Protein AF-A0A1G1F8N8-F1 (afdb_monomer_lite)

Radius of gyration: 33.05 Å; chains: 1; bounding box: 75×83×106 Å

Structure (mmCIF, N/CA/C/O backbone):
data_AF-A0A1G1F8N8-F1
#
_entry.id   AF-A0A1G1F8N8-F1
#
loop_
_atom_site.group_PDB
_atom_site.id
_atom_site.type_symbol
_atom_site.label_atom_id
_atom_site.label_alt_id
_atom_site.label_comp_id
_atom_site.label_asym_id
_atom_site.label_entity_id
_atom_site.label_seq_id
_atom_site.pdbx_PDB_ins_code
_atom_site.Cartn_x
_atom_site.Cartn_y
_atom_site.Cartn_z
_atom_site.occupancy
_atom_site.B_iso_or_equiv
_atom_site.auth_seq_id
_atom_site.auth_comp_id
_atom_site.auth_asym_id
_atom_site.auth_atom_id
_atom_site.pdbx_PDB_model_num
ATOM 1 N N . MET A 1 1 ? -24.261 -59.885 -60.891 1.00 35.78 1 MET A N 1
ATOM 2 C CA . MET A 1 1 ? -23.701 -60.932 -60.010 1.00 35.78 1 MET A CA 1
ATOM 3 C C . MET A 1 1 ? -23.630 -60.299 -58.623 1.00 35.78 1 MET A C 1
ATOM 5 O O . MET A 1 1 ? -22.742 -59.496 -58.408 1.00 35.78 1 MET A O 1
ATOM 9 N N . ASN A 1 2 ? -24.747 -60.226 -57.886 1.00 31.80 2 ASN A N 1
ATOM 10 C CA . ASN A 1 2 ? -25.196 -61.181 -56.845 1.00 31.80 2 ASN A CA 1
ATOM 11 C C . ASN A 1 2 ? -24.046 -61.527 -55.874 1.00 31.80 2 ASN A C 1
ATOM 13 O O . ASN A 1 2 ? -23.040 -62.035 -56.348 1.00 31.80 2 ASN A O 1
ATOM 17 N N . SER A 1 3 ? -24.118 -61.320 -54.554 1.00 36.03 3 SER A N 1
ATOM 18 C CA . SER A 1 3 ? -25.267 -61.118 -53.651 1.00 36.03 3 SER A CA 1
ATOM 19 C C . SER A 1 3 ? -24.794 -60.882 -52.198 1.00 36.03 3 SER A C 1
ATOM 21 O O . SER A 1 3 ? -23.692 -61.313 -51.874 1.00 36.03 3 SER A O 1
ATOM 23 N N . ILE A 1 4 ? -25.727 -60.410 -51.346 1.00 33.78 4 ILE A N 1
ATOM 24 C CA . ILE A 1 4 ? -25.761 -60.443 -49.857 1.00 33.78 4 ILE A CA 1
ATOM 25 C C . ILE A 1 4 ? -25.028 -59.230 -49.223 1.00 33.78 4 ILE A C 1
ATOM 27 O O . ILE A 1 4 ? -23.879 -58.981 -49.543 1.00 33.78 4 ILE A O 1
ATOM 31 N N . GLU A 1 5 ? -25.643 -58.356 -48.411 1.00 38.28 5 GLU A N 1
ATOM 32 C CA . GLU A 1 5 ? -26.513 -58.654 -47.266 1.00 38.28 5 GLU A CA 1
ATOM 33 C C . GLU A 1 5 ? -27.497 -57.516 -46.906 1.00 38.28 5 GLU A C 1
ATOM 35 O O . GLU A 1 5 ? -27.214 -56.325 -47.037 1.00 38.28 5 GLU A O 1
ATOM 40 N N . ASN A 1 6 ? -28.672 -57.934 -46.435 1.00 36.28 6 ASN A N 1
ATOM 41 C CA . ASN A 1 6 ? -29.764 -57.132 -45.896 1.00 36.28 6 ASN A CA 1
ATOM 42 C C . ASN A 1 6 ? -29.486 -56.734 -44.439 1.00 36.28 6 ASN A C 1
ATOM 44 O O . ASN A 1 6 ? -29.211 -57.622 -43.645 1.00 36.28 6 ASN A O 1
ATOM 48 N N . MET A 1 7 ? -29.772 -55.486 -44.045 1.00 28.86 7 MET A N 1
ATOM 49 C CA . MET A 1 7 ? -30.379 -55.201 -42.732 1.00 28.86 7 MET A CA 1
ATOM 50 C C . MET A 1 7 ? -31.226 -53.914 -42.760 1.00 28.86 7 MET A C 1
ATOM 52 O O . MET A 1 7 ? -30.747 -52.787 -42.714 1.00 28.86 7 MET A O 1
ATOM 56 N N . SER A 1 8 ? -32.528 -54.165 -42.908 1.00 37.56 8 SER A N 1
ATOM 57 C CA . SER A 1 8 ? -33.726 -53.465 -42.427 1.00 37.56 8 SER A CA 1
ATOM 58 C C . SER A 1 8 ? -33.608 -52.081 -41.757 1.00 37.56 8 SER A C 1
ATOM 60 O O . SER A 1 8 ? -33.213 -51.938 -40.602 1.00 37.56 8 SER A O 1
ATOM 62 N N . LYS A 1 9 ? -34.181 -51.094 -42.457 1.00 32.97 9 LYS A N 1
ATOM 63 C CA . LYS A 1 9 ? -34.791 -49.861 -41.939 1.00 32.97 9 LYS A CA 1
ATOM 64 C C . LYS A 1 9 ? -36.004 -50.206 -41.065 1.00 32.97 9 LYS A C 1
ATOM 66 O O . LYS A 1 9 ? -36.930 -50.789 -41.609 1.00 32.97 9 LYS A O 1
ATOM 71 N N . THR A 1 10 ? -36.036 -49.813 -39.786 1.00 34.94 10 THR A N 1
ATOM 72 C CA . THR A 1 10 ? -37.233 -49.385 -39.004 1.00 34.94 10 THR A CA 1
ATOM 73 C C . THR A 1 10 ? -36.772 -48.974 -37.594 1.00 34.94 10 THR A C 1
ATOM 75 O O . THR A 1 10 ? -36.915 -49.753 -36.662 1.00 34.94 10 THR A O 1
ATOM 78 N N . ALA A 1 11 ? -36.160 -47.789 -37.435 1.00 34.50 11 ALA A N 1
ATOM 79 C CA . ALA A 1 11 ? -35.908 -47.176 -36.114 1.00 34.50 11 ALA A CA 1
ATOM 80 C C . ALA A 1 11 ? -35.427 -45.703 -36.179 1.00 34.50 11 ALA A C 1
ATOM 82 O O . ALA A 1 11 ? -34.577 -45.323 -35.390 1.00 34.50 11 ALA A O 1
ATOM 83 N N . VAL A 1 12 ? -35.890 -44.849 -37.106 1.00 32.72 12 VAL A N 1
ATOM 84 C CA . VAL A 1 12 ? -35.523 -43.405 -37.079 1.00 32.72 12 VAL A CA 1
ATOM 85 C C . VAL A 1 12 ? -36.656 -42.529 -37.628 1.00 32.72 12 VAL A C 1
ATOM 87 O O . VAL A 1 12 ? -36.490 -41.760 -38.566 1.00 32.72 12 VAL A O 1
ATOM 90 N N . LEU A 1 13 ? -37.858 -42.675 -37.073 1.00 30.81 13 LEU A N 1
ATOM 91 C CA . LEU A 1 13 ? -38.991 -41.797 -37.386 1.00 30.81 13 LEU A CA 1
ATOM 92 C C . LEU A 1 13 ? -39.792 -41.513 -36.110 1.00 30.81 13 LEU A C 1
ATOM 94 O O . LEU A 1 13 ? -40.955 -41.867 -35.993 1.00 30.81 13 LEU A O 1
ATOM 98 N N . CYS A 1 14 ? -39.116 -40.916 -35.121 1.00 30.05 14 CYS A N 1
ATOM 99 C CA . CYS A 1 14 ? -39.763 -40.303 -33.952 1.00 30.05 14 CYS A CA 1
ATOM 100 C C . CYS A 1 14 ? -38.938 -39.181 -33.281 1.00 30.05 14 CYS A C 1
ATOM 102 O O . CYS A 1 14 ? -39.245 -38.803 -32.159 1.00 30.05 14 CYS A O 1
ATOM 104 N N . PHE A 1 15 ? -37.912 -38.619 -33.939 1.00 29.98 15 PHE A N 1
ATOM 105 C CA . PHE A 1 15 ? -37.017 -37.623 -33.312 1.00 29.98 15 PHE A CA 1
ATOM 106 C C . PHE A 1 15 ? -36.754 -36.363 -34.154 1.00 29.98 15 PHE A C 1
ATOM 108 O O . PHE A 1 15 ? -35.718 -35.722 -34.022 1.00 29.98 15 PHE A O 1
ATOM 115 N N . LEU A 1 16 ? -37.694 -35.983 -35.023 1.00 31.69 16 LEU A N 1
ATOM 116 C CA . LEU A 1 16 ? -37.573 -34.801 -35.889 1.00 31.69 16 LEU A CA 1
ATOM 117 C C . LEU A 1 16 ? -38.917 -34.065 -35.999 1.00 31.69 16 LEU A C 1
ATOM 119 O O . LEU A 1 16 ? -39.509 -34.000 -37.069 1.00 31.69 16 LEU A O 1
ATOM 123 N N . ALA A 1 17 ? -39.432 -33.560 -34.870 1.00 31.53 17 ALA A N 1
ATOM 124 C CA . ALA A 1 17 ? -40.564 -32.619 -34.857 1.00 31.53 17 ALA A CA 1
ATOM 125 C C . ALA A 1 17 ? -40.733 -31.823 -33.540 1.00 31.53 17 ALA A C 1
ATOM 127 O O . ALA A 1 17 ? -41.845 -31.415 -33.229 1.00 31.53 17 ALA A O 1
ATOM 128 N N . LEU A 1 18 ? -39.674 -31.601 -32.747 1.00 33.22 18 LEU A N 1
ATOM 129 C CA . LEU A 1 18 ? -39.741 -30.793 -31.514 1.00 33.22 18 LEU A CA 1
ATOM 130 C C . LEU A 1 18 ? -38.390 -30.122 -31.208 1.00 33.22 18 LEU A C 1
ATOM 132 O O . LEU A 1 18 ? -37.798 -30.407 -30.186 1.00 33.22 18 LEU A O 1
ATOM 136 N N . PHE A 1 19 ? -37.873 -29.251 -32.078 1.00 34.31 19 PHE A N 1
ATOM 137 C CA . PHE A 1 19 ? -36.860 -28.249 -31.688 1.00 34.31 19 PHE A CA 1
ATOM 138 C C . PHE A 1 19 ? -36.916 -27.056 -32.652 1.00 34.31 19 PHE A C 1
ATOM 140 O O . PHE A 1 19 ? -36.041 -26.824 -33.476 1.00 34.31 19 PHE A O 1
ATOM 147 N N . SER A 1 20 ? -38.011 -26.307 -32.563 1.00 34.62 20 SER A N 1
ATOM 148 C CA . SER A 1 20 ? -38.128 -24.946 -33.099 1.00 34.62 20 SER A CA 1
ATOM 149 C C . SER A 1 20 ? -38.886 -24.072 -32.098 1.00 34.62 20 SER A C 1
ATOM 151 O O . SER A 1 20 ? -39.832 -23.369 -32.443 1.00 34.62 20 SER A O 1
ATOM 153 N N . ALA A 1 21 ? -38.489 -24.172 -30.828 1.00 35.72 21 ALA A N 1
ATOM 154 C CA . ALA A 1 21 ? -38.679 -23.117 -29.847 1.00 35.72 21 ALA A CA 1
ATOM 155 C C . ALA A 1 21 ? -37.328 -22.406 -29.746 1.00 35.72 21 ALA A C 1
ATOM 157 O O . ALA A 1 21 ? -36.319 -23.052 -29.462 1.00 35.72 21 ALA A O 1
ATOM 158 N N . GLY A 1 22 ? -37.298 -21.114 -30.069 1.00 37.81 22 GLY A N 1
ATOM 159 C CA . GLY A 1 22 ? -36.096 -20.300 -29.960 1.00 37.81 22 GLY A CA 1
ATOM 160 C C . GLY A 1 22 ? -35.567 -20.348 -28.533 1.00 37.81 22 GLY A C 1
ATOM 161 O O . GLY A 1 22 ? -36.172 -19.785 -27.624 1.00 37.81 22 GLY A O 1
ATOM 162 N N . ILE A 1 23 ? -34.440 -21.029 -28.346 1.00 37.72 23 ILE A N 1
ATOM 163 C CA . ILE A 1 23 ? -33.585 -20.806 -27.191 1.00 37.72 23 ILE A CA 1
ATOM 164 C C . ILE A 1 23 ? -32.924 -19.466 -27.485 1.00 37.72 23 ILE A C 1
ATOM 166 O O . ILE A 1 23 ? -31.990 -19.386 -28.282 1.00 37.72 23 ILE A O 1
ATOM 170 N N . ALA A 1 24 ? -33.472 -18.401 -26.902 1.00 36.38 24 ALA A N 1
ATOM 171 C CA . ALA A 1 24 ? -32.678 -17.220 -26.639 1.00 36.38 24 ALA A CA 1
ATOM 172 C C . ALA A 1 24 ? -31.466 -17.721 -25.850 1.00 36.38 24 ALA A C 1
ATOM 174 O O . ALA A 1 24 ? -31.612 -18.193 -24.722 1.00 36.38 24 ALA A O 1
ATOM 175 N N . ILE A 1 25 ? -30.299 -17.726 -26.493 1.00 37.72 25 ILE A N 1
ATOM 176 C CA . ILE A 1 25 ? -29.032 -17.796 -25.782 1.00 37.72 25 ILE A CA 1
ATOM 177 C C . ILE A 1 25 ? -29.077 -16.537 -24.930 1.00 37.72 25 ILE A C 1
ATOM 179 O O . ILE A 1 25 ? -28.991 -15.434 -25.463 1.00 37.72 25 ILE A O 1
ATOM 183 N N . ALA A 1 26 ? -29.416 -16.704 -23.650 1.00 40.34 26 ALA A N 1
ATOM 184 C CA . ALA A 1 26 ? -29.287 -15.634 -22.689 1.00 40.34 26 ALA A CA 1
ATOM 185 C C . ALA A 1 26 ? -27.839 -15.179 -22.822 1.00 40.34 26 ALA A C 1
ATOM 187 O O . ALA A 1 26 ? -26.941 -16.005 -22.651 1.00 40.34 26 ALA A O 1
ATOM 188 N N . ASP A 1 27 ? -27.652 -13.921 -23.230 1.00 37.38 27 ASP A N 1
ATOM 189 C CA . ASP A 1 27 ? -26.370 -13.241 -23.126 1.00 37.38 27 ASP A CA 1
ATOM 190 C C . ASP A 1 27 ? -25.750 -13.672 -21.805 1.00 37.38 27 ASP A C 1
ATOM 192 O O . ASP A 1 27 ? -26.443 -13.648 -20.780 1.00 37.38 27 ASP A O 1
ATOM 196 N N . ASP A 1 28 ? -24.497 -14.130 -21.857 1.00 39.72 28 ASP A N 1
ATOM 197 C CA . ASP A 1 28 ? -23.676 -14.357 -20.680 1.00 39.72 28 ASP A CA 1
ATOM 198 C C . ASP A 1 28 ? -23.821 -13.111 -19.813 1.00 39.72 28 ASP A C 1
ATOM 200 O O . ASP A 1 28 ? -23.211 -12.071 -20.073 1.00 39.72 28 ASP A O 1
ATOM 204 N N . ALA A 1 29 ? -24.715 -13.192 -18.826 1.00 42.94 29 ALA A N 1
ATOM 205 C CA . ALA A 1 29 ? -24.891 -12.180 -17.818 1.00 42.94 29 ALA A CA 1
ATOM 206 C C . ALA A 1 29 ? -23.593 -12.253 -17.038 1.00 42.94 29 ALA A C 1
ATOM 208 O O . ALA A 1 29 ? -23.469 -13.055 -16.112 1.00 42.94 29 ALA A O 1
ATOM 209 N N . ALA A 1 30 ? -22.597 -11.506 -17.524 1.00 39.47 30 ALA A N 1
ATOM 210 C CA . ALA A 1 30 ? -21.299 -11.349 -16.917 1.00 39.47 30 ALA A CA 1
ATOM 211 C C . ALA A 1 30 ? -21.579 -11.189 -15.434 1.00 39.47 30 ALA A C 1
ATOM 213 O O . ALA A 1 30 ? -22.286 -10.253 -15.055 1.00 39.47 30 ALA A O 1
ATOM 214 N N . PHE A 1 31 ? -21.163 -12.185 -14.643 1.00 38.00 31 PHE A N 1
ATOM 215 C CA . PHE A 1 31 ? -21.384 -12.195 -13.208 1.00 38.00 31 PHE A CA 1
ATOM 216 C C . PHE A 1 31 ? -20.883 -10.851 -12.708 1.00 38.00 31 PHE A C 1
ATOM 218 O O . PHE A 1 31 ? -19.673 -10.624 -12.680 1.00 38.00 31 PHE A O 1
ATOM 225 N N . ALA A 1 32 ? -21.812 -9.935 -12.412 1.00 45.66 32 ALA A N 1
ATOM 226 C CA . ALA A 1 32 ? -21.447 -8.638 -11.890 1.00 45.66 32 ALA A CA 1
ATOM 227 C C . ALA A 1 32 ? -20.611 -8.951 -10.647 1.00 45.66 32 ALA A C 1
ATOM 229 O O . ALA A 1 32 ? -21.090 -9.720 -9.800 1.00 45.66 32 ALA A O 1
ATOM 230 N N . PRO A 1 33 ? -19.349 -8.491 -10.586 1.00 56.78 33 PRO A N 1
ATOM 231 C CA . PRO A 1 33 ? -18.458 -8.858 -9.501 1.00 56.78 33 PRO A CA 1
ATOM 232 C C . PRO A 1 33 ? -19.183 -8.573 -8.192 1.00 56.78 33 PRO A C 1
ATOM 234 O O . PRO A 1 33 ? -19.806 -7.518 -8.042 1.00 56.78 33 PRO A O 1
ATOM 237 N N . ALA A 1 34 ? -19.198 -9.565 -7.298 1.00 68.81 34 ALA A N 1
ATOM 238 C CA . ALA A 1 34 ? -19.934 -9.461 -6.050 1.00 68.81 34 ALA A CA 1
ATOM 239 C C . ALA A 1 34 ? -19.531 -8.158 -5.351 1.00 68.81 34 ALA A C 1
ATOM 241 O O . ALA A 1 34 ? -18.349 -7.921 -5.111 1.00 68.81 34 ALA A O 1
ATOM 242 N N . GLN A 1 35 ? -20.513 -7.296 -5.083 1.00 80.75 35 GLN A N 1
ATOM 243 C CA . GLN A 1 35 ? -20.248 -5.997 -4.484 1.00 80.75 35 GLN A CA 1
ATOM 244 C C . GLN A 1 35 ? -19.601 -6.197 -3.110 1.00 80.75 35 GLN A C 1
ATOM 246 O O . GLN A 1 35 ? -20.180 -6.824 -2.220 1.00 80.75 35 GLN A O 1
ATOM 251 N N . GLU A 1 36 ? -18.390 -5.672 -2.958 1.00 91.69 36 GLU A N 1
ATOM 252 C CA . GLU A 1 36 ? -17.638 -5.694 -1.705 1.00 91.69 36 GLU A CA 1
ATOM 253 C C . GLU A 1 36 ? -18.390 -4.944 -0.592 1.00 91.69 36 GLU A C 1
ATOM 255 O O . GLU A 1 36 ? -19.042 -3.927 -0.866 1.00 91.69 36 GLU A O 1
ATOM 260 N N . PRO A 1 37 ? -18.293 -5.405 0.666 1.00 96.38 37 PRO A N 1
ATOM 261 C CA . PRO A 1 37 ? -18.975 -4.765 1.778 1.00 96.38 37 PRO A CA 1
ATOM 262 C C . PRO A 1 37 ? -18.308 -3.448 2.196 1.00 96.38 37 PRO A C 1
ATOM 264 O O . PRO A 1 37 ? -17.115 -3.238 1.979 1.00 96.38 37 PRO A O 1
ATOM 267 N N . VAL A 1 38 ? -19.078 -2.596 2.875 1.00 97.50 38 VAL A N 1
ATOM 268 C CA . VAL A 1 38 ? -18.530 -1.602 3.806 1.00 97.50 38 VAL A CA 1
ATOM 269 C C . VAL A 1 38 ? -18.207 -2.312 5.117 1.00 97.50 38 VAL A C 1
ATOM 271 O O . VAL A 1 38 ? -19.045 -3.017 5.688 1.00 97.50 38 VAL A O 1
ATOM 274 N N . TYR A 1 39 ? -16.981 -2.145 5.588 1.00 97.94 39 TYR A N 1
ATOM 275 C CA . TYR A 1 39 ? -16.537 -2.710 6.854 1.00 97.94 39 TYR A CA 1
ATOM 276 C C . TYR A 1 39 ? -17.005 -1.841 8.021 1.00 97.94 39 TYR A C 1
ATOM 278 O O . TYR A 1 39 ? -17.081 -0.626 7.894 1.00 97.94 39 TYR A O 1
ATOM 286 N N . VAL A 1 40 ? -17.334 -2.437 9.160 1.00 97.50 40 VAL A N 1
ATOM 287 C CA . VAL A 1 40 ? -17.739 -1.689 10.356 1.00 97.50 40 VAL A CA 1
ATOM 288 C C . VAL A 1 40 ? -16.817 -2.048 11.504 1.00 97.50 40 VAL A C 1
ATOM 290 O O . VAL A 1 40 ? -16.669 -3.229 11.828 1.00 97.50 40 VAL A O 1
ATOM 293 N N . VAL A 1 41 ? -16.235 -1.014 12.107 1.00 95.19 41 VAL A N 1
ATOM 294 C CA . VAL A 1 41 ? -15.398 -1.104 13.303 1.00 95.19 41 VAL A CA 1
ATOM 295 C C . VAL A 1 41 ? -16.121 -0.386 14.432 1.00 95.19 41 VAL A C 1
ATOM 297 O O . VAL A 1 41 ? -16.508 0.772 14.289 1.00 95.19 41 VAL A O 1
ATOM 300 N N . ILE A 1 42 ? -16.326 -1.093 15.540 1.00 95.19 42 ILE A N 1
ATOM 301 C CA . ILE A 1 42 ? -16.980 -0.555 16.732 1.00 95.19 42 ILE A CA 1
ATOM 302 C C . ILE A 1 42 ? -15.931 -0.499 17.826 1.00 95.19 42 ILE A C 1
ATOM 304 O O . ILE A 1 42 ? -15.490 -1.543 18.314 1.00 95.19 42 ILE A O 1
ATOM 308 N N . MET A 1 43 ? -15.535 0.711 18.191 1.00 92.19 43 MET A N 1
ATOM 309 C CA . MET A 1 43 ? -14.604 0.946 19.279 1.00 92.19 43 MET A CA 1
ATOM 310 C C . MET A 1 43 ? -15.369 1.205 20.573 1.00 92.19 43 MET A C 1
ATOM 312 O O . MET A 1 43 ? -16.384 1.905 20.602 1.00 92.19 43 MET A O 1
ATOM 316 N N . ASN A 1 44 ? -14.876 0.618 21.653 1.00 91.50 44 ASN A N 1
ATOM 317 C CA . ASN A 1 44 ? -15.316 0.892 23.004 1.00 91.50 44 ASN A CA 1
ATOM 318 C C . ASN A 1 44 ? -14.135 1.406 23.820 1.00 91.50 44 ASN A C 1
ATOM 320 O O . ASN A 1 44 ? -13.261 0.624 24.192 1.00 91.50 44 ASN A O 1
ATOM 324 N N . HIS A 1 45 ? -14.160 2.693 24.127 1.00 86.94 45 HIS A N 1
ATOM 325 C CA . HIS A 1 45 ? -13.309 3.306 25.125 1.00 86.94 45 HIS A CA 1
ATOM 326 C C . HIS A 1 45 ? -13.720 2.857 26.523 1.00 86.94 45 HIS A C 1
ATOM 328 O O . HIS A 1 45 ? -14.894 2.892 26.926 1.00 86.94 45 HIS A O 1
ATOM 334 N N . VAL A 1 46 ? -12.722 2.468 27.300 1.00 83.25 46 VAL A N 1
ATOM 335 C CA . VAL A 1 46 ? -12.885 2.105 28.703 1.00 83.25 46 VAL A CA 1
ATOM 336 C C . VAL A 1 46 ? -12.162 3.161 29.528 1.00 83.25 46 VAL A C 1
ATOM 338 O O . VAL A 1 46 ? -11.034 2.957 29.961 1.00 83.25 46 VAL A O 1
ATOM 341 N N . GLU A 1 47 ? -12.821 4.315 29.653 1.00 70.81 47 GLU A N 1
ATOM 342 C CA . GLU A 1 47 ? -12.151 5.613 29.779 1.00 70.81 47 GLU A CA 1
ATOM 343 C C . GLU A 1 47 ? -11.572 5.949 31.154 1.00 70.81 47 GLU A C 1
ATOM 345 O O . GLU A 1 47 ? -10.761 6.852 31.246 1.00 70.81 47 GLU A O 1
ATOM 350 N N . GLY A 1 48 ? -11.926 5.266 32.244 1.00 63.47 48 GLY A N 1
ATOM 351 C CA . GLY A 1 48 ? -11.255 5.456 33.539 1.00 63.47 48 GLY A CA 1
ATOM 352 C C . GLY A 1 48 ? -11.125 6.888 34.099 1.00 63.47 48 GLY A C 1
ATOM 353 O O . GLY A 1 48 ? -10.489 7.055 35.141 1.00 63.47 48 GLY A O 1
ATOM 354 N N . ASP A 1 49 ? -11.760 7.891 33.480 1.00 60.94 49 ASP A N 1
ATOM 355 C CA . ASP A 1 49 ? -11.351 9.294 33.544 1.00 60.94 49 ASP A CA 1
ATOM 356 C C . ASP A 1 49 ? -11.308 9.846 34.965 1.00 60.94 49 ASP A C 1
ATOM 358 O O . ASP A 1 49 ? -12.296 10.323 35.543 1.00 60.94 49 ASP A O 1
ATOM 362 N N . ARG A 1 50 ? -10.107 9.878 35.524 1.00 63.59 50 ARG A N 1
ATOM 363 C CA . ARG A 1 50 ? -9.713 10.990 36.375 1.00 63.59 50 ARG A CA 1
ATOM 364 C C . ARG A 1 50 ? -8.408 11.533 35.838 1.00 63.59 50 ARG A C 1
ATOM 366 O O . ARG A 1 50 ? -7.570 10.828 35.296 1.00 63.59 50 ARG A O 1
ATOM 373 N N . THR A 1 51 ? -8.265 12.831 35.979 1.00 62.41 51 THR A N 1
ATOM 374 C CA . THR A 1 51 ? -7.104 13.561 35.502 1.00 62.41 51 THR A CA 1
ATOM 375 C C . THR A 1 51 ? -6.269 13.935 36.710 1.00 62.41 51 THR A C 1
ATOM 377 O O . THR A 1 51 ? -6.810 14.468 37.685 1.00 62.41 51 THR A O 1
ATOM 380 N N . CYS A 1 52 ? -4.968 13.677 36.650 1.00 63.69 52 CYS A N 1
ATOM 381 C CA . CYS A 1 52 ? -4.034 14.065 37.694 1.00 63.69 52 CYS A CA 1
ATOM 382 C C . CYS A 1 52 ? -2.734 14.588 37.083 1.00 63.69 52 CYS A C 1
ATOM 384 O O . CYS A 1 52 ? -2.259 13.997 36.107 1.00 63.69 52 CYS A O 1
ATOM 386 N N . PRO A 1 53 ? -2.120 15.613 37.698 1.00 67.25 53 PRO A N 1
ATOM 387 C CA . PRO A 1 53 ? -0.786 16.048 37.324 1.00 67.25 53 PRO A CA 1
ATOM 388 C C . PRO A 1 53 ? 0.247 14.930 37.488 1.00 67.25 53 PRO A C 1
ATOM 390 O O . PRO A 1 53 ? 0.186 14.147 38.446 1.00 67.25 53 PRO A O 1
ATOM 393 N N . GLU A 1 54 ? 1.233 14.889 36.590 1.00 69.50 54 GLU A N 1
ATOM 394 C CA . GLU A 1 54 ? 2.379 13.985 36.718 1.00 69.50 54 GLU A CA 1
ATOM 395 C C . GLU A 1 54 ? 3.059 14.195 38.086 1.00 69.50 54 GLU A C 1
ATOM 397 O O . GLU A 1 54 ? 3.428 15.308 38.465 1.00 69.50 54 GLU A O 1
ATOM 402 N N . GLY A 1 55 ? 3.200 13.113 38.859 1.00 70.44 55 GLY A N 1
ATOM 403 C CA . GLY A 1 55 ? 3.837 13.142 40.180 1.00 70.44 55 GLY A CA 1
ATOM 404 C C . GLY A 1 55 ? 2.948 13.569 41.359 1.00 70.44 55 GLY A C 1
ATOM 405 O O . GLY A 1 55 ? 3.466 13.680 42.474 1.00 70.44 55 GLY A O 1
ATOM 406 N N . ASP A 1 56 ? 1.636 13.773 41.180 1.00 75.12 56 ASP A N 1
ATOM 407 C CA . ASP A 1 56 ? 0.724 14.083 42.295 1.00 75.12 56 ASP A CA 1
ATOM 408 C C . ASP A 1 56 ? 0.607 12.908 43.287 1.00 75.12 56 ASP A C 1
ATOM 410 O O . ASP A 1 56 ? -0.060 11.902 43.039 1.00 75.12 56 ASP A O 1
ATOM 414 N N . ALA A 1 57 ? 1.212 13.062 44.467 1.00 76.25 57 ALA A N 1
ATOM 415 C CA . ALA A 1 57 ? 1.241 12.034 45.505 1.00 76.25 57 ALA A CA 1
ATOM 416 C C . ALA A 1 57 ? -0.149 11.599 46.014 1.00 76.25 57 ALA A C 1
ATOM 418 O O . ALA A 1 57 ? -0.314 10.441 46.403 1.00 76.25 57 ALA A O 1
ATOM 419 N N . LEU A 1 58 ? -1.147 12.493 46.033 1.00 75.75 58 LEU A N 1
ATOM 420 C CA . LEU A 1 58 ? -2.507 12.144 46.459 1.00 75.75 58 LEU A CA 1
ATOM 421 C C . LEU A 1 58 ? -3.205 11.293 45.405 1.00 75.75 58 LEU A C 1
ATOM 423 O O . LEU A 1 58 ? -3.918 10.350 45.752 1.00 75.75 58 LEU A O 1
ATOM 427 N N . CYS A 1 59 ? -2.971 11.599 44.131 1.00 71.19 59 CYS A N 1
ATOM 428 C CA . CYS A 1 59 ? -3.503 10.797 43.044 1.00 71.19 59 CYS A CA 1
ATOM 429 C C . CYS A 1 59 ? -2.871 9.403 43.007 1.00 71.19 59 CYS A C 1
ATOM 431 O O . CYS A 1 59 ? -3.587 8.406 42.973 1.00 71.19 59 CYS A O 1
ATOM 433 N N . LEU A 1 60 ? -1.544 9.322 43.136 1.00 68.88 60 LEU A N 1
ATOM 434 C CA . LEU A 1 60 ? -0.796 8.058 43.119 1.00 68.88 60 LEU A CA 1
ATOM 435 C C . LEU A 1 60 ? -1.174 7.105 44.269 1.00 68.88 60 LEU A C 1
ATOM 437 O O . LEU A 1 60 ? -1.018 5.885 44.153 1.00 68.88 60 LEU A O 1
ATOM 441 N N . ALA A 1 61 ? -1.681 7.656 45.376 1.00 74.44 61 ALA A N 1
ATOM 442 C CA . ALA A 1 61 ? -2.193 6.904 46.518 1.00 74.44 61 ALA A CA 1
ATOM 443 C C . ALA A 1 61 ? -3.687 6.537 46.405 1.00 74.44 61 ALA A C 1
ATOM 445 O O . ALA A 1 61 ? -4.197 5.780 47.237 1.00 74.44 61 ALA A O 1
ATOM 446 N N . SER A 1 62 ? -4.411 7.072 45.419 1.00 77.31 62 SER A N 1
ATOM 447 C CA . SER A 1 62 ? -5.850 6.863 45.274 1.00 77.31 62 SER A CA 1
ATOM 448 C C . SER A 1 62 ? -6.153 5.494 44.681 1.00 77.31 62 SER A C 1
ATOM 450 O O . SER A 1 62 ? -5.726 5.181 43.579 1.00 77.31 62 SER A O 1
ATOM 452 N N . VAL A 1 63 ? -6.952 4.696 45.391 1.00 78.75 63 VAL A N 1
ATOM 453 C CA . VAL A 1 63 ? -7.448 3.386 44.922 1.00 78.75 63 VAL A CA 1
ATOM 454 C C . VAL A 1 63 ? -8.923 3.431 44.511 1.00 78.75 63 VAL A C 1
ATOM 456 O O . VAL A 1 63 ? -9.602 2.403 44.443 1.00 78.75 63 VAL A O 1
ATOM 459 N N . GLU A 1 64 ? -9.486 4.629 44.338 1.00 81.19 64 GLU A N 1
ATOM 460 C CA . GLU A 1 64 ? -10.930 4.783 44.139 1.00 81.19 64 GLU A CA 1
ATOM 461 C C . GLU A 1 64 ? -11.394 4.152 42.824 1.00 81.19 64 GLU A C 1
ATOM 463 O O . GLU A 1 64 ? -12.427 3.491 42.823 1.00 81.19 64 GLU A O 1
ATOM 468 N N . TYR A 1 65 ? -10.618 4.261 41.740 1.00 81.00 65 TYR A N 1
ATOM 469 C CA . TYR A 1 65 ? -10.964 3.621 40.466 1.00 81.00 65 TYR A CA 1
ATOM 470 C C . TYR A 1 65 ? -11.101 2.093 40.616 1.00 81.00 65 TYR A C 1
ATOM 472 O O . TYR A 1 65 ? -12.056 1.497 40.122 1.00 81.00 65 TYR A O 1
ATOM 480 N N . GLN A 1 66 ? -10.205 1.464 41.380 1.00 80.94 66 GLN A N 1
ATOM 481 C CA . GLN A 1 66 ? -10.140 0.015 41.599 1.00 80.94 66 GLN A CA 1
ATOM 482 C C . GLN A 1 66 ? -11.220 -0.491 42.562 1.00 80.94 66 GLN A C 1
ATOM 484 O O . GLN A 1 66 ? -11.626 -1.654 42.495 1.00 80.94 66 GLN A O 1
ATOM 489 N N . THR A 1 67 ? -11.651 0.357 43.500 1.00 83.69 67 THR A N 1
ATOM 490 C CA . THR A 1 67 ? -12.482 -0.053 44.645 1.00 83.69 67 THR A CA 1
ATOM 491 C C . THR A 1 67 ? -13.911 0.478 44.604 1.00 83.69 67 THR A C 1
ATOM 493 O O . THR A 1 67 ? -14.774 -0.063 45.307 1.00 83.69 67 THR A O 1
ATOM 496 N N . ALA A 1 68 ? -14.193 1.501 43.795 1.00 88.06 68 ALA A N 1
ATOM 497 C CA . ALA A 1 68 ? -15.533 2.043 43.643 1.00 88.06 68 ALA A CA 1
ATOM 498 C C . ALA A 1 68 ? -16.498 0.973 43.112 1.00 88.06 68 ALA A C 1
ATOM 500 O O . ALA A 1 68 ? -16.202 0.201 42.199 1.00 88.06 68 ALA A O 1
ATOM 501 N N . LYS A 1 69 ? -17.673 0.913 43.743 1.00 90.38 69 LYS A N 1
ATOM 502 C CA . LYS A 1 69 ? -18.746 -0.021 43.394 1.00 90.38 69 LYS A CA 1
ATOM 503 C C . LYS A 1 69 ? -19.730 0.651 42.446 1.00 90.38 69 LYS A C 1
ATOM 505 O O . LYS A 1 69 ? -19.913 1.866 42.501 1.00 90.38 69 LYS A O 1
ATOM 510 N N . LEU A 1 70 ? -20.432 -0.163 41.661 1.00 92.69 70 LEU A N 1
ATOM 511 C CA . LEU A 1 70 ? -21.585 0.298 40.893 1.00 92.69 70 LEU A CA 1
ATOM 512 C C . LEU A 1 70 ? -22.646 0.899 41.836 1.00 92.69 70 LEU A C 1
ATOM 514 O O . LEU A 1 70 ? -22.950 0.290 42.870 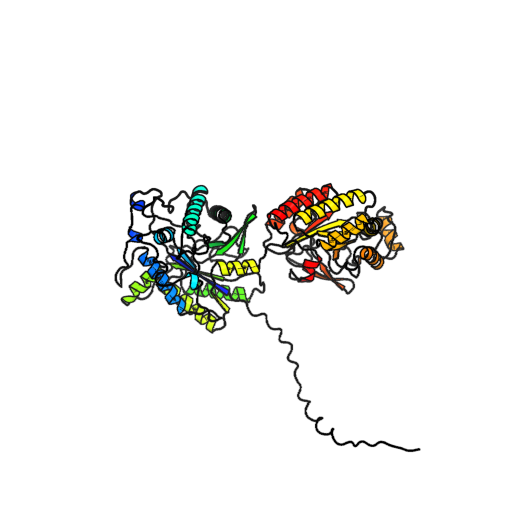1.00 92.69 70 LEU A O 1
ATOM 518 N N . PRO A 1 71 ? -23.214 2.071 41.509 1.00 93.00 71 PRO A N 1
ATOM 519 C CA . PRO A 1 71 ? -24.309 2.648 42.275 1.00 93.00 71 PRO A CA 1
ATOM 520 C C . PRO A 1 71 ? -25.621 1.876 42.026 1.00 93.00 71 PRO A C 1
ATOM 522 O O . PRO A 1 71 ? -25.710 1.080 41.088 1.00 93.00 71 PRO A O 1
ATOM 525 N N . PRO A 1 72 ? -26.666 2.093 42.848 1.00 92.56 72 PRO A N 1
ATOM 526 C CA . PRO A 1 72 ? -27.992 1.535 42.584 1.00 92.56 72 PRO A CA 1
ATOM 527 C C . PRO A 1 72 ? -28.628 2.106 41.292 1.00 92.56 72 PRO A C 1
ATOM 529 O O . PRO A 1 72 ? -28.163 3.126 40.767 1.00 92.56 72 PRO A O 1
ATOM 532 N N . PRO A 1 73 ? -29.719 1.490 40.791 1.00 92.88 73 PRO A N 1
ATOM 533 C CA . PRO A 1 73 ? -30.475 2.004 39.648 1.00 92.88 73 PRO A CA 1
ATOM 534 C C . PRO A 1 73 ? -30.890 3.471 39.803 1.00 92.88 73 PRO A C 1
ATOM 536 O O . PRO A 1 73 ? -31.325 3.888 40.878 1.00 92.88 73 PRO A O 1
ATOM 539 N N . GLY A 1 74 ? -30.782 4.249 38.722 1.00 92.31 74 GLY A N 1
ATOM 540 C CA . GLY A 1 74 ? -31.168 5.666 38.695 1.00 92.31 74 GLY A CA 1
ATOM 541 C C . GLY A 1 74 ? -30.122 6.655 39.205 1.00 92.31 74 GLY A C 1
ATOM 542 O O . GLY A 1 74 ? -30.436 7.838 39.349 1.00 92.31 74 GLY A O 1
ATOM 543 N N . MET A 1 75 ? -28.899 6.197 39.480 1.00 93.12 75 MET A N 1
ATOM 544 C CA . MET A 1 75 ? -27.768 7.045 39.854 1.00 93.12 75 MET A CA 1
ATOM 545 C C . MET A 1 75 ? -26.652 6.968 38.812 1.00 93.12 75 MET A C 1
ATOM 547 O O . MET A 1 75 ? -26.296 5.886 38.350 1.00 93.12 75 MET A O 1
ATOM 551 N N . VAL A 1 76 ? -26.069 8.121 38.484 1.00 89.25 76 VAL A N 1
ATOM 552 C CA . VAL A 1 76 ? -24.889 8.199 37.617 1.00 89.25 76 VAL A CA 1
ATOM 553 C C . VAL A 1 76 ? -23.669 7.734 38.408 1.00 89.25 76 VAL A C 1
ATOM 555 O O . VAL A 1 76 ? -23.382 8.248 39.493 1.00 89.25 76 VAL A O 1
ATOM 558 N N . ALA A 1 77 ? -22.968 6.741 37.875 1.00 88.50 77 ALA A N 1
ATOM 559 C CA . ALA A 1 77 ? -21.722 6.241 38.424 1.00 88.50 77 ALA A CA 1
ATOM 560 C C . ALA A 1 77 ? -20.566 7.175 38.058 1.00 88.50 77 ALA A C 1
ATOM 562 O O . ALA A 1 77 ? -20.487 7.679 36.937 1.00 88.50 77 ALA A O 1
ATOM 563 N N . LYS A 1 78 ? -19.640 7.363 39.002 1.00 87.50 78 LYS A N 1
ATOM 564 C CA . LYS A 1 78 ? -18.323 7.928 38.693 1.00 87.50 78 LYS A CA 1
ATOM 565 C C . LYS A 1 78 ? -17.472 6.879 37.956 1.00 87.50 78 LYS A C 1
ATOM 567 O O . LYS A 1 78 ? -17.680 5.687 38.209 1.00 87.50 78 LYS A O 1
ATOM 572 N N . PRO A 1 79 ? -16.500 7.297 37.124 1.00 85.12 79 PRO A N 1
ATOM 573 C CA . PRO A 1 79 ? -15.547 6.384 36.494 1.00 85.12 79 PRO A CA 1
ATOM 574 C C . PRO A 1 79 ? -14.909 5.426 37.510 1.00 85.12 79 PRO A C 1
ATOM 576 O O . PRO A 1 79 ? -14.466 5.845 38.584 1.00 85.12 79 PRO A O 1
ATOM 579 N N . SER A 1 80 ? -14.945 4.128 37.206 1.00 87.06 80 SER A N 1
ATOM 580 C CA . SER A 1 80 ? -14.411 3.050 38.048 1.00 87.06 80 SER A CA 1
ATOM 581 C C . SER A 1 80 ? -14.220 1.775 37.233 1.00 87.06 80 SER A C 1
ATOM 583 O O . SER A 1 80 ? -14.975 1.524 36.297 1.00 87.06 80 SER A O 1
ATOM 585 N N . TYR A 1 81 ? -13.294 0.914 37.650 1.00 85.75 81 TYR A N 1
ATOM 586 C CA . TYR A 1 81 ? -13.032 -0.364 36.987 1.00 85.75 81 TYR A CA 1
ATOM 587 C C . TYR A 1 81 ? -14.287 -1.251 36.924 1.00 85.75 81 TYR A C 1
ATOM 589 O O . TYR A 1 81 ? -14.542 -1.932 35.935 1.00 85.75 81 TYR A O 1
ATOM 597 N N . ALA A 1 82 ? -15.119 -1.219 37.972 1.00 88.75 82 ALA A N 1
ATOM 598 C CA . ALA A 1 82 ? -16.379 -1.958 37.997 1.00 88.75 82 ALA A CA 1
ATOM 599 C C . ALA A 1 82 ? -17.410 -1.414 36.991 1.00 88.75 82 ALA A C 1
ATOM 601 O O . ALA A 1 82 ? -18.130 -2.206 36.382 1.00 88.75 82 ALA A O 1
ATOM 602 N N . LEU A 1 83 ? -17.487 -0.087 36.826 1.00 91.19 83 LEU A N 1
ATOM 603 C CA . LEU A 1 83 ? -18.340 0.570 35.828 1.00 91.19 83 LEU A CA 1
ATOM 604 C C . LEU A 1 83 ? -17.912 0.207 34.412 1.00 91.19 83 LEU A C 1
ATOM 606 O O . LEU A 1 83 ? -18.743 -0.174 33.596 1.00 91.19 83 LEU A O 1
ATOM 610 N N . ASP A 1 84 ? -16.616 0.263 34.170 1.00 89.50 84 ASP A N 1
ATOM 611 C CA . ASP A 1 84 ? -15.984 -0.009 32.891 1.00 89.50 84 ASP A CA 1
ATOM 612 C C . ASP A 1 84 ? -16.196 -1.454 32.425 1.00 89.50 84 ASP A C 1
ATOM 614 O O . ASP A 1 84 ? -16.680 -1.692 31.318 1.00 89.50 84 ASP A O 1
ATOM 618 N N . VAL A 1 85 ? -15.964 -2.436 33.305 1.00 90.56 85 VAL A N 1
ATOM 619 C CA . VAL A 1 85 ? -16.264 -3.849 33.012 1.00 90.56 85 VAL A CA 1
ATOM 620 C C . VAL A 1 85 ? -17.762 -4.051 32.759 1.00 90.56 85 VAL A C 1
ATOM 622 O O . VAL A 1 85 ? -18.146 -4.709 31.791 1.00 90.56 85 VAL A O 1
ATOM 625 N N . ALA A 1 86 ? -18.630 -3.467 33.593 1.00 93.38 86 ALA A N 1
ATOM 626 C CA . ALA A 1 86 ? -20.075 -3.624 33.445 1.00 93.38 86 ALA A CA 1
ATOM 627 C C . ALA A 1 86 ? -20.624 -2.948 32.177 1.00 93.38 86 ALA A C 1
ATOM 629 O O . ALA A 1 86 ? -21.575 -3.454 31.576 1.00 93.38 86 ALA A O 1
ATOM 630 N N . GLY A 1 87 ? -20.048 -1.814 31.781 1.00 94.38 87 GLY A N 1
ATOM 631 C CA . GLY A 1 87 ? -20.367 -1.091 30.556 1.00 94.38 87 GLY A CA 1
ATOM 632 C C . GLY A 1 87 ? -19.942 -1.860 29.317 1.00 94.38 87 GLY A C 1
ATOM 633 O O . GLY A 1 87 ? -20.773 -2.103 28.445 1.00 94.38 87 GLY A O 1
ATOM 634 N N . ASN A 1 88 ? -18.706 -2.358 29.288 1.00 94.31 88 ASN A N 1
ATOM 635 C CA . ASN A 1 88 ? -18.213 -3.214 28.210 1.00 94.31 88 ASN A CA 1
ATOM 636 C C . ASN A 1 88 ? -19.073 -4.488 28.050 1.00 94.31 88 ASN A C 1
ATOM 638 O O . ASN A 1 88 ? -19.524 -4.811 26.949 1.00 94.31 88 ASN A O 1
ATOM 642 N N . ASP A 1 89 ? -19.415 -5.155 29.159 1.00 95.31 89 ASP A N 1
ATOM 643 C CA . ASP A 1 89 ? -20.321 -6.314 29.170 1.00 95.31 89 ASP A CA 1
ATOM 644 C C . ASP A 1 89 ? -21.722 -5.989 28.625 1.00 95.31 89 ASP A C 1
ATOM 646 O O . ASP A 1 89 ? -22.382 -6.844 28.016 1.00 95.31 89 ASP A O 1
ATOM 650 N N . LEU A 1 90 ? -22.224 -4.787 28.919 1.00 96.31 90 LEU A N 1
ATOM 651 C CA . LEU A 1 90 ? -23.519 -4.301 28.455 1.00 96.31 90 LEU A CA 1
ATOM 652 C C . LEU A 1 90 ? -23.484 -4.008 26.954 1.00 96.31 90 LEU A C 1
ATOM 654 O O . LEU A 1 90 ? -24.382 -4.476 26.252 1.00 96.31 90 LEU A O 1
ATOM 658 N N . ILE A 1 91 ? -22.459 -3.300 26.474 1.00 96.44 91 ILE A N 1
ATOM 659 C CA . ILE A 1 91 ? -22.237 -3.008 25.052 1.00 96.44 91 ILE A CA 1
ATOM 660 C C . ILE A 1 91 ? -22.199 -4.314 24.268 1.00 96.44 91 ILE A C 1
ATOM 662 O O . ILE A 1 91 ? -22.997 -4.501 23.350 1.00 96.44 91 ILE A O 1
ATOM 666 N N . TYR A 1 92 ? -21.367 -5.270 24.687 1.00 95.75 92 TYR A N 1
ATOM 667 C CA . TYR A 1 92 ? -21.277 -6.561 24.011 1.00 95.75 92 TYR A CA 1
ATOM 668 C C . TYR A 1 92 ? -22.636 -7.273 23.947 1.00 95.75 92 TYR A C 1
ATOM 670 O O . TYR A 1 92 ? -23.040 -7.764 22.894 1.00 95.75 92 TYR A O 1
ATOM 678 N N . ARG A 1 93 ? -23.409 -7.263 25.041 1.00 96.50 93 ARG A N 1
ATOM 679 C CA . ARG A 1 93 ? -24.760 -7.846 25.058 1.00 96.50 93 ARG A CA 1
ATOM 680 C C . ARG A 1 93 ? -25.725 -7.149 24.095 1.00 96.50 93 ARG A C 1
ATOM 682 O O . ARG A 1 93 ? -26.548 -7.834 23.497 1.00 96.50 93 ARG A O 1
ATOM 689 N N . ILE A 1 94 ? -25.660 -5.824 23.968 1.00 97.19 94 ILE A N 1
ATOM 690 C CA . ILE A 1 94 ? -26.470 -5.072 22.997 1.00 97.19 94 ILE A CA 1
ATOM 691 C C . ILE A 1 94 ? -26.097 -5.512 21.577 1.00 97.19 94 ILE A C 1
ATOM 693 O O . ILE A 1 94 ? -26.983 -5.847 20.791 1.00 97.19 94 ILE A O 1
ATOM 697 N N . LEU A 1 95 ? -24.797 -5.592 21.282 1.00 96.56 95 LEU A N 1
ATOM 698 C CA . LEU A 1 95 ? -24.269 -5.959 19.967 1.00 96.56 95 LEU A CA 1
ATOM 699 C C . LEU A 1 95 ? -24.693 -7.363 19.505 1.00 96.56 95 LEU A C 1
ATOM 701 O O . LEU A 1 95 ? -24.924 -7.567 18.315 1.00 96.56 95 LEU A O 1
ATOM 705 N N . LEU A 1 96 ? -24.890 -8.318 20.420 1.00 95.94 96 LEU A N 1
ATOM 706 C CA . LEU A 1 96 ? -25.351 -9.675 20.081 1.00 95.94 96 LEU A CA 1
ATOM 707 C C . LEU A 1 96 ? -26.720 -9.719 19.374 1.00 95.94 96 LEU A C 1
ATOM 709 O O . LEU A 1 96 ? -27.022 -10.707 18.693 1.00 95.94 96 LEU A O 1
ATOM 713 N N . ASN A 1 97 ? -27.532 -8.665 19.488 1.00 97.94 97 ASN A N 1
ATOM 714 C CA . ASN A 1 97 ? -28.835 -8.575 18.823 1.00 97.94 97 ASN A CA 1
ATOM 715 C C . ASN A 1 97 ? -28.741 -8.265 17.324 1.00 97.94 97 ASN A C 1
ATOM 717 O O . ASN A 1 97 ? -29.725 -8.435 16.611 1.00 97.94 97 ASN A O 1
ATOM 721 N N . TYR A 1 98 ? -27.567 -7.867 16.841 1.00 98.25 98 TYR A N 1
ATOM 722 C CA . TYR A 1 98 ? -27.360 -7.450 15.460 1.00 98.25 98 TYR A CA 1
ATOM 723 C C . TYR A 1 98 ? -26.549 -8.487 14.693 1.00 98.25 98 TYR A C 1
ATOM 725 O O . TYR A 1 98 ? -25.877 -9.342 15.281 1.00 98.25 98 TYR A O 1
ATOM 733 N N . SER A 1 99 ? -26.640 -8.441 13.370 1.00 98.12 99 SER A N 1
ATOM 734 C CA . SER A 1 99 ? -25.856 -9.283 12.476 1.00 98.12 99 SER A CA 1
ATOM 735 C C . SER A 1 99 ? -25.531 -8.525 11.194 1.00 98.12 99 SER A C 1
ATOM 737 O O . SER A 1 99 ? -26.323 -7.712 10.720 1.00 98.12 99 SER A O 1
ATOM 739 N N . ASP A 1 100 ? -24.363 -8.800 10.626 1.00 97.62 100 ASP A N 1
ATOM 740 C CA . ASP A 1 100 ? -23.967 -8.231 9.346 1.00 97.62 100 ASP A CA 1
ATOM 741 C C . ASP A 1 100 ? -24.697 -8.902 8.169 1.00 97.62 100 ASP A C 1
ATOM 743 O O . ASP A 1 100 ? -25.560 -9.771 8.340 1.00 97.62 100 ASP A O 1
ATOM 747 N N . SER A 1 101 ? -24.336 -8.515 6.945 1.00 97.25 101 SER A N 1
ATOM 748 C CA . SER A 1 101 ? -24.958 -9.059 5.731 1.00 97.25 101 SER A CA 1
ATOM 749 C C . SER A 1 101 ? -24.680 -10.550 5.480 1.00 97.25 101 SER A C 1
ATOM 751 O O . SER A 1 101 ? -25.341 -11.157 4.636 1.00 97.25 101 SER A O 1
ATOM 753 N N . ALA A 1 102 ? -23.745 -11.150 6.222 1.00 96.56 102 ALA A N 1
ATOM 754 C CA . ALA A 1 102 ? -23.426 -12.574 6.220 1.00 96.56 102 ALA A CA 1
ATOM 755 C C . ALA A 1 102 ? -23.924 -13.300 7.490 1.00 96.56 102 ALA A C 1
ATOM 757 O O . ALA A 1 102 ? -23.625 -14.480 7.682 1.00 96.56 102 ALA A O 1
ATOM 758 N N . GLY A 1 103 ? -24.683 -12.624 8.359 1.00 97.25 103 GLY A N 1
ATOM 759 C CA . GLY A 1 103 ? -25.202 -13.182 9.609 1.00 97.25 103 GLY A CA 1
ATOM 760 C C . GLY A 1 103 ? -24.213 -13.160 10.782 1.00 97.25 103 GLY A C 1
ATOM 761 O O . GLY A 1 103 ? -24.568 -13.617 11.873 1.00 97.25 103 GLY A O 1
ATOM 762 N N . GLN A 1 104 ? -23.001 -12.627 10.606 1.00 96.94 104 GLN A N 1
ATOM 763 C CA . GLN A 1 104 ? -21.961 -12.600 11.638 1.00 96.94 104 GLN A CA 1
ATOM 764 C C . GLN A 1 104 ? -22.256 -11.527 12.685 1.00 96.94 104 GLN A C 1
ATOM 766 O O . GLN A 1 104 ? -22.856 -10.495 12.388 1.00 96.94 104 GLN A O 1
ATOM 771 N N . LYS A 1 105 ? -21.849 -11.782 13.930 1.00 97.19 105 LYS A N 1
ATOM 772 C CA . LYS A 1 105 ? -22.065 -10.853 15.044 1.00 97.19 105 LYS A CA 1
ATOM 773 C C . LYS A 1 105 ? -21.034 -9.723 15.040 1.00 97.19 105 LYS A C 1
ATOM 775 O O . LYS A 1 105 ? -19.903 -9.965 14.615 1.00 97.19 105 LYS A O 1
ATOM 780 N N . PRO A 1 106 ? -21.402 -8.517 15.519 1.00 96.88 106 PRO A N 1
ATOM 781 C CA . PRO A 1 106 ? -20.438 -7.447 15.695 1.00 96.88 106 PRO A CA 1
ATOM 782 C C . PRO A 1 106 ? -19.281 -7.870 16.594 1.00 96.88 106 PRO A C 1
ATOM 784 O O . PRO A 1 106 ? -19.473 -8.588 17.579 1.00 96.88 106 PRO A O 1
ATOM 787 N N . LYS A 1 107 ? -18.090 -7.394 16.239 1.00 94.75 107 LYS A N 1
ATOM 788 C CA . LYS A 1 107 ? -16.872 -7.522 17.032 1.00 94.75 107 LYS A CA 1
ATOM 789 C C . LYS A 1 107 ? -16.582 -6.178 17.673 1.00 94.75 107 LYS A C 1
ATOM 791 O O . LYS A 1 107 ? -16.808 -5.138 17.057 1.00 94.75 107 LYS A O 1
ATOM 796 N N . LEU A 1 108 ? -16.101 -6.221 18.901 1.00 93.62 108 LEU A N 1
ATOM 797 C CA . LEU A 1 108 ? -15.732 -5.052 19.671 1.00 93.62 108 LEU A CA 1
ATOM 798 C C . LEU A 1 108 ? -14.221 -4.863 19.608 1.00 93.62 108 LEU A C 1
ATOM 800 O O . LEU A 1 108 ? -13.460 -5.808 19.831 1.00 93.62 108 LEU A O 1
ATOM 804 N N . PHE A 1 109 ? -13.806 -3.638 19.326 1.00 92.50 109 PHE A N 1
ATOM 805 C CA . PHE A 1 109 ? -12.465 -3.172 19.612 1.00 92.50 109 PHE A CA 1
ATOM 806 C C . PHE A 1 109 ? -12.488 -2.485 20.975 1.00 92.50 109 PHE A C 1
ATOM 808 O O . PHE A 1 109 ? -13.080 -1.424 21.127 1.00 92.50 109 PHE A O 1
ATOM 815 N N . ILE A 1 110 ? -11.941 -3.144 21.990 1.00 90.62 110 ILE A N 1
ATOM 816 C CA . ILE A 1 110 ? -11.961 -2.683 23.376 1.00 90.62 110 ILE A CA 1
ATOM 817 C C . ILE A 1 110 ? -10.667 -1.933 23.618 1.00 90.62 110 ILE A C 1
ATOM 819 O O . ILE A 1 110 ? -9.594 -2.531 23.617 1.00 90.62 110 ILE A O 1
ATOM 823 N N . GLU A 1 111 ? -10.761 -0.641 23.859 1.00 86.06 111 GLU A N 1
ATOM 824 C CA . GLU A 1 111 ? -9.609 0.213 24.062 1.00 86.06 111 GLU A CA 1
ATOM 825 C C . GLU A 1 111 ? -9.585 0.713 25.502 1.00 86.06 111 GLU A C 1
ATOM 827 O O . GLU A 1 111 ? -10.271 1.669 25.864 1.00 86.06 111 GLU A O 1
ATOM 832 N N . PRO A 1 112 ? -8.868 -0.005 26.370 1.00 80.25 112 PRO A N 1
ATOM 833 C CA . PRO A 1 112 ? -8.773 0.388 27.752 1.00 80.25 112 PRO A CA 1
ATOM 834 C C . PRO A 1 112 ? -7.652 1.387 28.011 1.00 80.25 112 PRO A C 1
ATOM 836 O O . PRO A 1 112 ? -6.560 1.283 27.441 1.00 80.25 112 PRO A O 1
ATOM 839 N N . THR A 1 113 ? -7.897 2.292 28.960 1.00 75.69 113 THR A N 1
ATOM 840 C CA . THR A 1 113 ? -6.843 3.145 29.510 1.00 75.69 113 THR A CA 1
ATOM 841 C C . THR A 1 113 ? -5.792 2.323 30.261 1.00 75.69 113 THR A C 1
ATOM 843 O O . THR A 1 113 ? -5.999 1.159 30.634 1.00 75.69 113 THR A O 1
ATOM 846 N N . GLY A 1 114 ? -4.621 2.916 30.507 1.00 70.69 114 GLY A N 1
ATOM 847 C CA . GLY A 1 114 ? -3.512 2.218 31.166 1.00 70.69 114 GLY A CA 1
ATOM 848 C C . GLY A 1 114 ? -3.861 1.656 32.556 1.00 70.69 114 GLY A C 1
ATOM 849 O O . GLY A 1 114 ? -3.409 0.562 32.910 1.00 70.69 114 GLY A O 1
ATOM 850 N N . GLU A 1 115 ? -4.724 2.333 33.321 1.00 71.25 115 GLU A N 1
ATOM 851 C CA . GLU A 1 115 ? -5.232 1.906 34.635 1.00 71.25 115 GLU A CA 1
ATOM 852 C C . GLU A 1 115 ? -5.882 0.531 34.571 1.00 71.25 115 GLU A C 1
ATOM 854 O O . GLU A 1 115 ? -5.792 -0.261 35.515 1.00 71.25 115 GLU A O 1
ATOM 859 N N . TRP A 1 116 ? -6.592 0.254 33.483 1.00 76.94 116 TRP A N 1
ATOM 860 C CA . TRP A 1 116 ? -7.325 -0.985 33.305 1.00 76.94 116 TRP A CA 1
ATOM 861 C C . TRP A 1 116 ? -6.361 -2.151 33.100 1.00 76.94 116 TRP A C 1
ATOM 863 O O . TRP A 1 116 ? -6.519 -3.180 33.760 1.00 76.94 116 TRP A O 1
ATOM 873 N N . TRP A 1 117 ? -5.320 -1.979 32.274 1.00 75.81 117 TRP A N 1
ATOM 874 C CA . TRP A 1 117 ? -4.269 -2.985 32.068 1.00 75.81 117 TRP A CA 1
ATOM 875 C C . TRP A 1 117 ? -3.534 -3.306 33.370 1.00 75.81 117 TRP A C 1
ATOM 877 O O . TRP A 1 117 ? -3.318 -4.472 33.711 1.00 75.81 117 TRP A O 1
ATOM 887 N N . GLN A 1 118 ? -3.212 -2.274 34.145 1.00 70.19 118 GLN A N 1
ATOM 888 C CA . GLN A 1 118 ? -2.565 -2.419 35.446 1.00 70.19 118 GLN A CA 1
ATOM 889 C C . GLN A 1 118 ? -3.478 -3.088 36.471 1.00 70.19 118 GLN A C 1
ATOM 891 O O . GLN A 1 118 ? -3.058 -4.014 37.167 1.00 70.19 118 GLN A O 1
ATOM 896 N N . THR A 1 119 ? -4.736 -2.642 36.561 1.00 73.44 119 THR A N 1
ATOM 897 C CA . THR A 1 119 ? -5.725 -3.229 37.470 1.00 73.44 119 THR A CA 1
ATOM 898 C C . THR A 1 119 ? -5.917 -4.691 37.125 1.00 73.44 119 THR A C 1
ATOM 900 O O . THR A 1 119 ? -5.898 -5.514 38.031 1.00 73.44 119 THR A O 1
ATOM 903 N N . TYR A 1 120 ? -6.006 -5.034 35.838 1.00 76.31 120 TYR A N 1
ATOM 904 C CA . TYR A 1 120 ? -6.124 -6.409 35.368 1.00 76.31 120 TYR A CA 1
ATOM 905 C C . TYR A 1 120 ? -4.948 -7.296 35.807 1.00 76.31 120 TYR A C 1
ATOM 907 O O . TYR A 1 120 ? -5.178 -8.441 36.198 1.00 76.31 120 TYR A O 1
ATOM 915 N N . ALA A 1 121 ? -3.725 -6.760 35.824 1.00 71.94 121 ALA A N 1
ATOM 916 C CA . ALA A 1 121 ? -2.532 -7.449 36.319 1.00 71.94 121 ALA A CA 1
ATOM 917 C C . ALA A 1 121 ? -2.407 -7.474 37.861 1.00 71.94 121 ALA A C 1
ATOM 919 O O . ALA A 1 121 ? -1.565 -8.194 38.402 1.00 71.94 121 ALA A O 1
ATOM 920 N N . HIS A 1 122 ? -3.220 -6.707 38.596 1.00 75.12 122 HIS A N 1
ATOM 921 C CA . HIS A 1 122 ? -3.100 -6.574 40.048 1.00 75.12 122 HIS A CA 1
ATOM 922 C C . HIS A 1 122 ? -3.662 -7.799 40.799 1.00 75.12 122 HIS A C 1
ATOM 924 O O . HIS A 1 122 ? -4.822 -8.164 40.591 1.00 75.12 122 HIS A O 1
ATOM 930 N N . PRO A 1 123 ? -2.935 -8.380 41.776 1.00 74.06 123 PRO A N 1
ATOM 931 C CA . PRO A 1 123 ? -3.335 -9.630 42.434 1.00 74.06 123 PRO A CA 1
ATOM 932 C C . PRO A 1 123 ? -4.640 -9.545 43.241 1.00 74.06 123 PRO A C 1
ATOM 934 O O . PRO A 1 123 ? -5.301 -10.561 43.438 1.00 74.06 123 PRO A O 1
ATOM 937 N N . PHE A 1 124 ? -5.022 -8.355 43.720 1.00 74.25 124 PHE A N 1
ATOM 938 C CA . PHE A 1 124 ? -6.237 -8.173 44.532 1.00 74.25 124 PHE A CA 1
ATOM 939 C C . PHE A 1 124 ? -7.441 -7.623 43.758 1.00 74.25 124 PHE A C 1
ATOM 941 O O . PHE A 1 124 ? -8.579 -7.801 44.190 1.00 74.25 124 PHE A O 1
ATOM 948 N N . TYR A 1 125 ? -7.204 -6.917 42.650 1.00 71.31 125 TYR A N 1
ATOM 949 C CA . TYR A 1 125 ? -8.251 -6.162 41.945 1.00 71.31 125 TYR A CA 1
ATOM 950 C C . TYR A 1 125 ? -8.472 -6.643 40.504 1.00 71.31 125 TYR A C 1
ATOM 952 O O . TYR A 1 125 ? -9.544 -6.384 39.954 1.00 71.31 125 TYR A O 1
ATOM 960 N N . GLY A 1 126 ? -7.505 -7.368 39.937 1.00 72.75 126 GLY A N 1
ATOM 961 C CA . GLY A 1 126 ? -7.467 -7.792 38.543 1.00 72.75 126 GLY A CA 1
ATOM 962 C C . GLY A 1 126 ? -8.208 -9.074 38.212 1.00 72.75 126 GLY A C 1
ATOM 963 O O . GLY A 1 126 ? -8.980 -9.598 39.012 1.00 72.75 126 GLY A O 1
ATOM 964 N N . GLY A 1 127 ? -8.004 -9.549 36.981 1.00 70.44 127 GLY A N 1
ATOM 965 C CA . GLY A 1 127 ? -8.631 -10.759 36.437 1.00 70.44 127 GLY A CA 1
ATOM 966 C C . GLY A 1 127 ? -10.082 -10.607 35.963 1.00 70.44 127 GLY A C 1
ATOM 967 O O . GLY A 1 127 ? -10.543 -11.436 35.187 1.00 70.44 127 GLY A O 1
ATOM 968 N N . LYS A 1 128 ? -10.782 -9.529 36.340 1.00 77.69 128 LYS A N 1
ATOM 969 C CA . LYS A 1 128 ? -12.249 -9.449 36.189 1.00 77.69 128 LYS A CA 1
ATOM 970 C C . LYS A 1 128 ? -12.755 -9.149 34.787 1.00 77.69 128 LYS A C 1
ATOM 972 O O . LYS A 1 128 ? -13.895 -9.469 34.467 1.00 77.69 128 LYS A O 1
ATOM 977 N N . ALA A 1 129 ? -11.914 -8.549 33.946 1.00 78.38 129 ALA A N 1
ATOM 978 C CA . ALA A 1 129 ? -12.255 -8.194 32.571 1.00 78.38 129 ALA A CA 1
ATOM 979 C C . ALA A 1 129 ? -12.844 -9.358 31.757 1.00 78.38 129 ALA A C 1
ATOM 981 O O . ALA A 1 129 ? -13.643 -9.129 30.857 1.00 78.38 129 ALA A O 1
ATOM 982 N N . PHE A 1 130 ? -12.463 -10.597 32.080 1.00 80.19 130 PHE A N 1
ATOM 983 C CA . PHE A 1 130 ? -12.881 -11.791 31.349 1.00 80.19 130 PHE A CA 1
ATOM 984 C C . PHE A 1 130 ? -13.746 -12.746 32.185 1.00 80.19 130 PHE A C 1
ATOM 986 O O . PHE A 1 130 ? -13.995 -13.869 31.748 1.00 80.19 130 PHE A O 1
ATOM 993 N N . ASP A 1 131 ? -14.226 -12.322 33.362 1.00 84.31 131 ASP A N 1
ATOM 994 C CA . ASP A 1 131 ? -15.033 -13.172 34.255 1.00 84.31 131 ASP A CA 1
ATOM 995 C C . ASP A 1 131 ? -16.330 -13.633 33.581 1.00 84.31 131 ASP A C 1
ATOM 997 O O . ASP A 1 131 ? -16.787 -14.760 33.780 1.00 84.31 131 ASP A O 1
ATOM 1001 N N . LYS A 1 132 ? -16.935 -12.750 32.780 1.00 87.75 132 LYS A N 1
ATOM 1002 C CA . LYS A 1 132 ? -18.203 -13.017 32.099 1.00 87.75 132 LYS A CA 1
ATOM 1003 C C . LYS A 1 132 ? -18.022 -13.481 30.660 1.00 87.75 132 LYS A C 1
ATOM 1005 O O . LYS A 1 132 ? -18.714 -14.401 30.226 1.00 87.75 132 LYS A O 1
ATOM 1010 N N . TYR A 1 133 ? -17.120 -12.841 29.921 1.00 87.81 133 TYR A N 1
ATOM 1011 C CA . TYR A 1 133 ? -16.885 -13.126 28.512 1.00 87.81 133 TYR A CA 1
ATOM 1012 C C . TYR A 1 133 ? -15.395 -13.276 28.231 1.00 87.81 133 TYR A C 1
ATOM 1014 O O . TYR A 1 133 ? -14.585 -12.420 28.573 1.00 87.81 133 TYR A O 1
ATOM 1022 N N . ASN A 1 134 ? -15.038 -14.335 27.507 1.00 89.62 134 ASN A N 1
ATOM 1023 C CA . ASN A 1 134 ? -13.725 -14.427 26.887 1.00 89.62 134 ASN A CA 1
ATOM 1024 C C . ASN A 1 134 ? -13.748 -13.651 25.563 1.00 89.62 134 ASN A C 1
ATOM 1026 O O . ASN A 1 134 ? -13.951 -14.233 24.498 1.00 89.62 134 ASN A O 1
ATOM 1030 N N . TYR A 1 135 ? -13.578 -12.330 25.645 1.00 89.75 135 TYR A N 1
ATOM 1031 C CA . TYR A 1 135 ? -13.657 -11.423 24.499 1.00 89.75 135 TYR A CA 1
ATOM 1032 C C . TYR A 1 135 ? -12.753 -11.847 23.333 1.00 89.75 135 TYR A C 1
ATOM 1034 O O . TYR A 1 135 ? -13.210 -11.834 22.192 1.00 89.75 135 TYR A O 1
ATOM 1042 N N . LEU A 1 136 ? -11.539 -12.327 23.619 1.00 87.25 136 LEU A N 1
ATOM 1043 C CA . LEU A 1 136 ? -10.602 -12.823 22.605 1.00 87.25 136 LEU A CA 1
ATOM 1044 C C . LEU A 1 136 ? -11.138 -14.063 21.875 1.00 87.25 136 LEU A C 1
ATOM 1046 O O . LEU A 1 136 ? -11.097 -14.134 20.651 1.00 87.25 136 LEU A O 1
ATOM 1050 N N . ALA A 1 137 ? -11.685 -15.039 22.609 1.00 88.38 137 ALA A N 1
ATOM 1051 C CA . ALA A 1 137 ? -12.271 -16.241 22.004 1.00 88.38 137 ALA A CA 1
ATOM 1052 C C . ALA A 1 137 ? -13.528 -15.940 21.171 1.00 88.38 137 ALA A C 1
ATOM 1054 O O . ALA A 1 137 ? -13.902 -16.730 20.307 1.00 88.38 137 ALA A O 1
ATOM 1055 N N . LEU A 1 138 ? -14.169 -14.800 21.429 1.00 89.75 138 LEU A N 1
ATOM 1056 C CA . LEU A 1 138 ? -15.312 -14.293 20.674 1.00 89.75 138 LEU A CA 1
ATOM 1057 C C . LEU A 1 138 ? -14.890 -13.456 19.451 1.00 89.75 138 LEU A C 1
ATOM 1059 O O . LEU A 1 138 ? -15.755 -12.945 18.745 1.00 89.75 138 LEU A O 1
ATOM 1063 N N . GLY A 1 139 ? -13.584 -13.329 19.190 1.00 89.88 139 GLY A N 1
ATOM 1064 C CA . GLY A 1 139 ? -13.040 -12.573 18.063 1.00 89.88 139 GLY A CA 1
ATOM 1065 C C . GLY A 1 139 ? -13.019 -11.059 18.273 1.00 89.88 139 GLY A C 1
ATOM 1066 O O . GLY A 1 139 ? -12.866 -10.331 17.301 1.00 89.88 139 GLY A O 1
ATOM 1067 N N . ASN A 1 140 ? -13.196 -10.584 19.509 1.00 92.06 140 ASN A N 1
ATOM 1068 C CA . ASN A 1 140 ? -12.968 -9.181 19.849 1.00 92.06 140 ASN A CA 1
ATOM 1069 C C . ASN A 1 140 ? -11.467 -8.917 19.993 1.00 92.06 140 ASN A C 1
ATOM 1071 O O . ASN A 1 140 ? -10.675 -9.831 20.237 1.00 92.06 140 ASN A O 1
ATOM 1075 N N . GLU A 1 141 ? -11.101 -7.649 19.898 1.00 89.62 141 GLU A N 1
ATOM 1076 C CA . GLU A 1 141 ? -9.721 -7.184 19.898 1.00 89.62 141 GLU A CA 1
ATOM 1077 C C . GLU A 1 141 ? -9.524 -6.124 20.977 1.00 89.62 141 GLU A C 1
ATOM 1079 O O . GLU A 1 141 ? -10.440 -5.359 21.253 1.00 89.62 141 GLU A O 1
ATOM 1084 N N . PHE A 1 142 ? -8.342 -6.083 21.591 1.00 87.31 142 PHE A N 1
ATOM 1085 C CA . PHE A 1 142 ? -7.969 -5.014 22.528 1.00 87.31 142 PHE A CA 1
ATOM 1086 C C . PHE A 1 142 ? -7.034 -3.955 21.901 1.00 87.31 142 PHE A C 1
ATOM 1088 O O . PHE A 1 142 ? -6.247 -4.259 21.008 1.00 87.31 142 PHE A O 1
ATOM 1095 N N . GLY A 1 143 ? -7.100 -2.710 22.356 1.00 83.25 143 GLY A N 1
ATOM 1096 C CA . GLY A 1 143 ? -6.240 -1.602 21.923 1.00 83.25 143 GLY A CA 1
ATOM 1097 C C . GLY A 1 143 ? -5.455 -0.972 23.070 1.00 83.25 143 GLY A C 1
ATOM 1098 O O . GLY A 1 143 ? -5.525 -1.432 24.209 1.00 83.25 143 GLY A O 1
ATOM 1099 N N . ILE A 1 144 ? -4.706 0.081 22.762 1.00 77.56 144 ILE A N 1
ATOM 1100 C CA . ILE A 1 144 ? -4.104 1.003 23.723 1.00 77.56 144 ILE A CA 1
ATOM 1101 C C . ILE A 1 144 ? -4.623 2.409 23.436 1.00 77.56 144 ILE A C 1
ATOM 1103 O O . ILE A 1 144 ? -4.392 2.928 22.343 1.00 77.56 144 ILE A O 1
ATOM 1107 N N . GLN A 1 145 ? -5.160 3.036 24.482 1.00 75.69 145 GLN A N 1
ATOM 1108 C CA . GLN A 1 145 ? -5.483 4.458 24.510 1.00 75.69 145 GLN A CA 1
ATOM 1109 C C . GLN A 1 145 ? -4.264 5.283 24.925 1.00 75.69 145 GLN A C 1
ATOM 1111 O O . GLN A 1 145 ? -3.731 5.156 26.028 1.00 75.69 145 GLN A O 1
ATOM 1116 N N . GLY A 1 146 ? -3.800 6.133 24.012 1.00 64.81 146 GLY A N 1
ATOM 1117 C CA . GLY A 1 146 ? -2.650 7.029 24.155 1.00 64.81 146 GLY A CA 1
ATOM 1118 C C . GLY A 1 146 ? -2.975 8.355 24.849 1.00 64.81 146 GLY A C 1
ATOM 1119 O O . GLY A 1 146 ? -2.084 9.178 25.087 1.00 64.81 146 GLY A O 1
ATOM 1120 N N . HIS A 1 147 ? -4.236 8.588 25.206 1.00 60.62 147 HIS A N 1
ATOM 1121 C CA . HIS A 1 147 ? -4.667 9.772 25.933 1.00 60.62 147 HIS A CA 1
ATOM 1122 C C . HIS A 1 147 ? -5.260 9.344 27.289 1.00 60.62 147 HIS A C 1
ATOM 1124 O O . HIS A 1 147 ? -6.154 8.518 27.332 1.00 60.62 147 HIS A O 1
ATOM 1130 N N . ALA A 1 148 ? -4.728 9.892 28.389 1.00 52.28 148 ALA A N 1
ATOM 1131 C CA . ALA A 1 148 ? -5.035 9.543 29.788 1.00 52.28 148 ALA A CA 1
ATOM 1132 C C . ALA A 1 148 ? -4.494 8.190 30.305 1.00 52.28 148 ALA A C 1
ATOM 1134 O O . ALA A 1 148 ? -4.954 7.110 29.954 1.00 52.28 148 ALA A O 1
ATOM 1135 N N . ILE A 1 149 ? -3.518 8.268 31.218 1.00 53.56 149 ILE A N 1
ATOM 1136 C CA . ILE A 1 149 ? -3.109 7.143 32.066 1.00 53.56 149 ILE A CA 1
ATOM 1137 C C . ILE A 1 149 ? -2.900 7.683 33.475 1.00 53.56 149 ILE A C 1
ATOM 1139 O O . ILE A 1 149 ? -2.028 8.526 33.696 1.00 53.56 149 ILE A O 1
ATOM 1143 N N . MET A 1 150 ? -3.661 7.180 34.428 1.00 53.06 150 MET A N 1
ATOM 1144 C CA . MET A 1 150 ? -3.344 7.160 35.847 1.00 53.06 150 MET A CA 1
ATOM 1145 C C . MET A 1 150 ? -2.913 5.763 36.286 1.00 53.06 150 MET A C 1
ATOM 1147 O O . MET A 1 150 ? -2.891 4.787 35.537 1.00 53.06 150 MET A O 1
ATOM 1151 N N . TYR A 1 151 ? -2.567 5.680 37.559 1.00 47.75 151 TYR A N 1
ATOM 1152 C CA . TYR A 1 151 ? -2.005 4.515 38.195 1.00 47.75 151 TYR A CA 1
ATOM 1153 C C . TYR A 1 151 ? -2.357 4.562 39.712 1.00 47.75 151 TYR A C 1
ATOM 1155 O O . TYR A 1 151 ? -2.395 5.651 40.290 1.00 47.75 151 TYR A O 1
ATOM 1163 N N . SER A 1 152 ? -2.551 3.409 40.393 1.00 46.97 152 SER A N 1
ATOM 1164 C CA . SER A 1 152 ? -2.686 3.294 41.879 1.00 46.97 152 SER A CA 1
ATOM 1165 C C . SER A 1 152 ? -1.770 2.216 42.529 1.00 46.97 152 SER A C 1
ATOM 1167 O O . SER A 1 152 ? -1.929 1.041 42.195 1.00 46.97 152 SER A O 1
ATOM 1169 N N . GLY A 1 153 ? -0.850 2.583 43.462 1.00 50.22 153 GLY A N 1
ATOM 1170 C CA . GLY A 1 153 ? 0.238 1.726 44.060 1.00 50.22 153 GLY A CA 1
ATOM 1171 C C . GLY A 1 153 ? 1.777 1.666 43.628 1.00 50.22 153 GLY A C 1
ATOM 1172 O O . GLY A 1 153 ? 2.503 0.927 44.281 1.00 50.22 153 GLY A O 1
ATOM 1173 N N . ILE A 1 154 ? 2.317 2.382 42.618 1.00 52.59 154 ILE A N 1
ATOM 1174 C CA . ILE A 1 154 ? 3.548 2.325 41.759 1.00 52.59 154 ILE A CA 1
ATOM 1175 C C . ILE A 1 154 ? 3.521 3.596 40.827 1.00 52.59 154 ILE A C 1
ATOM 1177 O O . ILE A 1 154 ? 3.360 3.525 39.618 1.00 52.59 154 ILE A O 1
ATOM 1181 N N . ASN A 1 155 ? 3.571 4.793 41.416 1.00 45.38 155 ASN A N 1
ATOM 1182 C CA . ASN A 1 155 ? 3.816 6.135 40.835 1.00 45.38 155 ASN A CA 1
ATOM 1183 C C . ASN A 1 155 ? 3.831 6.408 39.293 1.00 45.38 155 ASN A C 1
ATOM 1185 O O . ASN A 1 155 ? 4.913 6.734 38.822 1.00 45.38 155 ASN A O 1
ATOM 1189 N N . PHE A 1 156 ? 2.720 6.474 38.530 1.00 53.28 156 PHE A N 1
ATOM 1190 C CA . PHE A 1 156 ? 2.737 7.149 37.197 1.00 53.28 156 PHE A CA 1
ATOM 1191 C C . PHE A 1 156 ? 1.422 7.863 36.798 1.00 53.28 156 PHE A C 1
ATOM 1193 O O . PHE A 1 156 ? 0.333 7.347 36.992 1.00 53.28 156 PHE A O 1
ATOM 1200 N N . GLY A 1 157 ? 1.487 9.062 36.217 1.00 51.78 157 GLY A N 1
ATOM 1201 C CA . GLY A 1 157 ? 0.308 9.773 35.701 1.00 51.78 157 GLY A CA 1
ATOM 1202 C C . GLY A 1 157 ? 0.698 10.625 34.499 1.00 51.78 157 GLY A C 1
ATOM 1203 O O . GLY A 1 157 ? 1.510 11.527 34.663 1.00 51.78 157 GLY A O 1
ATOM 1204 N N . TRP A 1 158 ? 0.170 10.325 33.309 1.00 55.81 158 TRP A N 1
ATOM 1205 C CA . TRP A 1 158 ? 0.616 10.923 32.036 1.00 55.81 158 TRP A CA 1
ATOM 1206 C C . TRP A 1 158 ? -0.405 11.886 31.406 1.00 55.81 158 TRP A C 1
ATOM 1208 O O . TRP A 1 158 ? -0.171 12.387 30.310 1.00 55.81 158 TRP A O 1
ATOM 1218 N N . TYR A 1 159 ? -1.550 12.147 32.048 1.00 55.62 159 TYR A N 1
ATOM 1219 C CA . TYR A 1 159 ? -2.564 13.050 31.479 1.00 55.62 159 TYR A CA 1
ATOM 1220 C C . TYR A 1 159 ? -2.036 14.489 31.292 1.00 55.62 159 TYR A C 1
ATOM 1222 O O . TYR A 1 159 ? -2.303 15.090 30.257 1.00 55.62 159 TYR A O 1
ATOM 1230 N N . ASP A 1 160 ? -1.210 14.981 32.227 1.00 59.91 160 ASP A N 1
ATOM 1231 C CA . ASP A 1 160 ? -0.526 16.290 32.153 1.00 59.91 160 ASP A CA 1
ATOM 1232 C C . ASP A 1 160 ? 0.995 16.158 31.947 1.00 59.91 160 ASP A C 1
ATOM 1234 O O . ASP A 1 160 ? 1.770 17.035 32.343 1.00 59.91 160 ASP A O 1
ATOM 1238 N N . SER A 1 161 ? 1.466 15.045 31.380 1.00 65.25 161 SER A N 1
ATOM 1239 C CA . SER A 1 161 ? 2.879 14.974 31.012 1.00 65.25 161 SER A CA 1
ATOM 1240 C C . SER A 1 161 ? 3.203 16.013 29.942 1.00 65.25 161 SER A C 1
ATOM 1242 O O . SER A 1 161 ? 2.326 16.316 29.129 1.00 65.25 161 SER A O 1
ATOM 1244 N N . PRO A 1 162 ? 4.441 16.537 29.889 1.00 73.69 162 PRO A N 1
ATOM 1245 C CA . PRO A 1 162 ? 4.815 17.512 28.878 1.00 73.69 162 PRO A CA 1
ATOM 1246 C C . PRO A 1 162 ? 4.458 17.015 27.475 1.00 73.69 162 PRO A C 1
ATOM 1248 O O . PRO A 1 162 ? 4.880 15.929 27.082 1.00 73.69 162 PRO A O 1
ATOM 1251 N N . HIS A 1 163 ? 3.705 17.824 26.728 1.00 83.31 163 HIS A N 1
ATOM 1252 C CA . HIS A 1 163 ? 3.373 17.583 25.322 1.00 83.31 163 HIS A CA 1
ATOM 1253 C C . HIS A 1 163 ? 4.611 17.822 24.442 1.00 83.31 163 HIS A C 1
ATOM 1255 O O . HIS A 1 163 ? 4.694 18.807 23.705 1.00 83.31 163 HIS A O 1
ATOM 1261 N N . THR A 1 164 ? 5.620 16.967 24.614 1.00 87.25 164 THR A N 1
ATOM 1262 C CA . THR A 1 164 ? 6.912 16.962 23.918 1.00 87.25 164 THR A CA 1
ATOM 1263 C C . THR A 1 164 ? 7.185 15.576 23.335 1.00 87.25 164 THR A C 1
ATOM 1265 O O . THR A 1 164 ? 6.530 14.599 23.701 1.00 87.25 164 THR A O 1
ATOM 1268 N N . GLU A 1 165 ? 8.176 15.465 22.449 1.00 90.25 165 GLU A N 1
ATOM 1269 C CA . GLU A 1 165 ? 8.595 14.179 21.874 1.00 90.25 165 GLU A CA 1
ATOM 1270 C C . GLU A 1 165 ? 8.960 13.149 22.945 1.00 90.25 165 GLU A C 1
ATOM 1272 O O . GLU A 1 165 ? 8.522 12.001 22.882 1.00 90.25 165 GLU A O 1
ATOM 1277 N N . GLU A 1 166 ? 9.697 13.570 23.975 1.00 88.12 166 GLU A N 1
ATOM 1278 C CA . GLU A 1 166 ? 10.094 12.698 25.080 1.00 88.12 166 GLU A CA 1
ATOM 1279 C C . GLU A 1 166 ? 8.899 12.260 25.934 1.00 88.12 166 GLU A C 1
ATOM 1281 O O . GLU A 1 166 ? 8.916 11.160 26.493 1.00 88.12 166 GLU A O 1
ATOM 1286 N N . GLY A 1 167 ? 7.876 13.113 26.057 1.00 82.50 167 GLY A N 1
ATOM 1287 C CA . GLY A 1 167 ? 6.625 12.788 26.741 1.00 82.50 167 GLY A CA 1
ATOM 1288 C C . GLY A 1 167 ? 5.855 11.695 26.004 1.00 82.50 167 GLY A C 1
ATOM 1289 O O . GLY A 1 167 ? 5.496 10.680 26.607 1.00 82.50 167 GLY A O 1
ATOM 1290 N N . VAL A 1 168 ? 5.691 11.853 24.686 1.00 83.19 168 VAL A N 1
ATOM 1291 C CA . VAL A 1 168 ? 5.050 10.852 23.817 1.00 83.19 168 VAL A CA 1
ATOM 1292 C C . VAL A 1 168 ? 5.823 9.534 23.837 1.00 83.19 168 VAL A C 1
ATOM 1294 O O . VAL A 1 168 ? 5.233 8.482 24.088 1.00 83.19 168 VAL A O 1
ATOM 1297 N N . GLU A 1 169 ? 7.145 9.574 23.642 1.00 85.75 169 GLU A N 1
ATOM 1298 C CA . GLU A 1 169 ? 7.992 8.377 23.631 1.00 85.75 169 GLU A CA 1
ATOM 1299 C C . GLU A 1 169 ? 7.871 7.585 24.936 1.00 85.75 169 GLU A C 1
ATOM 1301 O O . GLU A 1 169 ? 7.714 6.360 24.928 1.00 85.75 169 GLU A O 1
ATOM 1306 N N . ARG A 1 170 ? 7.924 8.282 26.072 1.00 82.25 170 ARG A N 1
ATOM 1307 C CA . ARG A 1 170 ? 7.820 7.656 27.389 1.00 82.25 170 ARG A CA 1
ATOM 1308 C C . ARG A 1 170 ? 6.443 7.047 27.620 1.00 82.25 170 ARG A C 1
ATOM 1310 O O . ARG A 1 170 ? 6.364 5.892 28.027 1.00 82.25 170 ARG A O 1
ATOM 1317 N N . LYS A 1 171 ? 5.378 7.787 27.302 1.00 80.50 171 LYS A N 1
ATOM 1318 C CA . LYS A 1 171 ? 4.000 7.306 27.431 1.00 80.50 171 LYS A CA 1
ATOM 1319 C C . LYS A 1 171 ? 3.788 6.005 26.654 1.00 80.50 171 LYS A C 1
ATOM 1321 O O . LYS A 1 171 ? 3.260 5.040 27.198 1.00 80.50 171 LYS A O 1
ATOM 1326 N N . PHE A 1 172 ? 4.234 5.956 25.402 1.00 81.69 172 PHE A N 1
ATOM 1327 C CA . PHE A 1 172 ? 4.054 4.784 24.545 1.00 81.69 172 PHE A CA 1
ATOM 1328 C C . PHE A 1 172 ? 4.893 3.590 25.008 1.00 81.69 172 PHE A C 1
ATOM 1330 O O . PHE A 1 172 ? 4.402 2.466 24.970 1.00 81.69 172 PHE A O 1
ATOM 1337 N N . LYS A 1 173 ? 6.121 3.810 25.498 1.00 83.62 173 LYS A N 1
ATOM 1338 C CA . LYS A 1 173 ? 6.939 2.743 26.105 1.00 83.62 173 LYS A CA 1
ATOM 1339 C C . LYS A 1 173 ? 6.276 2.140 27.341 1.00 83.62 173 LYS A C 1
ATOM 1341 O O . LYS A 1 173 ? 6.310 0.924 27.513 1.00 83.62 173 LYS A O 1
ATOM 1346 N N . ASP A 1 174 ? 5.667 2.968 28.183 1.00 79.19 174 ASP A N 1
ATOM 1347 C CA . ASP A 1 174 ? 4.949 2.493 29.366 1.00 79.19 174 ASP A CA 1
ATOM 1348 C C . ASP A 1 174 ? 3.698 1.696 28.978 1.00 79.19 174 ASP A C 1
ATOM 1350 O O . ASP A 1 174 ? 3.453 0.615 29.515 1.00 79.19 174 ASP A O 1
ATOM 1354 N N . LEU A 1 175 ? 2.919 2.196 28.016 1.00 78.06 175 LEU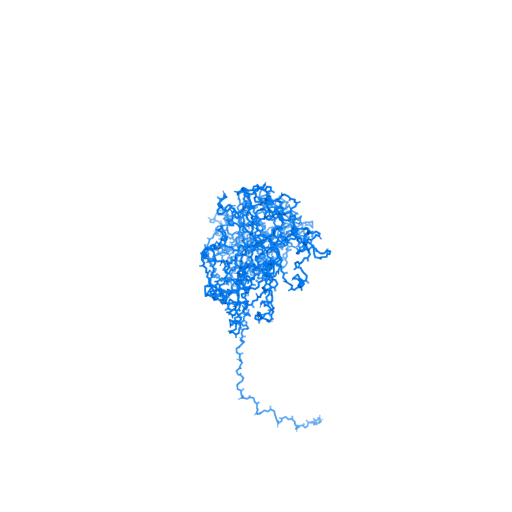 A N 1
ATOM 1355 C CA . LEU A 1 175 ? 1.741 1.502 27.493 1.00 78.06 175 LEU A CA 1
ATOM 1356 C C . LEU A 1 175 ? 2.101 0.149 26.871 1.00 78.06 175 LEU A C 1
ATOM 1358 O O . LEU A 1 175 ? 1.479 -0.860 27.205 1.00 78.06 175 LEU A O 1
ATOM 1362 N N . ASP A 1 176 ? 3.137 0.121 26.031 1.00 80.81 176 ASP A N 1
ATOM 1363 C CA . ASP A 1 176 ? 3.693 -1.098 25.440 1.00 80.81 176 ASP A CA 1
ATOM 1364 C C . ASP A 1 176 ? 4.117 -2.094 26.526 1.00 80.81 176 ASP A C 1
ATOM 1366 O O . ASP A 1 176 ? 3.731 -3.265 26.496 1.00 80.81 176 ASP A O 1
ATOM 1370 N N . PHE A 1 177 ? 4.816 -1.610 27.558 1.00 81.50 177 PHE A N 1
ATOM 1371 C CA . PHE A 1 177 ? 5.189 -2.420 28.708 1.00 81.50 177 PHE A CA 1
ATOM 1372 C C . PHE A 1 177 ? 3.959 -3.033 29.392 1.00 81.50 177 PHE A C 1
ATOM 1374 O O . PHE A 1 177 ? 3.922 -4.249 29.591 1.00 81.50 177 PHE A O 1
ATOM 1381 N N . PHE A 1 178 ? 2.937 -2.249 29.743 1.00 77.12 178 PHE A N 1
ATOM 1382 C CA . PHE A 1 178 ? 1.761 -2.781 30.443 1.00 77.12 178 PHE A CA 1
ATOM 1383 C C . PHE A 1 178 ? 0.960 -3.761 29.584 1.00 77.12 178 PHE A C 1
ATOM 1385 O O . PHE A 1 178 ? 0.593 -4.837 30.070 1.00 77.12 178 PHE A O 1
ATOM 1392 N N . ALA A 1 179 ? 0.749 -3.445 28.307 1.00 75.81 179 ALA A N 1
ATOM 1393 C CA . ALA A 1 179 ? 0.077 -4.337 27.372 1.00 75.81 179 ALA A CA 1
ATOM 1394 C C . ALA A 1 179 ? 0.831 -5.669 27.219 1.00 75.81 179 ALA A C 1
ATOM 1396 O O . ALA A 1 179 ? 0.225 -6.743 27.292 1.00 75.81 179 ALA A O 1
ATOM 1397 N N . ALA A 1 180 ? 2.164 -5.634 27.125 1.00 78.50 180 ALA A N 1
ATOM 1398 C CA . ALA A 1 180 ? 3.001 -6.830 27.041 1.00 78.50 180 ALA A CA 1
ATOM 1399 C C . ALA A 1 180 ? 2.924 -7.728 28.292 1.00 78.50 180 ALA A C 1
ATOM 1401 O O . ALA A 1 180 ? 3.214 -8.929 28.198 1.00 78.50 180 ALA A O 1
ATOM 1402 N N . HIS A 1 181 ? 2.506 -7.191 29.445 1.00 79.56 181 HIS A N 1
ATOM 1403 C CA . HIS A 1 181 ? 2.332 -7.925 30.706 1.00 79.56 181 HIS A CA 1
ATOM 1404 C C . HIS A 1 181 ? 0.892 -8.386 30.967 1.00 79.56 181 HIS A C 1
ATOM 1406 O O . HIS A 1 181 ? 0.675 -9.216 31.852 1.00 79.56 181 HIS A O 1
ATOM 1412 N N . ALA A 1 182 ? -0.090 -7.927 30.190 1.00 77.44 182 ALA A N 1
ATOM 1413 C CA . ALA A 1 182 ? -1.465 -8.387 30.316 1.00 77.44 182 ALA A CA 1
ATOM 1414 C C . ALA A 1 182 ? -1.609 -9.848 29.855 1.00 77.44 182 ALA A C 1
ATOM 1416 O O . ALA A 1 182 ? -1.150 -10.247 28.773 1.00 77.44 182 ALA A O 1
ATOM 1417 N N . ARG A 1 183 ? -2.229 -10.684 30.696 1.00 78.31 183 ARG A N 1
ATOM 1418 C CA . ARG A 1 183 ? -2.323 -12.136 30.484 1.00 78.31 183 ARG A CA 1
ATOM 1419 C C . ARG A 1 183 ? -3.716 -12.675 30.807 1.00 78.31 183 ARG A C 1
ATOM 1421 O O . ARG A 1 183 ? -4.199 -12.481 31.916 1.00 78.31 183 ARG A O 1
ATOM 1428 N N . LEU A 1 184 ? -4.317 -13.415 29.875 1.00 78.94 184 LEU A N 1
ATOM 1429 C CA . LEU A 1 184 ? -5.499 -14.246 30.116 1.00 78.94 184 LEU A CA 1
ATOM 1430 C C . LEU A 1 184 ? -5.048 -15.698 30.327 1.00 78.94 184 LEU A C 1
ATOM 1432 O O . LEU A 1 184 ? -4.797 -16.434 29.367 1.00 78.94 184 LEU A O 1
ATOM 1436 N N . GLY A 1 185 ? -4.910 -16.105 31.590 1.00 80.81 185 GLY A N 1
ATOM 1437 C CA . GLY A 1 185 ? -4.201 -17.342 31.930 1.00 80.81 185 GLY A CA 1
ATOM 1438 C C . GLY A 1 185 ? -2.733 -17.239 31.506 1.00 80.81 185 GLY A C 1
ATOM 1439 O O . GLY A 1 185 ? -2.080 -16.247 31.807 1.00 80.81 185 GLY A O 1
ATOM 1440 N N . ASP A 1 186 ? -2.231 -18.216 30.749 1.00 81.00 186 ASP A N 1
ATOM 1441 C CA . ASP A 1 186 ? -0.844 -18.211 30.250 1.00 81.00 186 ASP A CA 1
ATOM 1442 C C . ASP A 1 186 ? -0.667 -17.458 28.917 1.00 81.00 186 ASP A C 1
ATOM 1444 O O . ASP A 1 186 ? 0.431 -17.407 28.361 1.00 81.00 186 ASP A O 1
ATOM 1448 N N . ARG A 1 187 ? -1.742 -16.887 28.357 1.00 78.38 187 ARG A N 1
ATOM 1449 C CA . ARG A 1 187 ? -1.720 -16.236 27.040 1.00 78.38 187 ARG A CA 1
ATOM 1450 C C . ARG A 1 187 ? -1.611 -14.727 27.176 1.00 78.38 187 ARG A C 1
ATOM 1452 O O . ARG A 1 187 ? -2.377 -14.120 27.918 1.00 78.38 187 ARG A O 1
ATOM 1459 N N . ALA A 1 188 ? -0.708 -14.118 26.415 1.00 79.00 188 ALA A N 1
ATOM 1460 C CA . ALA A 1 188 ? -0.683 -12.670 26.238 1.00 79.00 188 ALA A CA 1
ATOM 1461 C C . ALA A 1 188 ? -1.990 -12.187 25.602 1.00 79.00 188 ALA A C 1
ATOM 1463 O O . ALA A 1 188 ? -2.451 -12.771 24.617 1.00 79.00 188 ALA A O 1
ATOM 1464 N N . VAL A 1 189 ? -2.577 -11.122 26.150 1.00 75.06 189 VAL A N 1
ATOM 1465 C CA . VAL A 1 189 ? -3.685 -10.436 25.475 1.00 75.06 189 VAL A CA 1
ATOM 1466 C C . VAL A 1 189 ? -3.137 -9.856 24.166 1.00 75.06 189 VAL A C 1
ATOM 1468 O O . VAL A 1 189 ? -2.053 -9.275 24.153 1.00 75.06 189 VAL A O 1
ATOM 1471 N N . ASN A 1 190 ? -3.821 -10.124 23.049 1.00 67.31 190 ASN A N 1
ATOM 1472 C CA . ASN A 1 190 ? -3.394 -9.765 21.688 1.00 67.31 190 ASN A CA 1
ATOM 1473 C C . ASN A 1 190 ? -1.931 -10.091 21.340 1.00 67.31 190 ASN A C 1
ATOM 1475 O O . ASN A 1 190 ? -1.260 -9.330 20.645 1.00 67.31 190 ASN A O 1
ATOM 1479 N N . ASN A 1 191 ? -1.394 -11.208 21.839 1.00 65.44 191 ASN A N 1
ATOM 1480 C CA . ASN A 1 191 ? -0.004 -11.605 21.582 1.00 65.44 191 ASN A CA 1
ATOM 1481 C C . ASN A 1 191 ? 1.052 -10.543 21.982 1.00 65.44 191 ASN A C 1
ATOM 1483 O O . ASN A 1 191 ? 2.182 -10.608 21.505 1.00 65.44 191 ASN A O 1
ATOM 1487 N N . GLY A 1 192 ? 0.709 -9.588 22.858 1.00 53.69 192 GLY A N 1
ATOM 1488 C CA . GLY A 1 192 ? 1.626 -8.552 23.342 1.00 53.69 192 GLY A CA 1
ATOM 1489 C C . GLY A 1 192 ? 1.871 -7.387 22.379 1.00 53.69 192 GLY A C 1
ATOM 1490 O O . GLY A 1 192 ? 2.824 -6.650 22.592 1.00 53.69 192 GLY A O 1
ATOM 1491 N N . LYS A 1 193 ? 1.053 -7.224 21.331 1.00 56.28 193 LYS A N 1
ATOM 1492 C CA . LYS A 1 193 ? 1.092 -6.058 20.439 1.00 56.28 193 LYS A CA 1
ATOM 1493 C C . LYS A 1 193 ? -0.322 -5.513 20.265 1.00 56.28 193 LYS A C 1
ATOM 1495 O O . LYS A 1 193 ? -1.141 -6.097 19.566 1.00 56.28 193 LYS A O 1
ATOM 1500 N N . THR A 1 194 ? -0.619 -4.413 20.933 1.00 56.72 194 THR A N 1
ATOM 1501 C CA . THR A 1 194 ? -1.899 -3.693 20.883 1.00 56.72 194 THR A CA 1
ATOM 1502 C C . THR A 1 194 ? -1.734 -2.374 20.140 1.00 56.72 194 THR A C 1
ATOM 1504 O O . THR A 1 194 ? -0.775 -1.659 20.360 1.00 56.72 194 THR A O 1
ATOM 1507 N N . PHE A 1 195 ? -2.667 -2.032 19.264 1.00 66.00 195 PHE A N 1
ATOM 1508 C CA . PHE A 1 195 ? -2.635 -0.801 18.461 1.00 66.00 195 PHE A CA 1
ATOM 1509 C C . PHE A 1 195 ? -2.658 0.444 19.339 1.00 66.00 195 PHE A C 1
ATOM 1511 O O . PHE A 1 195 ? -3.169 0.377 20.450 1.00 66.00 195 PHE A O 1
ATOM 1518 N N . THR A 1 196 ? -2.195 1.576 18.819 1.00 59.75 196 THR A N 1
ATOM 1519 C CA . THR A 1 196 ? -2.144 2.831 19.571 1.00 59.75 196 THR A CA 1
ATOM 1520 C C . THR A 1 196 ? -2.836 3.964 18.821 1.00 59.75 196 THR A C 1
ATOM 1522 O O . THR A 1 196 ? -2.633 4.124 17.617 1.00 59.75 196 THR A O 1
ATOM 1525 N N . GLY A 1 197 ? -3.611 4.756 19.558 1.00 59.28 197 GLY A N 1
ATOM 1526 C CA . GLY A 1 197 ? -4.257 5.988 19.110 1.00 59.28 197 GLY A CA 1
ATOM 1527 C C . GLY A 1 197 ? -4.287 7.015 20.240 1.00 59.28 197 GLY A C 1
ATOM 1528 O O . GLY A 1 197 ? -4.318 6.634 21.403 1.00 59.28 197 GLY A O 1
ATOM 1529 N N . GLY A 1 198 ? -4.208 8.315 19.946 1.00 59.59 198 GLY A N 1
ATOM 1530 C CA . GLY A 1 198 ? -4.359 9.354 20.977 1.00 59.59 198 GLY A CA 1
ATOM 1531 C C . GLY A 1 198 ? -3.553 10.626 20.726 1.00 59.59 198 GLY A C 1
ATOM 1532 O O . GLY A 1 198 ? -2.502 10.829 21.328 1.00 59.59 198 GLY A O 1
ATOM 1533 N N . TRP A 1 199 ? -4.072 11.509 19.872 1.00 61.94 199 TRP A N 1
ATOM 1534 C CA . TRP A 1 199 ? -3.423 12.769 19.482 1.00 61.94 199 TRP A CA 1
ATOM 1535 C C . TRP A 1 199 ? -4.027 14.024 20.141 1.00 61.94 199 TRP A C 1
ATOM 1537 O O . TRP A 1 199 ? -3.330 15.029 20.310 1.00 61.94 199 TRP A O 1
ATOM 1547 N N . LYS A 1 200 ? -5.276 13.947 20.630 1.00 63.97 200 LYS A N 1
ATOM 1548 C CA . LYS A 1 200 ? -6.057 15.055 21.226 1.00 63.97 200 LYS A CA 1
ATOM 1549 C C . LYS A 1 200 ? -5.298 15.950 22.207 1.00 63.97 200 LYS A C 1
ATOM 1551 O O . LYS A 1 200 ? -5.516 17.165 22.249 1.00 63.97 200 LYS A O 1
ATOM 1556 N N . ILE A 1 201 ? -4.466 15.338 23.042 1.00 70.38 201 ILE A N 1
ATOM 1557 C CA . ILE A 1 201 ? -3.762 16.016 24.130 1.00 70.38 201 ILE A CA 1
ATOM 1558 C C . ILE A 1 201 ? -2.417 16.574 23.639 1.00 70.38 201 ILE A C 1
ATOM 1560 O O . ILE A 1 201 ? -2.090 17.726 23.916 1.00 70.38 201 ILE A O 1
ATOM 1564 N N . GLU A 1 202 ? -1.682 15.818 22.821 1.00 78.56 202 GLU A N 1
ATOM 1565 C CA . GLU A 1 202 ? -0.318 16.181 22.412 1.00 78.56 202 GLU A CA 1
ATOM 1566 C C . GLU A 1 202 ? -0.256 17.383 21.468 1.00 78.56 202 GLU A C 1
ATOM 1568 O O . GLU A 1 202 ? 0.717 18.146 21.487 1.00 78.56 202 GLU A O 1
ATOM 1573 N N . ARG A 1 203 ? -1.325 17.633 20.698 1.00 78.50 203 ARG A N 1
ATOM 1574 C CA . ARG A 1 203 ? -1.407 18.820 19.833 1.00 78.50 203 ARG A CA 1
ATOM 1575 C C . ARG A 1 203 ? -1.266 20.138 20.599 1.00 78.50 203 ARG A C 1
ATOM 1577 O O . ARG A 1 203 ? -0.871 21.136 20.005 1.00 78.50 203 ARG A O 1
ATOM 1584 N N . GLN A 1 204 ? -1.573 20.163 21.902 1.00 81.06 204 GLN A N 1
ATOM 1585 C CA . GLN A 1 204 ? -1.486 21.385 22.707 1.00 81.06 204 GLN A CA 1
ATOM 1586 C C . GLN A 1 204 ? -0.045 21.905 22.830 1.00 81.06 204 GLN A C 1
ATOM 1588 O O . GLN A 1 204 ? 0.141 23.117 22.933 1.00 81.06 204 GLN A O 1
ATOM 1593 N N . GLY A 1 205 ? 0.963 21.023 22.796 1.00 83.69 205 GLY A N 1
ATOM 1594 C CA . GLY A 1 205 ? 2.378 21.421 22.832 1.00 83.69 205 GLY A CA 1
ATOM 1595 C C . GLY A 1 205 ? 3.144 21.201 21.532 1.00 83.69 205 GLY A C 1
ATOM 1596 O O . GLY A 1 205 ? 4.001 22.016 21.199 1.00 83.69 205 GLY A O 1
ATOM 1597 N N . LEU A 1 206 ? 2.825 20.151 20.774 1.00 85.56 206 LEU A N 1
ATOM 1598 C CA . LEU A 1 206 ? 3.529 19.816 19.530 1.00 85.56 206 LEU A CA 1
ATOM 1599 C C . LEU A 1 206 ? 2.866 20.427 18.285 1.00 85.56 206 LEU A C 1
ATOM 1601 O O . LEU A 1 206 ? 3.508 20.567 17.246 1.00 85.56 206 LEU A O 1
ATOM 1605 N N . GLY A 1 207 ? 1.593 20.811 18.381 1.00 86.44 207 GLY A N 1
ATOM 1606 C CA . GLY A 1 207 ? 0.764 21.143 17.229 1.00 86.44 207 GLY A CA 1
ATOM 1607 C C . GLY A 1 207 ? 0.297 19.905 16.463 1.00 86.44 207 GLY A C 1
ATOM 1608 O O . GLY A 1 207 ? 0.782 18.792 16.656 1.00 86.44 207 GLY A O 1
ATOM 1609 N N . ASP A 1 208 ? -0.654 20.130 15.567 1.00 78.94 208 ASP A N 1
ATOM 1610 C CA . ASP A 1 208 ? -1.423 19.087 14.900 1.00 78.94 208 ASP A CA 1
ATOM 1611 C C . ASP A 1 208 ? -0.553 18.084 14.114 1.00 78.94 208 ASP A C 1
ATOM 1613 O O . ASP A 1 208 ? -0.337 16.944 14.524 1.00 78.94 208 ASP A O 1
ATOM 1617 N N . ALA A 1 209 ? 0.020 18.523 12.994 1.00 81.88 209 ALA A N 1
ATOM 1618 C CA . ALA A 1 209 ? 0.756 17.643 12.085 1.00 81.88 209 ALA A CA 1
ATOM 1619 C C . ALA A 1 209 ? 2.049 17.057 12.687 1.00 81.88 209 ALA A C 1
ATOM 1621 O O . ALA A 1 209 ? 2.554 16.046 12.196 1.00 81.88 209 ALA A O 1
ATOM 1622 N N . TYR A 1 210 ? 2.627 17.712 13.699 1.00 87.50 210 TYR A N 1
ATOM 1623 C CA . TYR A 1 210 ? 3.859 17.240 14.330 1.00 87.50 210 TYR A CA 1
ATOM 1624 C C . TYR A 1 210 ? 3.583 16.209 15.422 1.00 87.50 210 TYR A C 1
ATOM 1626 O O . TYR A 1 210 ? 4.299 15.218 15.495 1.00 87.50 210 TYR A O 1
ATOM 1634 N N . ALA A 1 211 ? 2.515 16.371 16.209 1.00 83.75 211 ALA A N 1
ATOM 1635 C CA . ALA A 1 211 ? 2.106 15.344 17.160 1.00 83.75 211 ALA A CA 1
ATOM 1636 C C . ALA A 1 211 ? 1.785 14.014 16.455 1.00 83.75 211 ALA A C 1
ATOM 1638 O O . ALA A 1 211 ? 2.251 12.976 16.914 1.00 83.75 211 ALA A O 1
ATOM 1639 N N . GLU A 1 212 ? 1.075 14.042 15.317 1.00 83.62 212 GLU A N 1
ATOM 1640 C CA . GLU A 1 212 ? 0.805 12.832 14.519 1.00 83.62 212 GLU A CA 1
ATOM 1641 C C . GLU A 1 212 ? 2.109 12.156 14.067 1.00 83.62 212 GLU A C 1
ATOM 1643 O O . GLU A 1 212 ? 2.290 10.957 14.280 1.00 83.62 212 GLU A O 1
ATOM 1648 N N . TYR A 1 213 ? 3.047 12.940 13.517 1.00 86.88 213 TYR A N 1
ATOM 1649 C CA . TYR A 1 213 ? 4.372 12.459 13.125 1.00 86.88 213 TYR A CA 1
ATOM 1650 C C . TYR A 1 213 ? 5.077 11.762 14.297 1.00 86.88 213 TYR A C 1
ATOM 1652 O O . TYR A 1 213 ? 5.467 10.605 14.179 1.00 86.88 213 TYR A O 1
ATOM 1660 N N . VAL A 1 214 ? 5.199 12.427 15.448 1.00 88.12 214 VAL A N 1
ATOM 1661 C CA . VAL A 1 214 ? 5.906 11.888 16.620 1.00 88.12 214 VAL A CA 1
ATOM 1662 C C . VAL A 1 214 ? 5.250 10.600 17.123 1.00 88.12 214 VAL A C 1
ATOM 1664 O O . VAL A 1 214 ? 5.946 9.606 17.336 1.00 88.12 214 VAL A O 1
ATOM 1667 N N . ILE A 1 215 ? 3.922 10.592 17.264 1.00 85.38 215 ILE A N 1
ATOM 1668 C CA . ILE A 1 215 ? 3.145 9.426 17.704 1.00 85.38 215 ILE A CA 1
ATOM 1669 C C . ILE A 1 215 ? 3.392 8.229 16.785 1.00 85.38 215 ILE A C 1
ATOM 1671 O O . ILE A 1 215 ? 3.726 7.144 17.261 1.00 85.38 215 ILE A O 1
ATOM 1675 N N . ASP A 1 216 ? 3.284 8.427 15.473 1.00 86.94 216 ASP A N 1
ATOM 1676 C CA . ASP A 1 216 ? 3.467 7.357 14.500 1.00 86.94 216 ASP A CA 1
ATOM 1677 C C . ASP A 1 216 ? 4.897 6.807 14.501 1.00 86.94 216 ASP A C 1
ATOM 1679 O O . ASP A 1 216 ? 5.078 5.595 14.405 1.00 86.94 216 ASP A O 1
ATOM 1683 N N . HIS A 1 217 ? 5.917 7.658 14.652 1.00 89.38 217 HIS A N 1
ATOM 1684 C CA . HIS A 1 217 ? 7.316 7.212 14.671 1.00 89.38 217 HIS A CA 1
ATOM 1685 C C . HIS A 1 217 ? 7.629 6.412 15.932 1.00 89.38 217 HIS A C 1
ATOM 1687 O O . HIS A 1 217 ? 8.263 5.356 15.858 1.00 89.38 217 HIS A O 1
ATOM 1693 N N . VAL A 1 218 ? 7.144 6.874 17.085 1.00 88.06 218 VAL A N 1
ATOM 1694 C CA . VAL A 1 218 ? 7.281 6.158 18.355 1.00 88.06 218 VAL A CA 1
ATOM 1695 C C . VAL A 1 218 ? 6.550 4.815 18.290 1.00 88.06 218 VAL A C 1
ATOM 1697 O O . VAL A 1 218 ? 7.131 3.780 18.618 1.00 88.06 218 VAL A O 1
ATOM 1700 N N . ALA A 1 219 ? 5.305 4.801 17.806 1.00 85.56 219 ALA A N 1
ATOM 1701 C CA . ALA A 1 219 ? 4.533 3.579 17.612 1.00 85.56 219 ALA A CA 1
ATOM 1702 C C . ALA A 1 219 ? 5.256 2.601 16.672 1.00 85.56 219 ALA A C 1
ATOM 1704 O O . ALA A 1 219 ? 5.424 1.417 16.980 1.00 85.56 219 ALA A O 1
ATOM 1705 N N . PHE A 1 220 ? 5.740 3.100 15.535 1.00 85.69 220 PHE A N 1
ATOM 1706 C CA . PHE A 1 220 ? 6.450 2.302 14.547 1.00 85.69 220 PHE A CA 1
ATOM 1707 C C . PHE A 1 220 ? 7.729 1.680 15.112 1.00 85.69 220 PHE A C 1
ATOM 1709 O O . PHE A 1 220 ? 7.985 0.492 14.869 1.00 85.69 220 PHE A O 1
ATOM 1716 N N . ALA A 1 221 ? 8.494 2.443 15.901 1.00 86.69 221 ALA A N 1
ATOM 1717 C CA . ALA A 1 221 ? 9.710 1.991 16.575 1.00 86.69 221 ALA A CA 1
ATOM 1718 C C . ALA A 1 221 ? 9.442 0.882 17.607 1.00 86.69 221 ALA A C 1
ATOM 1720 O O . ALA A 1 221 ? 10.266 -0.018 17.768 1.00 86.69 221 ALA A O 1
ATOM 1721 N N . LEU A 1 222 ? 8.269 0.891 18.246 1.00 82.94 222 LEU A N 1
ATOM 1722 C CA . LEU A 1 222 ? 7.804 -0.177 19.142 1.00 82.94 222 LEU A CA 1
ATOM 1723 C C . LEU A 1 222 ? 7.231 -1.393 18.385 1.00 82.94 222 LEU A C 1
ATOM 1725 O O . LEU A 1 222 ? 6.903 -2.419 18.976 1.00 82.94 222 LEU A O 1
ATOM 1729 N N . GLY A 1 223 ? 7.163 -1.328 17.052 1.00 80.81 223 GLY A N 1
ATOM 1730 C CA . GLY A 1 223 ? 6.712 -2.428 16.202 1.00 80.81 223 GLY A CA 1
ATOM 1731 C C . GLY A 1 223 ? 5.222 -2.398 15.862 1.00 80.81 223 GLY A C 1
ATOM 1732 O O . GLY A 1 223 ? 4.724 -3.380 15.303 1.00 80.81 223 GLY A O 1
ATOM 1733 N N . TYR A 1 224 ? 4.524 -1.299 16.161 1.00 83.19 224 TYR A N 1
ATOM 1734 C CA . TYR A 1 224 ? 3.151 -1.058 15.724 1.00 83.19 224 TYR A CA 1
ATOM 1735 C C . TYR A 1 224 ? 3.113 -0.616 14.262 1.00 83.19 224 TYR A C 1
ATOM 1737 O O . TYR A 1 224 ? 4.059 -0.024 13.748 1.00 83.19 224 TYR A O 1
ATOM 1745 N N . ARG A 1 225 ? 2.035 -0.961 13.558 1.00 82.12 225 ARG A N 1
ATOM 1746 C CA . ARG A 1 225 ? 1.853 -0.640 12.128 1.00 82.12 225 ARG A CA 1
ATOM 1747 C C . ARG A 1 225 ? 0.483 -0.061 11.808 1.00 82.12 225 ARG A C 1
ATOM 1749 O O . ARG A 1 225 ? 0.231 0.303 10.668 1.00 82.12 225 ARG A O 1
ATOM 1756 N N . ILE A 1 226 ? -0.398 -0.000 12.801 1.00 82.69 226 ILE A N 1
ATOM 1757 C CA . ILE A 1 226 ? -1.745 0.537 12.665 1.00 82.69 226 ILE A CA 1
ATOM 1758 C C . ILE A 1 226 ? -1.890 1.625 13.718 1.00 82.69 226 ILE A C 1
ATOM 1760 O O . ILE A 1 226 ? -1.547 1.405 14.882 1.00 82.69 226 ILE A O 1
ATOM 1764 N N . SER A 1 227 ? -2.370 2.776 13.275 1.00 81.69 227 SER A N 1
ATOM 1765 C CA . SER A 1 227 ? -2.718 3.926 14.096 1.00 81.69 227 SER A CA 1
ATOM 1766 C C . SER A 1 227 ? -4.198 4.189 13.865 1.00 81.69 227 SER A C 1
ATOM 1768 O O . SER A 1 227 ? -4.672 4.166 12.725 1.00 81.69 227 SER A O 1
ATOM 1770 N N . PHE A 1 228 ? -4.946 4.338 14.944 1.00 76.69 228 PHE A N 1
ATOM 1771 C CA . PHE A 1 228 ? -6.362 4.664 14.889 1.00 76.69 228 PHE A CA 1
ATOM 1772 C C . PHE A 1 228 ? -6.597 5.934 15.694 1.00 76.69 228 PHE A C 1
ATOM 1774 O O . PHE A 1 228 ? -5.772 6.314 16.525 1.00 76.69 228 PHE A O 1
ATOM 1781 N N . GLU A 1 229 ? -7.717 6.594 15.450 1.00 69.19 229 GLU A N 1
ATOM 1782 C CA . GLU A 1 229 ? -8.017 7.842 16.132 1.00 69.19 229 GLU A CA 1
ATOM 1783 C C . GLU A 1 229 ? -9.503 7.963 16.436 1.00 69.19 229 GLU A C 1
ATOM 1785 O O . GLU A 1 229 ? -10.333 7.664 15.588 1.00 69.19 229 GLU A O 1
ATOM 1790 N N . ASP A 1 230 ? -9.823 8.359 17.664 1.00 61.00 230 ASP A N 1
ATOM 1791 C CA . ASP A 1 230 ? -11.164 8.295 18.241 1.00 61.00 230 ASP A CA 1
ATOM 1792 C C . ASP A 1 230 ? -11.962 9.607 18.139 1.00 61.00 230 ASP A C 1
ATOM 1794 O O . ASP A 1 230 ? -13.193 9.559 18.080 1.00 61.00 230 ASP A O 1
ATOM 1798 N N . HIS A 1 231 ? -11.321 10.785 18.104 1.00 55.44 231 HIS A N 1
ATOM 1799 C CA . HIS A 1 231 ? -12.042 12.059 18.274 1.00 55.44 231 HIS A CA 1
ATOM 1800 C C . HIS A 1 231 ? -11.545 13.268 17.478 1.00 55.44 231 HIS A C 1
ATOM 1802 O O . HIS A 1 231 ? -12.337 14.193 17.274 1.00 55.44 231 HIS A O 1
ATOM 1808 N N . ASP A 1 232 ? -10.285 13.307 17.051 1.00 57.25 232 ASP A N 1
ATOM 1809 C CA . ASP A 1 232 ? -9.673 14.536 16.527 1.00 57.25 232 ASP A CA 1
ATOM 1810 C C . ASP A 1 232 ? -9.160 14.387 15.076 1.00 57.25 232 ASP A C 1
ATOM 1812 O O . ASP A 1 232 ? -9.169 15.363 14.327 1.00 57.25 232 ASP A O 1
ATOM 1816 N N . GLY A 1 233 ? -8.895 13.156 14.642 1.00 52.00 233 GLY A N 1
ATOM 1817 C CA . GLY A 1 233 ? -8.570 12.752 13.274 1.00 52.00 233 GLY A CA 1
ATOM 1818 C C . GLY A 1 233 ? -7.168 13.084 12.790 1.00 52.00 233 GLY A C 1
ATOM 1819 O O . GLY A 1 233 ? -6.487 13.968 13.292 1.00 52.00 233 GLY A O 1
ATOM 1820 N N . HIS A 1 234 ? -6.757 12.368 11.752 1.00 57.12 234 HIS A N 1
ATOM 1821 C CA . HIS A 1 234 ? -5.451 12.520 11.124 1.00 57.12 234 HIS A CA 1
ATOM 1822 C C . HIS A 1 234 ? -5.414 13.740 10.187 1.00 57.12 234 HIS A C 1
ATOM 1824 O O . HIS A 1 234 ? -6.397 14.040 9.518 1.00 57.12 234 HIS A O 1
ATOM 1830 N N . MET A 1 235 ? -4.280 14.447 10.105 1.00 55.81 235 MET A N 1
ATOM 1831 C CA . MET A 1 235 ? -4.207 15.748 9.417 1.00 55.81 235 MET A CA 1
ATOM 1832 C C . MET A 1 235 ? -3.236 15.777 8.237 1.00 55.81 235 MET A C 1
ATOM 1834 O O . MET A 1 235 ? -3.437 16.562 7.308 1.00 55.81 235 MET A O 1
ATOM 1838 N N . LYS A 1 236 ? -2.136 15.010 8.281 1.00 49.34 236 LYS A N 1
ATOM 1839 C CA . LYS A 1 236 ? -1.009 15.269 7.365 1.00 49.34 236 LYS A CA 1
ATOM 1840 C C . LYS A 1 236 ? -1.076 14.511 6.038 1.00 49.34 236 LYS A C 1
ATOM 1842 O O . LYS A 1 236 ? -0.583 15.037 5.044 1.00 49.34 236 LYS A O 1
ATOM 1847 N N . ASP A 1 237 ? -1.743 13.359 6.0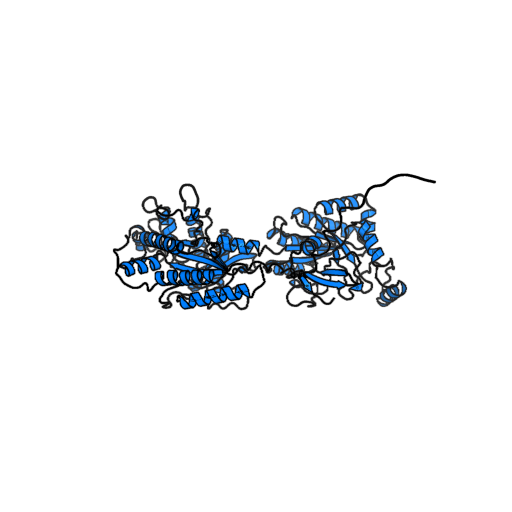03 1.00 49.91 237 ASP A N 1
ATOM 1848 C CA . ASP A 1 237 ? -1.689 12.433 4.861 1.00 49.91 237 ASP A CA 1
ATOM 1849 C C . ASP A 1 237 ? -3.074 11.998 4.348 1.00 49.91 237 ASP A C 1
ATOM 1851 O O . ASP A 1 237 ? -3.222 10.928 3.751 1.00 49.91 237 ASP A O 1
ATOM 1855 N N . GLU A 1 238 ? -4.106 12.821 4.554 1.00 56.47 238 GLU A N 1
ATOM 1856 C CA . GLU A 1 238 ? -5.406 12.559 3.940 1.00 56.47 238 GLU A CA 1
ATOM 1857 C C . GLU A 1 238 ? -5.313 12.659 2.403 1.00 56.47 238 GLU A C 1
ATOM 1859 O O . GLU A 1 238 ? -4.815 13.653 1.856 1.00 56.47 238 GLU A O 1
ATOM 1864 N N . PRO A 1 239 ? -5.819 11.661 1.657 1.00 53.56 239 PRO A N 1
ATOM 1865 C CA . PRO A 1 239 ? -5.979 11.772 0.216 1.00 53.56 239 PRO A CA 1
ATOM 1866 C C . PRO A 1 239 ? -6.771 13.028 -0.166 1.00 53.56 239 PRO A C 1
ATOM 1868 O O . PRO A 1 239 ? -7.763 13.382 0.470 1.00 53.56 239 PRO A O 1
ATOM 1871 N N . THR A 1 240 ? -6.364 13.690 -1.252 1.00 49.66 240 THR A N 1
ATOM 1872 C CA . THR A 1 240 ? -7.020 14.911 -1.737 1.00 49.66 240 THR A CA 1
ATOM 1873 C C . THR A 1 240 ? -8.535 14.713 -1.888 1.00 49.66 240 THR A C 1
ATOM 1875 O O . THR A 1 240 ? -8.972 13.870 -2.672 1.00 49.66 240 THR A O 1
ATOM 1878 N N . GLY A 1 241 ? -9.334 15.514 -1.171 1.00 48.72 241 GLY A N 1
ATOM 1879 C CA . GLY A 1 241 ? -10.803 15.487 -1.228 1.00 48.72 241 GLY A CA 1
ATOM 1880 C C . GLY A 1 241 ? -11.505 14.956 0.027 1.00 48.72 241 GLY A C 1
ATOM 1881 O O . GLY A 1 241 ? -12.735 14.989 0.068 1.00 48.72 241 GLY A O 1
ATOM 1882 N N . ILE A 1 242 ? -10.760 14.510 1.041 1.00 49.75 242 ILE A N 1
ATOM 1883 C CA . ILE A 1 242 ? -11.296 14.263 2.385 1.00 49.75 242 ILE A CA 1
ATOM 1884 C C . ILE A 1 242 ? -11.311 15.588 3.164 1.00 49.75 242 ILE A C 1
ATOM 1886 O O . ILE A 1 242 ? -10.509 16.489 2.917 1.00 49.75 242 ILE A O 1
ATOM 1890 N N . ASN A 1 243 ? -12.344 15.767 3.983 1.00 53.00 243 ASN A N 1
ATOM 1891 C CA . ASN A 1 243 ? -12.585 16.965 4.771 1.00 53.00 243 ASN A CA 1
ATOM 1892 C C . ASN A 1 243 ? -12.545 16.567 6.246 1.00 53.00 243 ASN A C 1
ATOM 1894 O O . ASN A 1 243 ? -13.438 15.837 6.673 1.00 53.00 243 ASN A O 1
ATOM 1898 N N . ASN A 1 244 ? -11.601 17.130 7.007 1.00 57.38 244 ASN A N 1
ATOM 1899 C CA . ASN A 1 244 ? -11.407 16.925 8.452 1.00 57.38 244 ASN A CA 1
ATOM 1900 C C . ASN A 1 244 ? -12.655 17.131 9.332 1.00 57.38 244 ASN A C 1
ATOM 1902 O O . ASN A 1 244 ? -12.611 16.837 10.526 1.00 57.38 244 ASN A O 1
ATOM 1906 N N . LEU A 1 245 ? -13.760 17.650 8.780 1.00 60.28 245 LEU A N 1
ATOM 1907 C CA . LEU A 1 245 ? -15.066 17.640 9.443 1.00 60.28 245 LEU A CA 1
ATOM 1908 C C . LEU A 1 245 ? -15.600 16.223 9.714 1.00 60.28 245 LEU A C 1
ATOM 1910 O O . LEU A 1 245 ? -16.447 16.078 10.591 1.00 60.28 245 LEU A O 1
ATOM 1914 N N . TYR A 1 246 ? -15.151 15.198 8.981 1.00 65.38 246 TYR A N 1
ATOM 1915 C CA . TYR A 1 246 ? -15.622 13.820 9.140 1.00 65.38 246 TYR A CA 1
ATOM 1916 C C . TYR A 1 246 ? -14.476 12.821 9.026 1.00 65.38 246 TYR A C 1
ATOM 1918 O O . TYR A 1 246 ? -13.548 13.036 8.252 1.00 65.38 246 TYR A O 1
ATOM 1926 N N . ALA A 1 247 ? -14.606 11.694 9.728 1.00 72.19 247 ALA A N 1
ATOM 1927 C CA . ALA A 1 247 ? -13.669 10.590 9.586 1.00 72.19 247 ALA A CA 1
ATOM 1928 C C . ALA A 1 247 ? -13.580 10.078 8.136 1.00 72.19 247 ALA A C 1
ATOM 1930 O O . ALA A 1 247 ? -14.602 9.993 7.436 1.00 72.19 247 ALA A O 1
ATOM 1931 N N . SER A 1 248 ? -12.373 9.701 7.700 1.00 80.06 248 SER A N 1
ATOM 1932 C CA . SER A 1 248 ? -12.155 9.103 6.376 1.00 80.06 248 SER A CA 1
ATOM 1933 C C . SER A 1 248 ? -13.085 7.897 6.144 1.00 80.06 248 SER A C 1
ATOM 1935 O O . SER A 1 248 ? -13.144 6.994 6.980 1.00 80.06 248 SER A O 1
ATOM 1937 N N . PRO A 1 249 ? -13.781 7.803 4.991 1.00 87.00 249 PRO A N 1
ATOM 1938 C CA . PRO A 1 249 ? -14.649 6.665 4.695 1.00 87.00 249 PRO A CA 1
ATOM 1939 C C . PRO A 1 249 ? -13.877 5.416 4.244 1.00 87.00 249 PRO A C 1
ATOM 1941 O O . PRO A 1 249 ? -14.501 4.412 3.894 1.00 87.00 249 PRO A O 1
ATOM 1944 N N . PHE A 1 250 ? -12.542 5.462 4.178 1.00 89.31 250 PHE A N 1
ATOM 1945 C CA . PHE A 1 250 ? -11.707 4.331 3.780 1.00 89.31 250 PHE A CA 1
ATOM 1946 C C . PHE A 1 250 ? -10.349 4.303 4.494 1.00 89.31 250 PHE A C 1
ATOM 1948 O O . PHE A 1 250 ? -9.814 5.330 4.911 1.00 89.31 250 PHE A O 1
ATOM 1955 N N . VAL A 1 251 ? -9.795 3.099 4.619 1.00 90.31 251 VAL A N 1
ATOM 1956 C CA . VAL A 1 251 ? -8.462 2.845 5.185 1.00 90.31 251 VAL A CA 1
ATOM 1957 C C . VAL A 1 251 ? -7.391 3.396 4.251 1.00 90.31 251 VAL A C 1
ATOM 1959 O O . VAL A 1 251 ? -7.489 3.223 3.033 1.00 90.31 251 VAL A O 1
ATOM 1962 N N . TYR A 1 252 ? -6.346 4.005 4.804 1.00 85.69 252 TYR A N 1
ATOM 1963 C CA . TYR A 1 252 ? -5.208 4.492 4.026 1.00 85.69 252 TYR A CA 1
ATOM 1964 C C . TYR A 1 252 ? -3.883 4.253 4.755 1.00 85.69 252 TYR A C 1
ATOM 1966 O O . TYR A 1 252 ? -3.864 3.831 5.908 1.00 85.69 252 TYR A O 1
ATOM 1974 N N . ARG A 1 253 ? -2.764 4.492 4.066 1.00 85.81 253 ARG A N 1
ATOM 1975 C CA . ARG A 1 253 ? -1.416 4.376 4.629 1.00 85.81 253 ARG A CA 1
ATOM 1976 C C . ARG A 1 253 ? -0.750 5.746 4.637 1.00 85.81 253 ARG A C 1
ATOM 1978 O O . ARG A 1 253 ? -0.576 6.331 3.571 1.00 85.81 253 ARG A O 1
ATOM 1985 N N . ALA A 1 254 ? -0.379 6.224 5.819 1.00 81.50 254 ALA A N 1
ATOM 1986 C CA . ALA A 1 254 ? 0.537 7.347 5.977 1.00 81.50 254 ALA A CA 1
ATOM 1987 C C . ALA A 1 254 ? 1.957 6.863 5.667 1.00 81.50 254 ALA A C 1
ATOM 1989 O O . ALA A 1 254 ? 2.369 5.804 6.152 1.00 81.50 254 ALA A O 1
ATOM 1990 N N . VAL A 1 255 ? 2.680 7.604 4.827 1.00 78.50 255 VAL A N 1
ATOM 1991 C CA . VAL A 1 255 ? 4.031 7.253 4.371 1.00 78.50 255 VAL A CA 1
ATOM 1992 C C . VAL A 1 255 ? 4.932 8.464 4.556 1.00 78.50 255 VAL A C 1
ATOM 1994 O O . VAL A 1 255 ? 4.883 9.427 3.788 1.00 78.50 255 VAL A O 1
ATOM 1997 N N . TYR A 1 256 ? 5.771 8.408 5.582 1.00 78.19 256 TYR A N 1
ATOM 1998 C CA . TYR A 1 256 ? 6.657 9.502 5.945 1.00 78.19 256 TYR A CA 1
ATOM 1999 C C . TYR A 1 256 ? 7.932 9.509 5.082 1.00 78.19 256 TYR A C 1
ATOM 2001 O O . TYR A 1 256 ? 8.362 8.458 4.593 1.00 78.19 256 TYR A O 1
ATOM 2009 N N . PRO A 1 257 ? 8.574 10.680 4.879 1.00 73.75 257 PRO A N 1
ATOM 2010 C CA . PRO A 1 257 ? 9.769 10.799 4.036 1.00 73.75 257 PRO A CA 1
ATOM 2011 C C . PRO A 1 257 ? 10.953 9.915 4.450 1.00 73.75 257 PRO A C 1
ATOM 2013 O O . PRO A 1 257 ? 11.783 9.579 3.608 1.00 73.75 257 PRO A O 1
ATOM 2016 N N . ASP A 1 258 ? 11.040 9.546 5.725 1.00 73.38 258 ASP A N 1
ATOM 2017 C CA . ASP A 1 258 ? 12.082 8.683 6.284 1.00 73.38 258 ASP A CA 1
ATOM 2018 C C . ASP A 1 258 ? 11.763 7.180 6.155 1.00 73.38 258 ASP A C 1
ATOM 2020 O O . ASP A 1 258 ? 12.596 6.331 6.467 1.00 73.38 258 ASP A O 1
ATOM 2024 N N . GLY A 1 259 ? 10.591 6.832 5.615 1.00 67.38 259 GLY A N 1
ATOM 2025 C CA . GLY A 1 259 ? 10.159 5.458 5.391 1.00 67.38 259 GLY A CA 1
ATOM 2026 C C . GLY A 1 259 ? 9.271 4.866 6.472 1.00 67.38 259 GLY A C 1
ATOM 2027 O O . GLY A 1 259 ? 8.857 3.716 6.299 1.00 67.38 259 GLY A O 1
ATOM 2028 N N . VAL A 1 260 ? 8.953 5.604 7.539 1.00 78.25 260 VAL A N 1
ATOM 2029 C CA . VAL A 1 260 ? 7.921 5.175 8.488 1.00 78.25 260 VAL A CA 1
ATOM 2030 C C . VAL A 1 260 ? 6.586 5.066 7.755 1.00 78.25 260 VAL A C 1
ATOM 2032 O O . VAL A 1 260 ? 6.213 5.932 6.963 1.00 78.25 260 VAL A O 1
ATOM 2035 N N . GLN A 1 261 ? 5.874 3.965 7.992 1.00 81.19 261 GLN A N 1
ATOM 2036 C CA . GLN A 1 261 ? 4.590 3.683 7.358 1.00 81.19 261 GLN A CA 1
ATOM 2037 C C . GLN A 1 261 ? 3.587 3.188 8.388 1.00 81.19 261 GLN A C 1
ATOM 2039 O O . GLN A 1 261 ? 3.860 2.219 9.101 1.00 81.19 261 GLN A O 1
ATOM 2044 N N . MET A 1 262 ? 2.422 3.829 8.427 1.00 84.12 262 MET A N 1
ATOM 2045 C CA . MET A 1 262 ? 1.347 3.506 9.360 1.00 84.12 262 MET A CA 1
ATOM 2046 C C . MET A 1 262 ? 0.025 3.371 8.612 1.00 84.12 262 MET A C 1
ATOM 2048 O O . MET A 1 262 ? -0.380 4.269 7.877 1.00 84.12 262 MET A O 1
ATOM 2052 N N . THR A 1 263 ? -0.666 2.254 8.814 1.00 86.88 263 THR A N 1
ATOM 2053 C CA . THR A 1 263 ? -2.033 2.059 8.329 1.00 86.88 263 THR A CA 1
ATOM 2054 C C . THR A 1 263 ? -2.988 2.807 9.249 1.00 86.88 263 THR A C 1
ATOM 2056 O O . THR A 1 263 ? -3.006 2.581 10.457 1.00 86.88 263 THR A O 1
ATOM 2059 N N . LYS A 1 264 ? -3.748 3.733 8.675 1.00 86.62 264 LYS A N 1
ATOM 2060 C CA . LYS A 1 264 ? -4.579 4.703 9.378 1.00 86.62 264 LYS A CA 1
ATOM 2061 C C . LYS A 1 264 ? -6.041 4.280 9.360 1.00 86.62 264 LYS A C 1
ATOM 2063 O O . LYS A 1 264 ? -6.613 4.030 8.293 1.00 86.62 264 LYS A O 1
ATOM 2068 N N . LEU A 1 265 ? -6.633 4.205 10.548 1.00 87.50 265 LEU A N 1
ATOM 2069 C CA . LEU A 1 265 ? -8.040 3.889 10.777 1.00 87.50 265 LEU A CA 1
ATOM 2070 C C . LEU A 1 265 ? -8.702 5.043 11.527 1.00 87.50 265 LEU A C 1
ATOM 2072 O O . LEU A 1 265 ? -8.785 5.040 12.753 1.00 87.50 265 LEU A O 1
ATOM 2076 N N . ASP A 1 266 ? -9.175 6.023 10.768 1.00 84.00 266 ASP A N 1
ATOM 2077 C CA . ASP A 1 266 ? -9.836 7.196 11.328 1.00 84.00 266 ASP A CA 1
ATOM 2078 C C . ASP A 1 266 ? -11.253 6.849 11.809 1.00 84.00 266 ASP A C 1
ATOM 2080 O O . ASP A 1 266 ? -12.120 6.461 11.018 1.00 84.00 266 ASP A O 1
ATOM 2084 N N . MET A 1 267 ? -11.499 6.939 13.112 1.00 83.38 267 MET A N 1
ATOM 2085 C CA . MET A 1 267 ? -12.815 6.699 13.689 1.00 83.38 267 MET A CA 1
ATOM 2086 C C . MET A 1 267 ? -13.483 8.023 14.018 1.00 83.38 267 MET A C 1
ATOM 2088 O O . MET A 1 267 ? -12.856 9.036 14.323 1.00 83.38 267 MET A O 1
ATOM 2092 N N . ASN A 1 268 ? -14.807 8.021 13.921 1.00 84.62 268 ASN A N 1
ATOM 2093 C CA . ASN A 1 268 ? -15.566 9.167 14.371 1.00 84.62 268 ASN A CA 1
ATOM 2094 C C . ASN A 1 268 ? -15.834 9.069 15.875 1.00 84.62 268 ASN A C 1
ATOM 2096 O O . ASN A 1 268 ? -15.878 7.966 16.428 1.00 84.62 268 ASN A O 1
ATOM 2100 N N . GLY A 1 269 ? -16.067 10.219 16.510 1.00 81.62 269 GLY A N 1
ATOM 2101 C CA . GLY A 1 269 ? -16.344 10.283 17.938 1.00 81.62 269 GLY A CA 1
ATOM 2102 C C . GLY A 1 269 ? -17.645 9.599 18.338 1.00 81.62 269 GLY A C 1
ATOM 2103 O O . GLY A 1 269 ? -18.329 8.957 17.535 1.00 81.62 269 GLY A O 1
ATOM 2104 N N . SER A 1 270 ? -17.990 9.728 19.620 1.00 86.62 270 SER A N 1
ATOM 2105 C CA . SER A 1 270 ? -19.143 9.007 20.136 1.00 86.62 270 SER A CA 1
ATOM 2106 C C . SER A 1 270 ? -20.456 9.439 19.495 1.00 86.62 270 SER A C 1
ATOM 2108 O O . SER A 1 270 ? -20.734 10.625 19.287 1.00 86.62 270 SER A O 1
ATOM 2110 N N . ILE A 1 271 ? -21.280 8.435 19.191 1.00 91.12 271 ILE A N 1
ATOM 2111 C CA . ILE A 1 271 ? -22.659 8.638 18.760 1.00 91.12 271 ILE A CA 1
ATOM 2112 C C . ILE A 1 271 ? -23.502 8.742 20.026 1.00 91.12 271 ILE A C 1
ATOM 2114 O O . ILE A 1 271 ? -23.575 7.803 20.819 1.00 91.12 271 ILE A O 1
ATOM 2118 N N . THR A 1 272 ? -24.148 9.883 20.228 1.00 91.44 272 THR A N 1
ATOM 2119 C CA . THR A 1 272 ? -24.894 10.200 21.450 1.00 91.44 272 THR A CA 1
ATOM 2120 C C . THR A 1 272 ? -26.219 10.867 21.109 1.00 91.44 272 THR A C 1
ATOM 2122 O O . THR A 1 272 ? -26.335 11.577 20.113 1.00 91.44 272 THR A O 1
ATOM 2125 N N . GLY A 1 273 ? -27.247 10.671 21.937 1.00 87.94 273 GLY A N 1
ATOM 2126 C CA . GLY A 1 273 ? -28.540 11.327 21.738 1.00 87.94 273 GLY A CA 1
ATOM 2127 C C . GLY A 1 273 ? -28.468 12.859 21.750 1.00 87.94 273 GLY A C 1
ATOM 2128 O O . GLY A 1 273 ? -29.366 13.502 21.197 1.00 87.94 273 GLY A O 1
ATOM 2129 N N . HIS A 1 274 ? -27.405 13.428 22.333 1.00 84.25 274 HIS A N 1
ATOM 2130 C CA . HIS A 1 274 ? -27.121 14.860 22.354 1.00 84.25 274 HIS A CA 1
ATOM 2131 C C . HIS A 1 274 ? -25.618 15.126 22.179 1.00 84.25 274 HIS A C 1
ATOM 2133 O O . HIS A 1 274 ? -24.843 14.997 23.127 1.00 84.25 274 HIS A O 1
ATOM 2139 N N . CYS A 1 275 ? -25.198 15.547 20.984 1.00 76.88 275 CYS A N 1
ATOM 2140 C CA . CYS A 1 275 ? -23.837 16.031 20.755 1.00 76.88 275 CYS A CA 1
ATOM 2141 C C . CYS A 1 275 ? -23.730 17.477 21.274 1.00 76.88 275 CYS A C 1
ATOM 2143 O O . CYS A 1 275 ? -24.212 18.419 20.650 1.00 76.88 275 CYS A O 1
ATOM 2145 N N . GLN A 1 276 ? -23.172 17.650 22.478 1.00 60.38 276 GLN A N 1
ATOM 2146 C CA . GLN A 1 276 ? -22.990 18.961 23.129 1.00 60.38 276 GLN A CA 1
ATOM 2147 C C . GLN A 1 276 ? -21.546 19.495 23.034 1.00 60.38 276 GLN A C 1
ATOM 2149 O O . GLN A 1 276 ? -21.186 20.427 23.749 1.00 60.38 276 GLN A O 1
ATOM 2154 N N . GLY A 1 277 ? -20.724 18.945 22.131 1.00 49.84 277 GLY A N 1
ATOM 2155 C CA . GLY A 1 277 ? -19.465 19.568 21.703 1.00 49.84 277 GLY A CA 1
ATOM 2156 C C . GLY A 1 277 ? -18.243 19.389 22.614 1.00 49.84 277 GLY A C 1
ATOM 2157 O O . GLY A 1 277 ? -17.287 20.145 22.469 1.00 49.84 277 GLY A O 1
ATOM 2158 N N . SER A 1 278 ? -18.224 18.423 23.543 1.00 47.03 278 SER A N 1
ATOM 2159 C CA . SER A 1 278 ? -17.005 18.103 24.318 1.00 47.03 278 SER A CA 1
ATOM 2160 C C . SER A 1 278 ? -16.015 17.203 23.563 1.00 47.03 278 SER A C 1
ATOM 2162 O O . SER A 1 278 ? -14.836 17.134 23.925 1.00 47.03 278 SER A O 1
ATOM 2164 N N . THR A 1 279 ? -16.467 16.531 22.504 1.00 58.31 279 THR A N 1
ATOM 2165 C CA . THR A 1 279 ? -15.620 15.788 21.566 1.00 58.31 279 THR A CA 1
ATOM 2166 C C . THR A 1 279 ? -15.735 16.428 20.178 1.00 58.31 279 THR A C 1
ATOM 2168 O O . THR A 1 279 ? -16.854 16.663 19.714 1.00 58.31 279 THR A O 1
ATOM 2171 N N . PRO A 1 280 ? -14.615 16.752 19.504 1.00 59.88 280 PRO A N 1
ATOM 2172 C CA . PRO A 1 280 ? -14.641 17.479 18.225 1.00 59.88 280 PRO A CA 1
ATOM 2173 C C . PRO A 1 280 ? -15.370 16.770 17.075 1.00 59.88 280 PRO A C 1
ATOM 2175 O O . PRO A 1 280 ? -15.700 17.421 16.087 1.00 59.88 280 PRO A O 1
ATOM 2178 N N . ARG A 1 281 ? -15.670 15.472 17.224 1.00 72.00 281 ARG A N 1
ATOM 2179 C CA . ARG A 1 281 ? -16.376 14.638 16.243 1.00 72.00 281 ARG A CA 1
ATOM 2180 C C . ARG A 1 281 ? -17.557 13.838 16.825 1.00 72.00 281 ARG A C 1
ATOM 2182 O O . ARG A 1 281 ? -17.852 12.766 16.303 1.00 72.00 281 ARG A O 1
ATOM 2189 N N . CYS A 1 282 ? -18.221 14.282 17.906 1.00 83.88 282 CYS A N 1
ATOM 2190 C CA . CYS A 1 282 ? -19.476 13.610 18.292 1.00 83.88 282 CYS A CA 1
ATOM 2191 C C . CYS A 1 282 ? -20.533 13.721 17.191 1.00 83.88 282 CYS A C 1
ATOM 2193 O O . CYS A 1 282 ? -20.578 14.701 16.451 1.00 83.88 282 CYS A O 1
ATOM 2195 N N . GLU A 1 283 ? -21.405 12.721 17.123 1.00 88.38 283 GLU A N 1
ATOM 2196 C CA . GLU A 1 283 ? -22.535 12.689 16.198 1.00 88.38 283 GLU A CA 1
ATOM 2197 C C . GLU A 1 283 ? -23.832 12.399 16.948 1.00 88.38 283 GLU A C 1
ATOM 2199 O O . GLU A 1 283 ? -23.882 11.636 17.918 1.00 88.38 283 GLU A O 1
ATOM 2204 N N . THR A 1 284 ? -24.917 12.976 16.453 1.00 92.50 284 THR A N 1
ATOM 2205 C CA . THR A 1 284 ? -26.264 12.461 16.692 1.00 92.50 284 THR A CA 1
ATOM 2206 C C . THR A 1 284 ? -26.488 11.158 15.909 1.00 92.50 284 THR A C 1
ATOM 2208 O O . THR A 1 284 ? -25.795 10.894 14.921 1.00 92.50 284 THR A O 1
ATOM 2211 N N . PRO A 1 285 ? -27.467 10.317 16.296 1.00 94.69 285 PRO A N 1
ATOM 2212 C CA . PRO A 1 285 ? -27.808 9.121 15.527 1.00 94.69 285 PRO A CA 1
ATOM 2213 C C . PRO A 1 285 ? -28.131 9.407 14.056 1.00 94.69 285 PRO A C 1
ATOM 2215 O O . PRO A 1 285 ? -27.799 8.609 13.181 1.00 94.69 285 PRO A O 1
ATOM 2218 N N . GLU A 1 286 ? -28.775 10.541 13.783 1.00 94.38 286 GLU A N 1
ATOM 2219 C CA . GLU A 1 286 ? -29.150 10.971 12.441 1.00 94.38 286 GLU A CA 1
ATOM 2220 C C . GLU A 1 286 ? -27.916 11.321 11.594 1.00 94.38 286 GLU A C 1
ATOM 2222 O O . GLU A 1 286 ? -27.792 10.833 10.471 1.00 94.38 286 GLU A O 1
ATOM 2227 N N . GLU A 1 287 ? -26.960 12.077 12.142 1.00 91.75 287 GLU A N 1
ATOM 2228 C CA . GLU A 1 287 ? -25.702 12.415 11.455 1.00 91.75 287 GLU A CA 1
ATOM 2229 C C . GLU A 1 287 ? -24.865 11.165 11.147 1.00 91.75 287 GLU A C 1
ATOM 2231 O O . GLU A 1 287 ? -24.379 10.995 10.022 1.00 91.75 287 GLU A O 1
ATOM 2236 N N . ALA A 1 288 ? -24.766 10.242 12.109 1.00 92.62 288 ALA A N 1
ATOM 2237 C CA . ALA A 1 288 ? -24.071 8.972 11.925 1.00 92.62 288 ALA A CA 1
ATOM 2238 C C . ALA A 1 288 ? -24.738 8.095 10.846 1.00 92.62 288 ALA A C 1
ATOM 2240 O O . ALA A 1 288 ? -24.049 7.464 10.039 1.00 92.62 288 ALA A O 1
ATOM 2241 N N . ALA A 1 289 ? -26.074 8.080 10.785 1.00 95.81 289 ALA A N 1
ATOM 2242 C CA . ALA A 1 289 ? -26.821 7.380 9.741 1.00 95.81 289 ALA A CA 1
ATOM 2243 C C . ALA A 1 289 ? -26.548 7.968 8.347 1.00 95.81 289 ALA A C 1
ATOM 2245 O O . ALA A 1 289 ? -26.299 7.220 7.399 1.00 95.81 289 ALA A O 1
ATOM 2246 N N . GLU A 1 290 ? -26.527 9.296 8.220 1.00 93.25 290 GLU A N 1
ATOM 2247 C CA . GLU A 1 290 ? -26.177 9.960 6.962 1.00 93.25 290 GLU A CA 1
ATOM 2248 C C . GLU A 1 290 ? -24.732 9.661 6.538 1.00 93.25 290 GLU A C 1
ATOM 2250 O O . GLU A 1 290 ? -24.468 9.440 5.353 1.00 93.25 290 GLU A O 1
ATOM 2255 N N . ARG A 1 291 ? -23.780 9.615 7.480 1.00 92.69 291 ARG A N 1
ATOM 2256 C CA . ARG A 1 291 ? -22.385 9.241 7.192 1.00 92.69 291 ARG A CA 1
ATOM 2257 C C . ARG A 1 291 ? -22.263 7.792 6.721 1.00 92.69 291 ARG A C 1
ATOM 2259 O O . ARG A 1 291 ? -21.522 7.527 5.768 1.00 92.69 291 ARG A O 1
ATOM 2266 N N . LEU A 1 292 ? -23.004 6.865 7.329 1.00 95.12 292 LEU A N 1
ATOM 2267 C CA . LEU A 1 292 ? -23.079 5.478 6.862 1.00 95.12 292 LEU A CA 1
ATOM 2268 C C . LEU A 1 292 ? -23.604 5.409 5.421 1.00 95.12 292 LEU A C 1
ATOM 2270 O O . LEU A 1 292 ? -22.994 4.748 4.579 1.00 95.12 292 LEU A O 1
ATOM 2274 N N . ASP A 1 293 ? -24.685 6.130 5.115 1.00 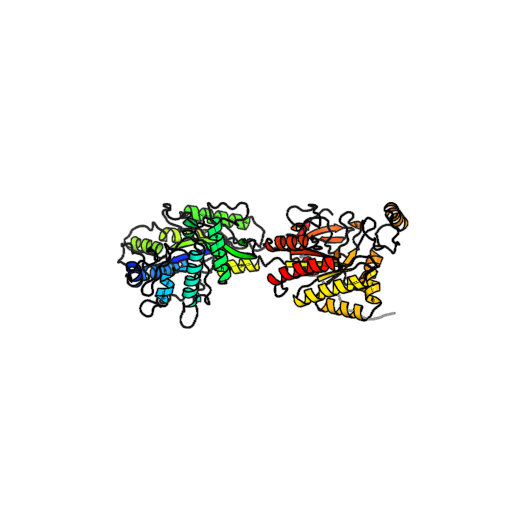95.56 293 ASP A N 1
ATOM 2275 C CA . ASP A 1 293 ? -25.275 6.162 3.773 1.00 95.56 293 ASP A CA 1
ATOM 2276 C C . ASP A 1 293 ? -24.301 6.739 2.731 1.00 95.56 293 ASP A C 1
ATOM 2278 O O . ASP A 1 293 ? -24.127 6.153 1.657 1.00 95.56 293 ASP A O 1
ATOM 2282 N N . ARG A 1 294 ? -23.584 7.824 3.063 1.00 93.25 294 ARG A N 1
ATOM 2283 C CA . ARG A 1 294 ? -22.518 8.374 2.204 1.00 93.25 294 ARG A CA 1
ATOM 2284 C C . ARG A 1 294 ? -21.403 7.359 1.950 1.00 93.25 294 ARG A C 1
ATOM 2286 O O . ARG A 1 294 ? -20.934 7.244 0.821 1.00 93.25 294 ARG A O 1
ATOM 2293 N N . THR A 1 295 ? -21.003 6.602 2.970 1.00 93.06 295 THR A N 1
ATOM 2294 C CA . THR A 1 295 ? -19.946 5.582 2.859 1.00 93.06 295 THR A CA 1
ATOM 2295 C C . THR A 1 295 ? -20.382 4.424 1.957 1.00 93.06 295 THR A C 1
ATOM 2297 O O . THR A 1 295 ? -19.632 4.011 1.070 1.00 93.06 295 THR A O 1
ATOM 2300 N N . LEU A 1 296 ? -21.619 3.941 2.116 1.00 94.88 296 LEU A N 1
ATOM 2301 C CA . LEU A 1 296 ? -22.215 2.916 1.251 1.00 94.88 296 LEU A CA 1
ATOM 2302 C C . LEU A 1 296 ? -22.294 3.383 -0.208 1.00 94.88 296 LEU A C 1
ATOM 2304 O O . LEU A 1 296 ? -21.927 2.635 -1.116 1.00 94.88 296 LEU A O 1
ATOM 2308 N N . GLN A 1 297 ? -22.729 4.625 -0.437 1.00 93.06 297 GLN A N 1
ATOM 2309 C CA . GLN A 1 297 ? -22.794 5.208 -1.775 1.00 93.06 297 GLN A CA 1
ATOM 2310 C C . GLN A 1 297 ? -21.402 5.350 -2.401 1.00 93.06 297 GLN A C 1
ATOM 2312 O O . GLN A 1 297 ? -21.221 4.992 -3.565 1.00 93.06 297 GLN A O 1
ATOM 2317 N N . ALA A 1 298 ? -20.414 5.823 -1.637 1.00 89.81 298 ALA A N 1
ATOM 2318 C CA . ALA A 1 298 ? -19.040 5.962 -2.107 1.00 89.81 298 ALA A CA 1
ATOM 2319 C C . ALA A 1 298 ? -18.436 4.602 -2.486 1.00 89.81 298 ALA A C 1
ATOM 2321 O O . ALA A 1 298 ? -17.867 4.476 -3.568 1.00 89.81 298 ALA A O 1
ATOM 2322 N N . ARG A 1 299 ? -18.646 3.556 -1.670 1.00 92.75 299 ARG A N 1
ATOM 2323 C CA . ARG A 1 299 ? -18.216 2.194 -2.016 1.00 92.75 299 ARG A CA 1
ATOM 2324 C C . ARG A 1 299 ? -18.887 1.691 -3.289 1.00 92.75 299 ARG A C 1
ATOM 2326 O O . ARG A 1 299 ? -18.221 1.055 -4.096 1.00 92.75 299 ARG A O 1
ATOM 2333 N N . ALA A 1 300 ? -20.186 1.929 -3.461 1.00 91.00 300 ALA A N 1
ATOM 2334 C CA . ALA A 1 300 ? -20.924 1.473 -4.639 1.00 91.00 300 ALA A CA 1
ATOM 2335 C C . ALA A 1 300 ? -20.472 2.168 -5.935 1.00 91.00 300 ALA A C 1
ATOM 2337 O O . ALA A 1 300 ? -20.518 1.559 -7.001 1.00 91.00 300 ALA A O 1
ATOM 2338 N N . ALA A 1 301 ? -20.044 3.428 -5.841 1.00 88.88 301 ALA A N 1
ATOM 2339 C CA . ALA A 1 301 ? -19.587 4.217 -6.979 1.00 88.88 301 ALA A CA 1
ATOM 2340 C C . ALA A 1 301 ? -18.115 3.969 -7.354 1.00 88.88 301 ALA A C 1
ATOM 2342 O O . ALA A 1 301 ? -17.725 4.286 -8.477 1.00 88.88 301 ALA A O 1
ATOM 2343 N N . ASP A 1 302 ? -17.302 3.429 -6.441 1.00 83.69 302 ASP A N 1
ATOM 2344 C CA . ASP A 1 302 ? -15.866 3.244 -6.654 1.00 83.69 302 ASP A CA 1
ATOM 2345 C C . ASP A 1 302 ? -15.523 1.797 -7.061 1.00 83.69 302 ASP A C 1
ATOM 2347 O O . ASP A 1 302 ? -15.638 0.877 -6.247 1.00 83.69 302 ASP A O 1
ATOM 2351 N N . PRO A 1 303 ? -15.095 1.542 -8.310 1.00 81.25 303 PRO A N 1
ATOM 2352 C CA . PRO A 1 303 ? -14.733 0.199 -8.745 1.00 81.25 303 PRO A CA 1
ATOM 2353 C C . PRO A 1 303 ? -13.368 -0.263 -8.217 1.00 81.25 303 PRO A C 1
ATOM 2355 O O . PRO A 1 303 ? -13.038 -1.431 -8.408 1.00 81.25 303 PRO A O 1
ATOM 2358 N N . ASP A 1 304 ? -12.566 0.603 -7.588 1.00 78.94 304 ASP A N 1
ATOM 2359 C CA . ASP A 1 304 ? -11.209 0.275 -7.156 1.00 78.94 304 ASP A CA 1
ATOM 2360 C C . ASP A 1 304 ? -11.222 -0.755 -6.010 1.00 78.94 304 ASP A C 1
ATOM 2362 O O . ASP A 1 304 ? -11.601 -0.424 -4.880 1.00 78.94 304 ASP A O 1
ATOM 2366 N N . PRO A 1 305 ? -10.786 -2.008 -6.248 1.00 78.50 305 PRO A N 1
ATOM 2367 C CA . PRO A 1 305 ? -10.804 -3.042 -5.217 1.00 78.50 305 PRO A CA 1
ATOM 2368 C C . PRO A 1 305 ? -9.809 -2.762 -4.082 1.00 78.50 305 PRO A C 1
ATOM 2370 O O . PRO A 1 305 ? -9.885 -3.406 -3.034 1.00 78.50 305 PRO A O 1
ATOM 2373 N N . ARG A 1 306 ? -8.889 -1.807 -4.268 1.00 80.06 306 ARG A N 1
ATOM 2374 C CA . ARG A 1 306 ? -7.830 -1.470 -3.311 1.00 80.06 306 ARG A CA 1
ATOM 2375 C C . ARG A 1 306 ? -8.303 -0.539 -2.208 1.00 80.06 306 ARG A C 1
ATOM 2377 O O . ARG A 1 306 ? -7.760 -0.570 -1.105 1.00 80.06 306 ARG A O 1
ATOM 2384 N N . LYS A 1 307 ? -9.349 0.247 -2.471 1.00 88.56 307 LYS A N 1
ATOM 2385 C CA . LYS A 1 307 ? -9.974 1.084 -1.450 1.00 88.56 307 LYS A CA 1
ATOM 2386 C C . LYS A 1 307 ? -10.842 0.229 -0.542 1.00 88.56 307 LYS A C 1
ATOM 2388 O O . LYS A 1 307 ? -11.803 -0.414 -0.967 1.00 88.56 307 LYS A O 1
ATOM 2393 N N . VAL A 1 308 ? -10.497 0.235 0.738 1.00 93.50 308 VAL A N 1
ATOM 2394 C CA . VAL A 1 308 ? -11.222 -0.501 1.770 1.00 93.50 308 VAL A CA 1
ATOM 2395 C C . VAL A 1 308 ? -12.109 0.478 2.517 1.00 93.50 308 VAL A C 1
ATOM 2397 O O . VAL A 1 308 ? -11.643 1.198 3.392 1.00 93.50 308 VAL A O 1
ATOM 2400 N N . TYR A 1 309 ? -13.384 0.522 2.137 1.00 95.31 309 TYR A N 1
ATOM 2401 C CA . TYR A 1 309 ? -14.355 1.427 2.744 1.00 95.31 309 TYR A CA 1
ATOM 2402 C C . TYR A 1 309 ? -14.809 0.913 4.100 1.00 95.31 309 TYR A C 1
ATOM 2404 O O . TYR A 1 309 ? -15.196 -0.253 4.219 1.00 95.31 309 TYR A O 1
ATOM 2412 N N . PHE A 1 310 ? -14.823 1.783 5.101 1.00 96.12 310 PHE A N 1
ATOM 2413 C CA . PHE A 1 310 ? -15.275 1.419 6.431 1.00 96.12 310 PHE A CA 1
ATOM 2414 C C . PHE A 1 310 ? -16.074 2.534 7.102 1.00 96.12 310 PHE A C 1
ATOM 2416 O O . PHE A 1 310 ? -15.985 3.705 6.748 1.00 96.12 310 PHE A O 1
ATOM 2423 N N . PHE A 1 311 ? -16.876 2.132 8.080 1.00 95.06 311 PHE A N 1
ATOM 2424 C CA . PHE A 1 311 ? -17.601 2.994 8.992 1.00 95.06 311 PHE A CA 1
ATOM 2425 C C . PHE A 1 311 ? -17.127 2.677 10.413 1.00 95.06 311 PHE A C 1
ATOM 2427 O O . PHE A 1 311 ? -17.439 1.617 10.960 1.00 95.06 311 PHE A O 1
ATOM 2434 N N . GLY A 1 312 ? -16.325 3.578 10.979 1.00 92.88 312 GLY A N 1
ATOM 2435 C CA . GLY A 1 312 ? -15.851 3.516 12.361 1.00 92.88 312 GLY A CA 1
ATOM 2436 C C . GLY A 1 312 ? -16.608 4.486 13.267 1.00 92.88 312 GLY A C 1
ATOM 2437 O O . GLY A 1 312 ? -16.987 5.578 12.822 1.00 92.88 312 GLY A O 1
ATOM 2438 N N . PHE A 1 313 ? -16.831 4.092 14.519 1.00 91.94 313 PHE A N 1
ATOM 2439 C CA . PHE A 1 313 ? -17.295 4.983 15.585 1.00 91.94 313 PHE A CA 1
ATOM 2440 C C . PHE A 1 313 ? -16.878 4.476 16.969 1.00 91.94 313 PHE A C 1
ATOM 2442 O O . PHE A 1 313 ? -16.717 3.266 17.176 1.00 91.94 313 PHE A O 1
ATOM 2449 N N . THR A 1 314 ? -16.774 5.412 17.908 1.00 89.69 314 THR A N 1
ATOM 2450 C CA . THR A 1 314 ? -16.433 5.151 19.310 1.00 89.69 314 THR A CA 1
ATOM 2451 C C . THR A 1 314 ? -17.674 5.127 20.203 1.00 89.69 314 THR A C 1
ATOM 2453 O O . THR A 1 314 ? -18.698 5.754 19.929 1.00 89.69 314 THR A O 1
ATOM 2456 N N . THR A 1 315 ? -17.598 4.382 21.297 1.00 91.00 315 THR A N 1
ATOM 2457 C CA . THR A 1 315 ? -18.554 4.379 22.410 1.00 91.00 315 THR A CA 1
ATOM 2458 C C . THR A 1 315 ? -17.779 4.312 23.716 1.00 91.00 315 THR A C 1
ATOM 2460 O O . THR A 1 315 ? -16.677 3.777 23.725 1.00 91.00 315 THR A O 1
ATOM 2463 N N . HIS A 1 316 ? -18.339 4.809 24.813 1.00 90.69 316 HIS A N 1
ATOM 2464 C CA . HIS A 1 316 ? -17.705 4.760 26.125 1.00 90.69 316 HIS A CA 1
ATOM 2465 C C . HIS A 1 316 ? -18.480 3.828 27.053 1.00 90.69 316 HIS A C 1
ATOM 2467 O O . HIS A 1 316 ? -19.702 3.931 27.227 1.00 90.69 316 HIS A O 1
ATOM 2473 N N . SER A 1 317 ? -17.755 2.917 27.702 1.00 92.06 317 SER A N 1
ATOM 2474 C CA . SER A 1 317 ? -18.334 1.925 28.617 1.00 92.06 317 SER A CA 1
ATOM 2475 C C . SER A 1 317 ? -19.160 2.579 29.726 1.00 92.06 317 SER A C 1
ATOM 2477 O O . SER A 1 317 ? -20.295 2.173 29.995 1.00 92.06 317 SER A O 1
ATOM 2479 N N . ASN A 1 318 ? -18.612 3.625 30.344 1.00 90.38 318 ASN A N 1
ATOM 2480 C CA . ASN A 1 318 ? -19.261 4.401 31.397 1.00 90.38 318 ASN A CA 1
ATOM 2481 C C . ASN A 1 318 ? -20.514 5.144 30.889 1.00 90.38 318 ASN A C 1
ATOM 2483 O O . ASN A 1 318 ? -21.539 5.141 31.576 1.00 90.38 318 ASN A O 1
ATOM 2487 N N . GLY A 1 319 ? -20.458 5.735 29.693 1.00 91.62 319 GLY A N 1
ATOM 2488 C CA . GLY A 1 319 ? -21.537 6.482 29.054 1.00 91.62 319 GLY A CA 1
ATOM 2489 C C . GLY A 1 319 ? -22.726 5.585 28.745 1.00 91.62 319 GLY A C 1
ATOM 2490 O O . GLY A 1 319 ? -23.847 5.870 29.176 1.00 91.62 319 GLY A O 1
ATOM 2491 N N . VAL A 1 320 ? -22.477 4.446 28.092 1.00 94.56 320 VAL A N 1
ATOM 2492 C CA . VAL A 1 320 ? -23.514 3.452 27.787 1.00 94.56 320 VAL A CA 1
ATOM 2493 C C . VAL A 1 320 ? -24.108 2.872 29.071 1.00 94.56 320 VAL A C 1
ATOM 2495 O O . VAL A 1 320 ? -25.330 2.792 29.199 1.00 94.56 320 VAL A O 1
ATOM 2498 N N . TRP A 1 321 ? -23.284 2.500 30.057 1.00 96.00 321 TRP A N 1
ATOM 2499 C CA . TRP A 1 321 ? -23.802 1.948 31.311 1.00 96.00 321 TRP A CA 1
ATOM 2500 C C . TRP A 1 321 ? -24.677 2.943 32.068 1.00 96.00 321 TRP A C 1
ATOM 2502 O O . TRP A 1 321 ? -25.773 2.583 32.502 1.00 96.00 321 TRP A O 1
ATOM 2512 N N . ASN A 1 322 ? -24.219 4.189 32.212 1.00 94.25 322 ASN A N 1
ATOM 2513 C CA . ASN A 1 322 ? -24.963 5.227 32.918 1.00 94.25 322 ASN A CA 1
ATOM 2514 C C . ASN A 1 322 ? -26.319 5.483 32.258 1.00 94.25 322 ASN A C 1
ATOM 2516 O O . ASN A 1 322 ? -27.323 5.530 32.964 1.00 94.25 322 ASN A O 1
ATOM 2520 N N . ASP A 1 323 ? -26.374 5.561 30.928 1.00 94.19 323 ASP A N 1
ATOM 2521 C CA . ASP A 1 323 ? -27.619 5.770 30.183 1.00 94.19 323 ASP A CA 1
ATOM 2522 C C . ASP A 1 323 ? -28.649 4.661 30.487 1.00 94.19 323 ASP A C 1
ATOM 2524 O O . ASP A 1 323 ? -29.777 4.926 30.916 1.00 94.19 323 ASP A O 1
ATOM 2528 N N . PHE A 1 324 ? -28.232 3.392 30.412 1.00 96.25 324 PHE A N 1
ATOM 2529 C CA . PHE A 1 324 ? -29.095 2.252 30.741 1.00 96.25 324 PHE A CA 1
ATOM 2530 C C . PHE A 1 324 ? -29.451 2.163 32.233 1.00 96.25 324 PHE A C 1
ATOM 2532 O O . PHE A 1 324 ? -30.572 1.775 32.577 1.00 96.25 324 PHE A O 1
ATOM 2539 N N . ASN A 1 325 ? -28.537 2.532 33.135 1.00 95.88 325 ASN A N 1
ATOM 2540 C CA . ASN A 1 325 ? -28.809 2.541 34.572 1.00 95.88 325 ASN A CA 1
ATOM 2541 C C . ASN A 1 325 ? -29.846 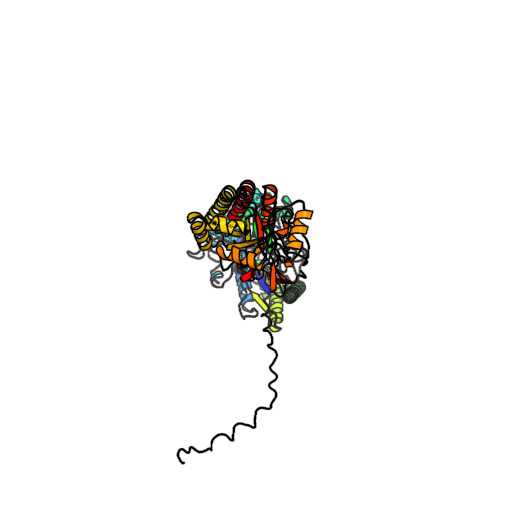3.608 34.950 1.00 95.88 325 ASN A C 1
ATOM 2543 O O . ASN A 1 325 ? -30.694 3.376 35.817 1.00 95.88 325 ASN A O 1
ATOM 2547 N N . MET A 1 326 ? -29.815 4.765 34.285 1.00 94.38 326 MET A N 1
ATOM 2548 C CA . MET A 1 326 ? -30.851 5.786 34.422 1.00 94.38 326 MET A CA 1
ATOM 2549 C C . MET A 1 326 ? -32.179 5.291 33.840 1.00 94.38 326 MET A C 1
ATOM 2551 O O . MET A 1 326 ? -33.222 5.437 34.490 1.00 94.38 326 MET A O 1
ATOM 2555 N N . ALA A 1 327 ? -32.150 4.634 32.679 1.00 94.06 327 ALA A N 1
ATOM 2556 C CA . ALA A 1 327 ? -33.348 4.114 32.027 1.00 94.06 327 ALA A CA 1
ATOM 2557 C C . ALA A 1 327 ? -34.071 3.015 32.820 1.00 94.06 327 ALA A C 1
ATOM 2559 O O . ALA A 1 327 ? -35.298 2.918 32.766 1.00 94.06 327 ALA A O 1
ATOM 2560 N N . ALA A 1 328 ? -33.358 2.261 33.663 1.00 92.94 328 ALA A N 1
ATOM 2561 C CA . ALA A 1 328 ? -33.960 1.295 34.588 1.00 92.94 328 ALA A CA 1
ATOM 2562 C C . ALA A 1 328 ? -34.969 1.923 35.578 1.00 92.94 328 ALA A C 1
ATOM 2564 O O . ALA A 1 328 ? -35.762 1.206 36.186 1.00 92.94 328 ALA A O 1
ATOM 2565 N N . THR A 1 329 ? -34.973 3.255 35.725 1.00 93.56 329 THR A N 1
ATOM 2566 C CA . THR A 1 329 ? -35.950 4.011 36.533 1.00 93.56 329 THR A CA 1
ATOM 2567 C C . THR A 1 329 ? -37.076 4.656 35.718 1.00 93.56 329 THR A C 1
ATOM 2569 O O . THR A 1 329 ? -37.826 5.475 36.243 1.00 93.56 329 THR A O 1
ATOM 2572 N N . GLY A 1 330 ? -37.210 4.289 34.441 1.00 92.88 330 GLY A N 1
ATOM 2573 C CA . GLY A 1 330 ? -38.228 4.815 33.528 1.00 92.88 330 GLY A CA 1
ATOM 2574 C C . GLY A 1 330 ? -37.823 6.091 32.786 1.00 92.88 330 GLY A C 1
ATOM 2575 O O . GLY A 1 330 ? -38.656 6.675 32.097 1.00 92.88 330 GLY A O 1
ATOM 2576 N N . LYS A 1 331 ? -36.566 6.536 32.912 1.00 92.50 331 LYS A N 1
ATOM 2577 C CA . LYS A 1 331 ? -36.025 7.625 32.087 1.00 92.50 331 LYS A CA 1
ATOM 2578 C C . LYS A 1 331 ? -35.749 7.128 30.657 1.00 92.50 331 LYS A C 1
ATOM 2580 O O . LYS A 1 331 ? -35.434 5.952 30.485 1.00 92.50 331 LYS A O 1
ATOM 2585 N N . PRO A 1 332 ? -35.880 7.974 29.625 1.00 92.56 332 PRO A N 1
ATOM 2586 C CA . PRO A 1 332 ? -35.436 7.609 28.285 1.00 92.56 332 PRO A CA 1
ATOM 2587 C C . PRO A 1 332 ? -33.907 7.485 28.237 1.00 92.56 332 PRO A C 1
ATOM 2589 O O . PRO A 1 332 ? -33.207 8.062 29.068 1.00 92.56 332 PRO A O 1
ATOM 2592 N N . LEU A 1 333 ? -33.408 6.739 27.250 1.00 93.19 333 LEU A N 1
ATOM 2593 C CA . LEU A 1 333 ? -31.998 6.795 26.874 1.00 93.19 333 LEU A CA 1
ATOM 2594 C C . LEU A 1 333 ? -31.748 8.136 26.173 1.00 93.19 333 LEU A C 1
ATOM 2596 O O . LEU A 1 333 ? -32.474 8.483 25.240 1.00 93.19 333 LEU A O 1
ATOM 2600 N N . GLU A 1 334 ? -30.739 8.881 26.602 1.00 91.62 334 GLU A N 1
ATOM 2601 C CA . GLU A 1 334 ? -30.418 10.219 26.082 1.00 91.62 334 GLU A CA 1
ATOM 2602 C C . GLU A 1 334 ? -28.946 10.352 25.671 1.00 91.62 334 GLU A C 1
ATOM 2604 O O . GLU A 1 334 ? -28.608 11.251 24.901 1.00 91.62 334 GLU A O 1
ATOM 2609 N N . GLY A 1 335 ? -28.080 9.453 26.141 1.00 92.44 335 GLY A N 1
ATOM 2610 C CA . GLY A 1 335 ? -26.641 9.490 25.900 1.00 92.44 335 GLY A CA 1
ATOM 2611 C C . GLY A 1 335 ? -26.173 8.500 24.835 1.00 92.44 335 GLY A C 1
ATOM 2612 O O . GLY A 1 335 ? -26.803 8.298 23.794 1.00 92.44 335 GLY A O 1
ATOM 2613 N N . GLU A 1 336 ? -25.031 7.875 25.102 1.00 92.31 336 GLU A N 1
ATOM 2614 C CA . GLU A 1 336 ? -24.380 6.939 24.179 1.00 92.31 336 GLU A CA 1
ATOM 2615 C C . GLU A 1 336 ? -25.084 5.586 24.089 1.00 92.31 336 GLU A C 1
ATOM 2617 O O . GLU A 1 336 ? -24.992 4.908 23.069 1.00 92.31 336 GLU A O 1
ATOM 2622 N N . GLY A 1 337 ? -25.853 5.201 25.114 1.00 95.06 337 GLY A N 1
ATOM 2623 C CA . GLY A 1 337 ? -26.706 4.016 25.046 1.00 95.06 337 GLY A CA 1
ATOM 2624 C C . GLY A 1 337 ? -27.794 4.163 23.978 1.00 95.06 337 GLY A C 1
ATOM 2625 O O . GLY A 1 337 ? -28.024 3.233 23.194 1.00 95.06 337 GLY A O 1
ATOM 2626 N N . ARG A 1 338 ? -28.418 5.350 23.892 1.00 95.75 338 ARG A N 1
ATOM 2627 C CA . ARG A 1 338 ? -29.313 5.721 22.782 1.00 95.75 338 ARG A CA 1
ATOM 2628 C C . ARG A 1 338 ? -28.574 5.696 21.450 1.00 95.75 338 ARG A C 1
ATOM 2630 O O . ARG A 1 338 ? -29.084 5.099 20.505 1.00 95.75 338 ARG A O 1
ATOM 2637 N N . GLY A 1 339 ? -27.407 6.336 21.382 1.00 95.44 339 GLY A N 1
ATOM 2638 C CA . GLY A 1 339 ? -26.617 6.438 20.156 1.00 95.44 339 GLY A CA 1
ATOM 2639 C C . GLY A 1 339 ? -26.239 5.082 19.570 1.00 95.44 339 GLY A C 1
ATOM 2640 O O . GLY A 1 339 ? -26.577 4.803 18.420 1.00 95.44 339 GLY A O 1
ATOM 2641 N N . LEU A 1 340 ? -25.651 4.204 20.389 1.00 96.38 340 LEU A N 1
ATOM 2642 C CA . LEU A 1 340 ? -25.298 2.833 20.016 1.00 96.38 340 LEU A CA 1
ATOM 2643 C C . LEU A 1 340 ? -26.515 2.046 19.518 1.00 96.38 340 LEU A C 1
ATOM 2645 O O . LEU A 1 340 ? -26.446 1.392 18.483 1.00 96.38 340 LEU A O 1
ATOM 2649 N N . THR A 1 341 ? -27.641 2.096 20.233 1.00 97.38 341 THR A N 1
ATOM 2650 C CA . THR A 1 341 ? -28.835 1.334 19.829 1.00 97.38 341 THR A CA 1
ATOM 2651 C C . THR A 1 341 ? -29.377 1.840 18.491 1.00 97.38 341 THR A C 1
ATOM 2653 O O . THR A 1 341 ? -29.603 1.051 17.577 1.00 97.38 341 THR A O 1
ATOM 2656 N N . ALA A 1 342 ? -29.506 3.160 18.342 1.00 97.44 342 ALA A N 1
ATOM 2657 C CA . ALA A 1 342 ? -30.069 3.772 17.147 1.00 97.44 342 ALA A CA 1
ATOM 2658 C C . ALA A 1 342 ? -29.221 3.516 15.891 1.00 97.44 342 ALA A C 1
ATOM 2660 O O . ALA A 1 342 ? -29.774 3.165 14.848 1.00 97.44 342 ALA A O 1
ATOM 2661 N N . ILE A 1 343 ? -27.890 3.640 15.971 1.00 97.38 343 ILE A N 1
ATOM 2662 C CA . ILE A 1 343 ? -27.038 3.392 14.800 1.00 97.38 343 ILE A CA 1
ATOM 2663 C C . ILE A 1 343 ? -27.042 1.913 14.391 1.00 97.38 343 ILE A C 1
ATOM 2665 O O . ILE A 1 343 ? -27.067 1.601 13.200 1.00 97.38 343 ILE A O 1
ATOM 2669 N N . MET A 1 344 ? -27.086 0.992 15.357 1.00 98.25 344 MET A N 1
ATOM 2670 C CA . MET A 1 344 ? -27.139 -0.441 15.068 1.00 98.25 344 MET A CA 1
ATOM 2671 C C . MET A 1 344 ? -28.483 -0.846 14.439 1.00 98.25 344 MET A C 1
ATOM 2673 O O . MET A 1 344 ? -28.497 -1.632 13.488 1.00 98.25 344 MET A O 1
ATOM 2677 N N . ASP A 1 345 ? -29.599 -0.253 14.879 1.00 98.50 345 ASP A N 1
ATOM 2678 C CA . ASP A 1 345 ? -30.913 -0.416 14.239 1.00 98.50 345 ASP A CA 1
ATOM 2679 C C . ASP A 1 345 ? -30.909 0.092 12.788 1.00 98.50 345 ASP A C 1
ATOM 2681 O O . ASP A 1 345 ? -31.409 -0.584 11.880 1.00 98.50 345 ASP A O 1
ATOM 2685 N N . VAL A 1 346 ? -30.291 1.254 12.537 1.00 98.38 346 VAL A N 1
ATOM 2686 C CA . VAL A 1 346 ? -30.111 1.795 11.180 1.00 98.38 346 VAL A CA 1
ATOM 2687 C C . VAL A 1 346 ? -29.318 0.819 10.315 1.00 98.38 346 VAL A C 1
ATOM 2689 O O . VAL A 1 346 ? -29.772 0.480 9.218 1.00 98.38 346 VAL A O 1
ATOM 2692 N N . MET A 1 347 ? -28.175 0.321 10.796 1.00 97.88 347 MET A N 1
ATOM 2693 C CA . MET A 1 347 ? -27.361 -0.658 10.068 1.00 97.88 347 MET A CA 1
ATOM 2694 C C . MET A 1 347 ? -28.156 -1.920 9.735 1.00 97.88 347 MET A C 1
ATOM 2696 O O . MET A 1 347 ? -28.149 -2.368 8.586 1.00 97.88 347 MET A O 1
ATOM 2700 N N . GLN A 1 348 ? -28.889 -2.471 10.703 1.00 98.38 348 GLN A N 1
ATOM 2701 C CA . GLN A 1 348 ? -29.698 -3.670 10.501 1.00 98.38 348 GLN A CA 1
ATOM 2702 C C . GLN A 1 348 ? -30.797 -3.444 9.457 1.00 98.38 348 GLN A C 1
ATOM 2704 O O . GLN A 1 348 ? -31.035 -4.317 8.618 1.00 98.38 348 GLN A O 1
ATOM 2709 N N . HIS A 1 349 ? -31.429 -2.266 9.461 1.00 98.25 349 HIS A N 1
ATOM 2710 C CA . HIS A 1 349 ? -32.402 -1.882 8.442 1.00 98.25 349 HIS A CA 1
ATOM 2711 C C . HIS A 1 349 ? -31.762 -1.771 7.050 1.00 98.25 349 HIS A C 1
ATOM 2713 O O . HIS A 1 349 ? -32.329 -2.259 6.073 1.00 98.25 349 HIS A O 1
ATOM 2719 N N . ARG A 1 350 ? -30.560 -1.186 6.933 1.00 97.88 350 ARG A N 1
ATOM 2720 C CA . ARG A 1 350 ? -29.827 -1.113 5.655 1.00 97.88 350 ARG A CA 1
ATOM 2721 C C . ARG A 1 350 ? -29.446 -2.500 5.140 1.00 97.88 350 ARG A C 1
ATOM 2723 O O . ARG A 1 350 ? -29.649 -2.778 3.960 1.00 97.88 350 ARG A O 1
ATOM 2730 N N . VAL A 1 351 ? -28.970 -3.386 6.014 1.00 97.38 351 VAL A N 1
ATOM 2731 C CA . VAL A 1 351 ? -28.674 -4.788 5.673 1.00 97.38 351 VAL A CA 1
ATOM 2732 C C . VAL A 1 351 ? -29.933 -5.518 5.200 1.00 97.38 351 VAL A C 1
ATOM 2734 O O . VAL A 1 351 ? -29.891 -6.197 4.175 1.00 97.38 351 VAL A O 1
ATOM 2737 N N . ALA A 1 352 ? -31.073 -5.331 5.875 1.00 97.44 352 ALA A N 1
ATOM 2738 C CA . ALA A 1 352 ? -32.356 -5.900 5.451 1.00 97.44 352 ALA A CA 1
ATOM 2739 C C . ALA A 1 352 ? -32.806 -5.399 4.063 1.00 97.44 352 ALA A C 1
ATOM 2741 O O . ALA A 1 352 ? -33.472 -6.133 3.335 1.00 97.44 352 ALA A O 1
ATOM 2742 N N . ASN A 1 353 ? -32.381 -4.194 3.670 1.00 97.44 353 ASN A N 1
ATOM 2743 C CA . ASN A 1 353 ? -32.608 -3.611 2.345 1.00 97.44 353 ASN A CA 1
ATOM 2744 C C . ASN A 1 353 ? -31.479 -3.911 1.334 1.00 97.44 353 ASN A C 1
ATOM 2746 O O . ASN A 1 353 ? -31.421 -3.293 0.273 1.00 97.44 353 ASN A O 1
ATOM 2750 N N . GLY A 1 354 ? -30.586 -4.859 1.637 1.00 96.44 354 GLY A N 1
ATOM 2751 C CA . GLY A 1 354 ? -29.578 -5.370 0.706 1.00 96.44 354 GLY A CA 1
ATOM 2752 C C . GLY A 1 354 ? -28.184 -4.750 0.822 1.00 96.44 354 GLY A C 1
ATOM 2753 O O . GLY A 1 354 ? -27.292 -5.173 0.083 1.00 96.44 354 GLY A O 1
ATOM 2754 N N . ALA A 1 355 ? -27.955 -3.807 1.743 1.00 96.75 355 ALA A N 1
ATOM 2755 C CA . ALA A 1 355 ? -26.621 -3.253 1.964 1.00 96.75 355 ALA A CA 1
ATOM 2756 C C . ALA A 1 355 ? -25.627 -4.347 2.390 1.00 96.75 355 ALA A C 1
ATOM 2758 O O . ALA A 1 355 ? -25.920 -5.193 3.241 1.00 96.75 355 ALA A O 1
ATOM 2759 N N . LYS A 1 356 ? -24.428 -4.319 1.803 1.00 97.38 356 LYS A N 1
ATOM 2760 C CA . LYS A 1 356 ? -23.330 -5.222 2.156 1.00 97.38 356 LYS A CA 1
ATOM 2761 C C . LYS A 1 356 ? -22.494 -4.576 3.249 1.00 97.38 356 LYS A C 1
ATOM 2763 O O . LYS A 1 356 ? -21.739 -3.646 2.995 1.00 97.38 356 LYS A O 1
ATOM 2768 N N . VAL A 1 357 ? -22.657 -5.076 4.466 1.00 97.69 357 VAL A N 1
ATOM 2769 C CA . VAL A 1 357 ? -21.898 -4.662 5.649 1.00 97.69 357 VAL A CA 1
ATOM 2770 C C . VAL A 1 357 ? -21.188 -5.880 6.223 1.00 97.69 357 VAL A C 1
ATOM 2772 O O . VAL A 1 357 ? -21.746 -6.983 6.160 1.00 97.69 357 VAL A O 1
ATOM 2775 N N . LYS A 1 358 ? -19.984 -5.686 6.770 1.00 98.12 358 LYS A N 1
ATOM 2776 C CA . LYS A 1 358 ? -19.231 -6.717 7.493 1.00 98.12 358 LYS A CA 1
ATOM 2777 C C . LYS A 1 358 ? -18.580 -6.150 8.751 1.00 98.12 358 LYS A C 1
ATOM 2779 O O . LYS A 1 358 ? -17.827 -5.184 8.666 1.00 98.12 358 LYS A O 1
ATOM 2784 N N . PHE A 1 359 ? -18.820 -6.779 9.898 1.00 97.75 359 PHE A N 1
ATOM 2785 C CA . PHE A 1 359 ? -18.153 -6.394 11.143 1.00 97.75 359 PHE A CA 1
ATOM 2786 C C . PHE A 1 359 ? -16.735 -6.964 11.199 1.00 97.75 359 PHE A C 1
ATOM 2788 O O . PHE A 1 359 ? -16.523 -8.150 10.930 1.00 97.75 359 PHE A O 1
ATOM 2795 N N . VAL A 1 360 ? -15.769 -6.123 11.552 1.00 96.12 360 VAL A N 1
ATOM 2796 C CA . VAL A 1 360 ? -14.350 -6.485 11.635 1.00 96.12 360 VAL A CA 1
ATOM 2797 C C . VAL A 1 360 ? -13.687 -5.783 12.808 1.00 96.12 360 VAL A C 1
ATOM 2799 O O . VAL A 1 360 ? -14.162 -4.752 13.282 1.00 96.12 360 VAL A O 1
ATOM 2802 N N . THR A 1 361 ? -12.577 -6.343 13.271 1.00 92.88 361 THR A N 1
ATOM 2803 C CA . THR A 1 361 ? -11.671 -5.627 14.172 1.00 92.88 361 THR A CA 1
ATOM 2804 C C . THR A 1 361 ? -10.706 -4.737 13.368 1.00 92.88 361 THR A C 1
ATOM 2806 O O . THR A 1 361 ? -10.545 -4.954 12.159 1.00 92.88 361 THR A O 1
ATOM 2809 N N . PRO A 1 362 ? -10.041 -3.747 13.990 1.00 90.00 362 PRO A N 1
ATOM 2810 C CA . PRO A 1 362 ? -8.976 -2.972 13.354 1.00 90.00 362 PRO A CA 1
ATOM 2811 C C . PRO A 1 362 ? -7.909 -3.817 12.651 1.00 90.00 362 PRO A C 1
ATOM 2813 O O . PRO A 1 362 ? -7.562 -3.526 11.508 1.00 90.00 362 PRO A O 1
ATOM 2816 N N . MET A 1 363 ? -7.421 -4.893 13.275 1.00 87.19 363 MET A N 1
ATOM 2817 C CA . MET A 1 363 ? -6.402 -5.755 12.666 1.00 87.19 363 MET A CA 1
ATOM 2818 C C . MET A 1 363 ? -6.919 -6.509 11.449 1.00 87.19 363 MET A C 1
ATOM 2820 O O . MET A 1 363 ? -6.207 -6.634 10.456 1.00 87.19 363 MET A O 1
ATOM 2824 N N . GLU A 1 364 ? -8.155 -7.003 11.495 1.00 92.19 364 GLU A N 1
ATOM 2825 C CA . GLU A 1 364 ? -8.774 -7.638 10.332 1.00 92.19 364 GLU A CA 1
ATOM 2826 C C . GLU A 1 364 ? -8.950 -6.637 9.190 1.00 92.19 364 GLU A C 1
ATOM 2828 O O . GLU A 1 364 ? -8.667 -6.960 8.038 1.00 92.19 364 GLU A O 1
ATOM 2833 N N . LEU A 1 365 ? -9.383 -5.415 9.508 1.00 92.88 365 LEU A N 1
ATOM 2834 C CA . LEU A 1 365 ? -9.556 -4.344 8.535 1.00 92.88 365 LEU A CA 1
ATOM 2835 C C . LEU A 1 365 ? -8.220 -3.941 7.895 1.00 92.88 365 LEU A C 1
ATOM 2837 O O . LEU A 1 365 ? -8.124 -3.849 6.670 1.00 92.88 365 LEU A O 1
ATOM 2841 N N . ALA A 1 366 ? -7.181 -3.770 8.709 1.00 88.38 366 ALA A N 1
ATOM 2842 C CA . ALA A 1 366 ? -5.834 -3.494 8.240 1.00 88.38 366 ALA A CA 1
ATOM 2843 C C . ALA A 1 366 ? -5.283 -4.654 7.407 1.00 88.38 366 ALA A C 1
ATOM 2845 O O . ALA A 1 366 ? -4.776 -4.416 6.324 1.00 88.38 366 ALA A O 1
ATOM 2846 N N . ALA A 1 367 ? -5.446 -5.911 7.825 1.00 87.06 367 ALA A N 1
ATOM 2847 C CA . ALA A 1 367 ? -5.006 -7.065 7.040 1.00 87.06 367 ALA A CA 1
ATOM 2848 C C . ALA A 1 367 ? -5.702 -7.137 5.670 1.00 87.06 367 ALA A C 1
ATOM 2850 O O . ALA A 1 367 ? -5.065 -7.459 4.669 1.00 87.06 367 ALA A O 1
ATOM 2851 N N . ILE A 1 368 ? -6.994 -6.799 5.603 1.00 92.12 368 ILE A N 1
ATOM 2852 C CA . ILE A 1 368 ? -7.732 -6.676 4.339 1.00 92.12 368 ILE A CA 1
ATOM 2853 C C . ILE A 1 368 ? -7.136 -5.560 3.478 1.00 92.12 368 ILE A C 1
ATOM 2855 O O . ILE A 1 368 ? -6.951 -5.756 2.278 1.00 92.12 368 ILE A O 1
ATOM 2859 N N . PHE A 1 369 ? -6.827 -4.409 4.075 1.00 89.44 369 PHE A N 1
ATOM 2860 C CA . PHE A 1 369 ? -6.172 -3.302 3.387 1.00 89.44 369 PHE A CA 1
ATOM 2861 C C . PHE A 1 369 ? -4.776 -3.677 2.880 1.00 89.44 369 PHE A C 1
ATOM 2863 O O . PHE A 1 369 ? -4.513 -3.489 1.698 1.00 89.44 369 PHE A O 1
ATOM 2870 N N . GLU A 1 370 ? -3.923 -4.272 3.711 1.00 83.00 370 GLU A N 1
ATOM 2871 C CA . GLU A 1 370 ? -2.572 -4.720 3.359 1.00 83.00 370 GLU A CA 1
ATOM 2872 C C . GLU A 1 370 ? -2.591 -5.761 2.238 1.00 83.00 370 GLU A C 1
ATOM 2874 O O . GLU A 1 370 ? -1.862 -5.632 1.258 1.00 83.00 370 GLU A O 1
ATOM 2879 N N . ALA A 1 371 ? -3.491 -6.746 2.315 1.00 83.31 371 ALA A N 1
ATOM 2880 C CA . ALA A 1 371 ? -3.653 -7.755 1.268 1.00 83.31 371 ALA A CA 1
ATOM 2881 C C . ALA A 1 371 ? -4.069 -7.152 -0.086 1.00 83.31 371 ALA A C 1
ATOM 2883 O O . ALA A 1 371 ? -3.831 -7.753 -1.131 1.00 83.31 371 ALA A O 1
ATOM 2884 N N . ARG A 1 372 ? -4.697 -5.971 -0.073 1.00 83.81 372 ARG A N 1
ATOM 2885 C CA . ARG A 1 372 ? -5.117 -5.229 -1.270 1.00 83.81 372 ARG A CA 1
ATOM 2886 C C . ARG A 1 372 ? -4.114 -4.156 -1.702 1.00 83.81 372 ARG A C 1
ATOM 2888 O O . ARG A 1 372 ? -4.171 -3.706 -2.842 1.00 83.81 372 ARG A O 1
ATOM 2895 N N . ASN A 1 373 ? -3.229 -3.741 -0.799 1.00 74.88 373 ASN A N 1
ATOM 2896 C CA . ASN A 1 373 ? -2.275 -2.644 -0.958 1.00 74.88 373 ASN A CA 1
ATOM 2897 C C . ASN A 1 373 ? -0.875 -3.113 -0.553 1.00 74.88 373 ASN A C 1
ATOM 2899 O O . ASN A 1 373 ? -0.197 -2.484 0.268 1.00 74.88 373 ASN A O 1
ATOM 2903 N N . THR A 1 374 ? -0.456 -4.246 -1.118 1.00 72.94 374 THR A N 1
ATOM 2904 C CA . THR A 1 374 ? 0.901 -4.764 -0.947 1.00 72.94 374 THR A CA 1
ATOM 2905 C C . THR A 1 374 ? 1.911 -3.704 -1.371 1.00 72.94 374 THR A C 1
ATOM 2907 O O . THR A 1 374 ? 1.628 -2.924 -2.288 1.00 72.94 374 THR A O 1
ATOM 2910 N N . ALA A 1 375 ? 3.080 -3.685 -0.726 1.00 76.25 375 ALA A N 1
ATOM 2911 C CA . ALA A 1 375 ? 4.160 -2.769 -1.080 1.00 76.25 375 ALA A CA 1
ATOM 2912 C C . ALA A 1 375 ? 4.397 -2.748 -2.607 1.00 76.25 375 ALA A C 1
ATOM 2914 O O . ALA A 1 375 ? 4.213 -3.783 -3.270 1.00 76.25 375 ALA A O 1
ATOM 2915 N N . PRO A 1 376 ? 4.748 -1.578 -3.178 1.00 90.25 376 PRO A N 1
ATOM 2916 C CA . PRO A 1 376 ? 4.961 -1.458 -4.612 1.00 90.25 376 PRO A CA 1
ATOM 2917 C C . PRO A 1 376 ? 5.985 -2.494 -5.071 1.00 90.25 376 PRO A C 1
ATOM 2919 O O . PRO A 1 376 ? 7.043 -2.662 -4.464 1.00 90.25 376 PRO A O 1
ATOM 2922 N N . SER A 1 377 ? 5.657 -3.199 -6.149 1.00 95.19 377 SER A N 1
ATOM 2923 C CA . SER A 1 377 ? 6.642 -4.048 -6.814 1.00 95.19 377 SER A CA 1
ATOM 2924 C C . SER A 1 377 ? 7.634 -3.178 -7.581 1.00 95.19 377 SER A C 1
ATOM 2926 O O . SER A 1 377 ? 7.413 -1.983 -7.797 1.00 95.19 377 SER A O 1
ATOM 2928 N N . TYR A 1 378 ? 8.737 -3.762 -8.018 1.00 98.12 378 TYR A N 1
ATOM 2929 C CA . TYR A 1 378 ? 9.698 -3.066 -8.864 1.00 98.12 378 TYR A CA 1
ATOM 2930 C C . TYR A 1 378 ? 10.301 -4.007 -9.894 1.00 98.12 378 TYR A C 1
ATOM 2932 O O . TYR A 1 378 ? 10.444 -5.207 -9.649 1.00 98.12 378 TYR A O 1
ATOM 2940 N N . PHE A 1 379 ? 10.681 -3.440 -11.037 1.00 98.69 379 PHE A N 1
ATOM 2941 C CA . PHE A 1 379 ? 11.567 -4.100 -11.985 1.00 98.69 379 PHE A CA 1
ATOM 2942 C C . PHE A 1 379 ? 12.824 -3.268 -12.192 1.00 98.69 379 PHE A C 1
ATOM 2944 O O . PHE A 1 379 ? 12.791 -2.035 -12.227 1.00 98.69 379 PHE A O 1
ATOM 2951 N N . LEU A 1 380 ? 13.933 -3.980 -12.355 1.00 98.75 380 LEU A N 1
ATOM 2952 C CA . LEU A 1 380 ? 15.231 -3.414 -12.676 1.00 98.75 380 LEU A CA 1
ATOM 2953 C C . LEU A 1 380 ? 15.634 -3.937 -14.051 1.00 98.75 380 LEU A C 1
ATOM 2955 O O . LEU A 1 380 ? 15.796 -5.144 -14.242 1.00 98.75 380 LEU A O 1
ATOM 2959 N N . ALA A 1 381 ? 15.767 -3.036 -15.015 1.00 98.50 381 ALA A N 1
ATOM 2960 C CA . ALA A 1 381 ? 16.201 -3.356 -16.363 1.00 98.50 381 ALA A CA 1
ATOM 2961 C C . ALA A 1 381 ? 17.657 -2.926 -16.579 1.00 98.50 381 ALA A C 1
ATOM 2963 O O . ALA A 1 381 ? 18.102 -1.882 -16.093 1.00 98.50 381 ALA A O 1
ATOM 2964 N N . VAL A 1 382 ? 18.407 -3.732 -17.327 1.00 98.31 382 VAL A N 1
ATOM 2965 C CA . VAL A 1 382 ? 19.781 -3.415 -17.726 1.00 98.31 382 VAL A CA 1
ATOM 2966 C C . VAL A 1 382 ? 19.849 -3.389 -19.243 1.00 98.31 382 VAL A C 1
ATOM 2968 O O . VAL A 1 382 ? 19.724 -4.427 -19.890 1.00 98.31 382 VAL A O 1
ATOM 2971 N N . HIS A 1 383 ? 20.057 -2.202 -19.803 1.00 96.75 383 HIS A N 1
ATOM 2972 C CA . HIS A 1 383 ? 20.286 -1.991 -21.225 1.00 96.75 383 HIS A CA 1
ATOM 2973 C C . HIS A 1 383 ? 21.739 -2.334 -21.576 1.00 96.75 383 HIS A C 1
ATOM 2975 O O . HIS A 1 383 ? 22.690 -1.669 -21.150 1.00 96.75 383 HIS A O 1
ATOM 2981 N N . ASN A 1 384 ? 21.913 -3.382 -22.376 1.00 96.06 384 ASN A N 1
ATOM 2982 C CA . ASN A 1 384 ? 23.206 -3.829 -22.877 1.00 96.06 384 ASN A CA 1
ATOM 2983 C C . ASN A 1 384 ? 23.401 -3.292 -24.305 1.00 96.06 384 ASN A C 1
ATOM 2985 O O . ASN A 1 384 ? 23.028 -3.907 -25.308 1.00 96.06 384 ASN A O 1
ATOM 2989 N N . GLU A 1 385 ? 23.966 -2.087 -24.351 1.00 92.00 385 GLU A N 1
ATOM 2990 C CA . GLU A 1 385 ? 24.158 -1.217 -25.518 1.00 92.00 385 GLU A CA 1
ATOM 2991 C C . GLU A 1 385 ? 24.974 -1.845 -26.671 1.00 92.00 385 GLU A C 1
ATOM 2993 O O . GLU A 1 385 ? 25.845 -2.685 -26.419 1.00 92.00 385 GLU A O 1
ATOM 2998 N N . PRO A 1 386 ? 24.793 -1.393 -27.932 1.00 84.06 386 PRO A N 1
ATOM 2999 C CA . PRO A 1 386 ? 25.439 -1.993 -29.106 1.00 84.06 386 PRO A CA 1
ATOM 3000 C C . PRO A 1 386 ? 26.915 -1.584 -29.296 1.00 84.06 386 PRO A C 1
ATOM 3002 O O . PRO A 1 386 ? 27.558 -1.995 -30.264 1.00 84.06 386 PRO A O 1
ATOM 3005 N N . VAL A 1 387 ? 27.492 -0.764 -28.407 1.00 77.38 387 VAL A N 1
ATOM 3006 C CA . VAL A 1 387 ? 28.869 -0.257 -28.552 1.00 77.38 387 VAL A CA 1
ATOM 3007 C C . VAL A 1 387 ? 29.905 -1.354 -28.258 1.00 77.38 387 VAL A C 1
ATOM 3009 O O . VAL A 1 387 ? 30.134 -1.749 -27.119 1.00 77.38 387 VAL A O 1
ATOM 3012 N N . VAL A 1 388 ? 30.591 -1.790 -29.320 1.00 58.66 388 VAL A N 1
ATOM 3013 C CA . VAL A 1 388 ? 31.471 -2.977 -29.366 1.00 58.66 388 VAL A CA 1
ATOM 3014 C C . VAL A 1 388 ? 32.845 -2.790 -28.697 1.00 58.66 388 VAL A C 1
ATOM 3016 O O . VAL A 1 388 ? 33.491 -3.775 -28.344 1.00 58.66 388 VAL A O 1
ATOM 3019 N N . ARG A 1 389 ? 33.334 -1.551 -28.522 1.00 58.88 389 ARG A N 1
ATOM 3020 C CA . ARG A 1 389 ? 34.755 -1.315 -28.177 1.00 58.88 389 ARG A CA 1
ATOM 3021 C C . ARG A 1 389 ? 35.169 -1.817 -26.788 1.00 58.88 389 ARG A C 1
ATOM 3023 O O . ARG A 1 389 ? 36.332 -2.166 -26.640 1.00 58.88 389 ARG A O 1
ATOM 3030 N N . ASP A 1 390 ? 34.230 -1.942 -25.847 1.00 78.94 390 ASP A N 1
ATOM 3031 C CA . ASP A 1 390 ? 34.504 -2.328 -24.454 1.00 78.94 390 ASP A CA 1
ATOM 3032 C C . ASP A 1 390 ? 33.540 -3.408 -23.916 1.00 78.94 390 ASP A C 1
ATOM 3034 O O . ASP A 1 390 ? 33.280 -3.469 -22.715 1.00 78.94 390 ASP A O 1
ATOM 3038 N N . LEU A 1 391 ? 33.014 -4.297 -24.776 1.00 88.38 391 LEU A N 1
ATOM 3039 C CA . LEU A 1 391 ? 32.063 -5.350 -24.361 1.00 88.38 391 LEU A CA 1
ATOM 3040 C C . LEU A 1 391 ? 32.560 -6.188 -23.173 1.00 88.38 391 LEU A C 1
ATOM 3042 O O . LEU A 1 391 ? 31.767 -6.542 -22.313 1.00 88.38 391 LEU A O 1
ATOM 3046 N N . GLY A 1 392 ? 33.867 -6.457 -23.080 1.00 91.75 392 GLY A N 1
ATOM 3047 C CA . GLY A 1 392 ? 34.458 -7.135 -21.920 1.00 91.75 392 GLY A CA 1
ATOM 3048 C C . GLY A 1 392 ? 34.301 -6.355 -20.613 1.00 91.75 392 GLY A C 1
ATOM 3049 O O . GLY A 1 392 ? 33.890 -6.922 -19.609 1.00 91.75 392 GLY A O 1
ATOM 3050 N N . VAL A 1 393 ? 34.569 -5.048 -20.628 1.00 92.44 393 VAL A N 1
ATOM 3051 C CA . VAL A 1 393 ? 34.428 -4.186 -19.442 1.00 92.44 393 VAL A CA 1
ATOM 3052 C C . VAL A 1 393 ? 32.958 -4.053 -19.047 1.00 92.44 393 VAL A C 1
ATOM 3054 O O . VAL A 1 393 ? 32.617 -4.148 -17.869 1.00 92.44 393 VAL A O 1
ATOM 3057 N N . ASN A 1 394 ? 32.079 -3.883 -20.034 1.00 94.31 394 ASN A N 1
ATOM 3058 C CA . ASN A 1 394 ? 30.641 -3.787 -19.806 1.00 94.31 394 ASN A CA 1
ATOM 3059 C C . ASN A 1 394 ? 30.051 -5.108 -19.289 1.00 94.31 394 ASN A C 1
ATOM 3061 O O . ASN A 1 394 ? 29.159 -5.098 -18.445 1.00 94.31 394 ASN A O 1
ATOM 3065 N N . TYR A 1 395 ? 30.583 -6.245 -19.739 1.00 96.25 395 TYR A N 1
ATOM 3066 C CA . TYR A 1 395 ? 30.208 -7.562 -19.234 1.00 96.25 395 TYR A CA 1
ATOM 3067 C C . TYR A 1 395 ? 30.571 -7.741 -17.757 1.00 96.25 395 TYR A C 1
ATOM 3069 O O . TYR A 1 395 ? 29.753 -8.228 -16.984 1.00 96.25 395 TYR A O 1
ATOM 3077 N N . GLU A 1 396 ? 31.749 -7.280 -17.328 1.00 96.25 396 GLU A N 1
ATOM 3078 C CA . GLU A 1 396 ? 32.108 -7.292 -15.903 1.00 96.25 396 GLU A CA 1
ATOM 3079 C C . GLU A 1 396 ? 31.209 -6.358 -15.072 1.00 96.25 396 GLU A C 1
ATOM 3081 O O . GLU A 1 396 ? 30.840 -6.686 -13.945 1.00 96.25 396 GLU A O 1
ATOM 3086 N N . ALA A 1 397 ? 30.785 -5.218 -15.626 1.00 95.94 397 ALA A N 1
ATOM 3087 C CA . ALA A 1 397 ? 29.808 -4.349 -14.966 1.00 95.94 397 ALA A CA 1
ATOM 3088 C C . ALA A 1 397 ? 28.430 -5.028 -14.830 1.00 95.94 397 ALA A C 1
ATOM 3090 O O . ALA A 1 397 ? 27.816 -4.970 -13.765 1.00 95.94 397 ALA A O 1
ATOM 3091 N N . LEU A 1 398 ? 27.976 -5.725 -15.878 1.00 97.88 398 LEU A N 1
ATOM 3092 C CA . LEU A 1 398 ? 26.761 -6.542 -15.850 1.00 97.88 398 LEU A CA 1
ATOM 3093 C C . LEU A 1 398 ? 26.851 -7.649 -14.790 1.00 97.88 398 LEU A C 1
ATOM 3095 O O . LEU A 1 398 ? 25.920 -7.811 -14.004 1.00 97.88 398 LEU A O 1
ATOM 3099 N N . LYS A 1 399 ? 27.979 -8.366 -14.717 1.00 98.31 399 LYS A N 1
ATOM 3100 C CA . LYS A 1 399 ? 28.220 -9.392 -13.692 1.00 98.31 399 LYS A CA 1
ATOM 3101 C C . LYS A 1 399 ? 28.062 -8.841 -12.284 1.00 98.31 399 LYS A C 1
ATOM 3103 O O . LYS A 1 399 ? 27.347 -9.438 -11.491 1.00 98.31 399 LYS A O 1
ATOM 3108 N N . ARG A 1 400 ? 28.642 -7.671 -12.000 1.00 98.12 400 ARG A N 1
ATOM 3109 C CA . ARG A 1 400 ? 28.499 -7.009 -10.694 1.00 98.12 400 ARG A CA 1
ATOM 3110 C C . ARG A 1 400 ? 27.042 -6.700 -10.345 1.00 98.12 400 ARG A C 1
ATOM 3112 O O . ARG A 1 400 ? 26.648 -6.883 -9.197 1.00 98.12 400 ARG A O 1
ATOM 3119 N N . LEU A 1 401 ? 26.244 -6.238 -11.312 1.00 98.50 401 LEU A N 1
ATOM 3120 C CA . LEU A 1 401 ? 24.811 -5.994 -11.102 1.00 98.50 401 LEU A CA 1
ATOM 3121 C C . LEU A 1 401 ? 24.060 -7.293 -10.800 1.00 98.50 401 LEU A C 1
ATOM 3123 O O . LEU A 1 401 ? 23.266 -7.337 -9.864 1.00 98.50 401 LEU A O 1
ATOM 3127 N N . VAL A 1 402 ? 24.336 -8.353 -11.560 1.00 98.75 402 VAL A N 1
ATOM 3128 C CA . VAL A 1 402 ? 23.720 -9.673 -11.372 1.00 98.75 402 VAL A CA 1
ATOM 3129 C C . VAL A 1 402 ? 24.106 -10.290 -10.026 1.00 98.75 402 VAL A C 1
ATOM 3131 O O . VAL A 1 402 ? 23.243 -10.786 -9.308 1.00 98.75 402 VAL A O 1
ATOM 3134 N N . GLU A 1 403 ? 25.381 -10.247 -9.644 1.00 98.56 403 GLU A N 1
ATOM 3135 C CA . GLU A 1 403 ? 25.860 -10.723 -8.339 1.00 98.56 403 GLU A CA 1
ATOM 3136 C C . GLU A 1 403 ? 25.149 -9.990 -7.199 1.00 98.56 403 GLU A C 1
ATOM 3138 O O . GLU A 1 403 ? 24.566 -10.628 -6.325 1.00 98.56 403 GLU A O 1
ATOM 3143 N N . LYS A 1 404 ? 25.086 -8.656 -7.271 1.00 98.56 404 LYS A N 1
ATOM 3144 C CA . LYS A 1 404 ? 24.388 -7.845 -6.271 1.00 98.56 404 LYS A CA 1
ATOM 3145 C C . LYS A 1 404 ? 22.889 -8.142 -6.209 1.00 98.56 404 LYS A C 1
ATOM 3147 O O . LYS A 1 404 ? 22.319 -8.172 -5.124 1.00 98.56 404 LYS A O 1
ATOM 3152 N N . ALA A 1 405 ? 22.245 -8.363 -7.355 1.00 98.62 405 ALA A N 1
ATOM 3153 C CA . ALA A 1 405 ? 20.830 -8.719 -7.401 1.00 98.62 405 ALA A CA 1
ATOM 3154 C C . ALA A 1 405 ? 20.588 -10.072 -6.725 1.00 98.62 405 ALA A C 1
ATOM 3156 O O . ALA A 1 405 ? 19.679 -10.194 -5.911 1.00 98.62 405 ALA A O 1
ATOM 3157 N N . ASN A 1 406 ? 21.448 -11.057 -6.990 1.00 98.25 406 ASN A N 1
ATOM 3158 C CA . ASN A 1 406 ? 21.382 -12.369 -6.355 1.00 98.25 406 ASN A CA 1
ATOM 3159 C C . ASN A 1 406 ? 21.573 -12.304 -4.835 1.00 98.25 406 ASN A C 1
ATOM 3161 O O . ASN A 1 406 ? 20.815 -12.953 -4.113 1.00 98.25 406 ASN A O 1
ATOM 3165 N N . ASP A 1 407 ? 22.529 -11.503 -4.353 1.00 98.00 407 ASP A N 1
ATOM 3166 C CA . ASP A 1 407 ? 22.758 -11.288 -2.916 1.00 98.00 407 ASP A CA 1
ATOM 3167 C C . ASP A 1 407 ? 21.509 -10.738 -2.207 1.00 98.00 407 ASP A C 1
ATOM 3169 O O . ASP A 1 407 ? 21.288 -11.020 -1.030 1.00 98.00 407 ASP A O 1
ATOM 3173 N N . TYR A 1 408 ? 20.680 -9.980 -2.928 1.00 98.12 408 TYR A N 1
ATOM 3174 C CA . TYR A 1 408 ? 19.446 -9.367 -2.428 1.00 98.12 408 TYR A CA 1
ATOM 3175 C C . TYR A 1 408 ? 18.167 -10.077 -2.862 1.00 98.12 408 TYR A C 1
ATOM 3177 O O . TYR A 1 408 ? 17.079 -9.550 -2.642 1.00 98.12 408 TYR A O 1
ATOM 3185 N N . HIS A 1 409 ? 18.282 -11.261 -3.469 1.00 96.75 409 HIS A N 1
ATOM 3186 C CA . HIS A 1 409 ? 17.148 -12.024 -3.998 1.00 96.75 409 HIS A CA 1
ATOM 3187 C C . HIS A 1 409 ? 16.288 -11.238 -5.012 1.00 96.75 409 HIS A C 1
ATOM 3189 O O . HIS A 1 409 ? 15.110 -11.529 -5.209 1.00 96.75 409 HIS A O 1
ATOM 3195 N N . MET A 1 410 ? 16.884 -10.253 -5.685 1.00 98.44 410 MET A N 1
ATOM 3196 C CA . MET A 1 410 ? 16.246 -9.430 -6.707 1.00 98.44 410 MET A CA 1
ATOM 3197 C C . MET A 1 410 ? 16.389 -10.054 -8.093 1.00 98.44 410 MET A C 1
ATOM 3199 O O . MET A 1 410 ? 17.373 -10.724 -8.410 1.00 98.44 410 MET A O 1
ATOM 3203 N N . LYS A 1 411 ? 15.425 -9.767 -8.965 1.00 98.62 411 LYS A N 1
ATOM 3204 C CA . LYS A 1 411 ? 15.440 -10.167 -10.371 1.00 98.62 411 LYS A CA 1
ATOM 3205 C C . LYS A 1 411 ? 15.789 -8.978 -11.257 1.00 98.62 411 LYS A C 1
ATOM 3207 O O . LYS A 1 411 ? 15.350 -7.855 -11.016 1.00 98.62 411 LYS A O 1
ATOM 3212 N N . LEU A 1 412 ? 16.546 -9.245 -12.317 1.00 98.81 412 LEU A N 1
ATOM 3213 C CA . LEU A 1 412 ? 16.870 -8.276 -13.356 1.00 98.81 412 LEU A CA 1
ATOM 3214 C C . LEU A 1 412 ? 16.219 -8.689 -14.678 1.00 98.81 412 LEU A C 1
ATOM 3216 O O . LEU A 1 412 ? 16.106 -9.879 -14.975 1.00 98.81 412 LEU A O 1
ATOM 3220 N N . THR A 1 413 ? 15.842 -7.699 -15.483 1.00 98.81 413 THR A N 1
ATOM 3221 C CA . THR A 1 413 ? 15.505 -7.867 -16.903 1.00 98.81 413 THR A CA 1
ATOM 3222 C C . THR A 1 413 ? 16.714 -7.440 -17.731 1.00 98.81 413 THR A C 1
ATOM 3224 O O . THR A 1 413 ? 17.034 -6.255 -17.824 1.00 98.81 413 THR A O 1
ATOM 3227 N N . LEU A 1 414 ? 17.438 -8.410 -18.283 1.00 98.69 414 LEU A N 1
ATOM 3228 C CA . LEU A 1 414 ? 18.690 -8.207 -19.005 1.00 98.69 414 LEU A CA 1
ATOM 3229 C C . LEU A 1 414 ? 18.391 -8.008 -20.493 1.00 98.69 414 LEU A C 1
ATOM 3231 O O . LEU A 1 414 ? 18.120 -8.967 -21.212 1.00 98.69 414 LEU A O 1
ATOM 3235 N N . MET A 1 415 ? 18.417 -6.757 -20.949 1.00 98.19 415 MET A N 1
ATOM 3236 C CA . MET A 1 415 ? 18.005 -6.376 -22.300 1.00 98.19 415 MET A CA 1
ATOM 3237 C C . MET A 1 415 ? 19.226 -6.300 -23.216 1.00 98.19 415 MET A C 1
ATOM 3239 O O . MET A 1 415 ? 20.081 -5.432 -23.038 1.00 98.19 415 MET A O 1
ATOM 3243 N N . PHE A 1 416 ? 19.346 -7.223 -24.169 1.00 97.75 416 PHE A N 1
ATOM 3244 C CA . PHE A 1 416 ? 20.519 -7.358 -25.033 1.00 97.75 416 PHE A CA 1
ATOM 3245 C C . PHE A 1 416 ? 20.288 -6.811 -26.437 1.00 97.75 416 PHE A C 1
ATOM 3247 O O . PHE A 1 416 ? 19.270 -7.087 -27.066 1.00 97.75 416 PHE A O 1
ATOM 3254 N N . THR A 1 417 ? 21.288 -6.097 -26.955 1.00 95.81 417 THR A N 1
ATOM 3255 C CA . THR A 1 417 ? 21.405 -5.816 -28.391 1.00 95.81 417 THR A CA 1
ATOM 3256 C C . THR A 1 417 ? 22.086 -6.984 -29.127 1.00 95.81 417 THR A C 1
ATOM 3258 O O . THR A 1 417 ? 22.849 -7.749 -28.522 1.00 95.81 417 THR A O 1
ATOM 3261 N N . PRO A 1 418 ? 21.895 -7.126 -30.452 1.00 95.25 418 PRO A N 1
ATOM 3262 C CA . PRO A 1 418 ? 22.478 -8.209 -31.250 1.00 95.25 418 PRO A CA 1
ATOM 3263 C C . PRO A 1 418 ? 23.995 -8.446 -31.083 1.00 95.25 418 PRO A C 1
ATOM 3265 O O . PRO A 1 418 ? 24.386 -9.614 -30.996 1.00 95.25 418 PRO A O 1
ATOM 3268 N N . PRO A 1 419 ? 24.874 -7.423 -30.963 1.00 93.62 419 PRO A N 1
ATOM 3269 C CA . PRO A 1 419 ? 26.310 -7.650 -30.757 1.00 93.62 419 PRO A CA 1
ATOM 3270 C C . PRO A 1 419 ? 26.651 -8.476 -29.506 1.00 93.62 419 PRO A C 1
ATOM 3272 O O . PRO A 1 419 ? 27.639 -9.214 -29.504 1.00 93.62 419 PRO A O 1
ATOM 3275 N N . TRP A 1 420 ? 25.822 -8.409 -28.459 1.00 96.06 420 TRP A N 1
ATOM 3276 C CA . TRP A 1 420 ? 26.010 -9.207 -27.245 1.00 96.06 420 TRP A CA 1
ATOM 3277 C C . TRP A 1 420 ? 25.760 -10.694 -27.469 1.00 96.06 420 TRP A C 1
ATOM 3279 O O . TRP A 1 420 ? 26.372 -11.519 -26.793 1.00 96.06 420 TRP A O 1
ATOM 3289 N N . THR A 1 421 ? 24.916 -11.045 -28.440 1.00 95.25 421 THR A N 1
ATOM 3290 C CA . THR A 1 421 ? 24.601 -12.443 -28.746 1.00 95.25 421 THR A CA 1
ATOM 3291 C C . THR A 1 421 ? 25.851 -13.202 -29.170 1.00 95.25 421 THR A C 1
ATOM 3293 O O . THR A 1 421 ? 26.195 -14.225 -28.579 1.00 95.25 421 THR A O 1
ATOM 3296 N N . GLU A 1 422 ? 26.565 -12.690 -30.173 1.00 91.94 422 GLU A N 1
ATOM 3297 C CA . GLU A 1 422 ? 27.795 -13.327 -30.650 1.00 91.94 422 GLU A CA 1
ATOM 3298 C C . GLU A 1 422 ? 28.900 -13.254 -29.592 1.00 91.94 422 GLU A C 1
ATOM 3300 O O . GLU A 1 422 ? 29.626 -14.224 -29.362 1.00 91.94 422 GLU A O 1
ATOM 3305 N N . PHE A 1 423 ? 28.989 -12.124 -28.885 1.00 95.50 423 PHE A N 1
ATOM 3306 C CA . PHE A 1 423 ? 29.922 -11.960 -27.782 1.00 95.50 423 PHE A CA 1
ATOM 3307 C C . PHE A 1 423 ? 29.740 -13.079 -26.749 1.00 95.50 423 PHE A C 1
ATOM 3309 O O . PHE A 1 423 ? 30.691 -13.815 -26.515 1.00 95.50 423 PHE A O 1
ATOM 3316 N N . ILE A 1 424 ? 28.543 -13.288 -26.202 1.00 97.00 424 ILE A N 1
ATOM 3317 C CA . ILE A 1 424 ? 28.280 -14.333 -25.202 1.00 97.00 424 ILE A CA 1
ATOM 3318 C C . ILE A 1 424 ? 28.495 -15.738 -25.784 1.00 97.00 424 ILE A C 1
ATOM 3320 O O . ILE A 1 424 ? 29.170 -16.557 -25.166 1.00 97.00 424 ILE A O 1
ATOM 3324 N N . LYS A 1 425 ? 27.974 -16.028 -26.983 1.00 96.00 425 LYS A N 1
ATOM 3325 C CA . LYS A 1 425 ? 28.019 -17.380 -27.575 1.00 96.00 425 LYS A CA 1
ATOM 3326 C C . LYS A 1 425 ? 29.416 -17.837 -27.980 1.00 96.00 425 LYS A C 1
ATOM 3328 O O . LYS A 1 425 ? 29.684 -19.038 -27.984 1.00 96.00 425 LYS A O 1
ATOM 3333 N N . SER A 1 426 ? 30.299 -16.902 -28.320 1.00 96.19 426 SER A N 1
ATOM 3334 C CA . SER A 1 426 ? 31.682 -17.206 -28.700 1.00 96.19 426 SER A CA 1
ATOM 3335 C C . SER A 1 426 ? 32.543 -17.720 -27.536 1.00 96.19 426 SER A C 1
ATOM 3337 O O . SER A 1 426 ? 33.655 -18.192 -27.768 1.00 96.19 426 SER A O 1
ATOM 3339 N N . ASP A 1 427 ? 32.046 -17.684 -26.293 1.00 97.81 427 ASP A N 1
ATOM 3340 C CA . ASP A 1 427 ? 32.745 -18.189 -25.111 1.00 97.81 427 ASP A CA 1
ATOM 3341 C C . ASP A 1 427 ? 31.835 -19.035 -24.219 1.00 97.81 427 ASP A C 1
ATOM 3343 O O . ASP A 1 427 ? 30.775 -18.619 -23.751 1.00 97.81 427 ASP A O 1
ATOM 3347 N N . ARG A 1 428 ? 32.297 -20.253 -23.939 1.00 97.75 428 ARG A N 1
ATOM 3348 C CA . ARG A 1 428 ? 31.538 -21.235 -23.168 1.00 97.75 428 ARG A CA 1
ATOM 3349 C C . ARG A 1 428 ? 31.251 -20.787 -21.733 1.00 97.75 428 ARG A C 1
ATOM 3351 O O . ARG A 1 428 ? 30.201 -21.143 -21.208 1.00 97.75 428 ARG A O 1
ATOM 3358 N N . THR A 1 429 ? 32.163 -20.059 -21.095 1.00 98.00 429 THR A N 1
ATOM 3359 C CA . THR A 1 429 ? 31.989 -19.568 -19.721 1.00 98.00 429 THR A CA 1
ATOM 3360 C C . THR A 1 429 ? 30.845 -18.571 -19.674 1.00 98.00 429 THR A C 1
ATOM 3362 O O . THR A 1 429 ? 29.938 -18.735 -18.867 1.00 98.00 429 THR A O 1
ATOM 3365 N N . ARG A 1 430 ? 30.828 -17.610 -20.602 1.00 98.06 430 ARG A N 1
ATOM 3366 C CA . ARG A 1 430 ? 29.774 -16.588 -20.677 1.00 98.06 430 ARG A CA 1
ATOM 3367 C C . ARG A 1 430 ? 28.412 -17.191 -21.004 1.00 98.06 430 ARG A C 1
ATOM 3369 O O . ARG A 1 430 ? 27.419 -16.857 -20.368 1.00 98.06 430 ARG A O 1
ATOM 3376 N N . ALA A 1 431 ? 28.370 -18.154 -21.924 1.00 98.00 431 ALA A N 1
ATOM 3377 C CA . ALA A 1 431 ? 27.149 -18.910 -22.197 1.00 98.00 431 ALA A CA 1
ATOM 3378 C C . ALA A 1 431 ? 26.644 -19.684 -20.959 1.00 98.00 431 ALA A C 1
ATOM 3380 O O . ALA A 1 431 ? 25.447 -19.713 -20.692 1.00 98.00 431 ALA A O 1
ATOM 3381 N N . MET A 1 432 ? 27.542 -20.294 -20.176 1.00 98.06 432 MET A N 1
ATOM 3382 C CA . MET A 1 432 ? 27.173 -20.984 -18.932 1.00 98.06 432 MET A CA 1
ATOM 3383 C C . MET A 1 432 ? 26.702 -20.023 -17.832 1.00 98.06 432 MET A C 1
ATOM 3385 O O . MET A 1 432 ? 25.790 -20.375 -17.086 1.00 98.06 432 MET A O 1
ATOM 3389 N N . GLU A 1 433 ? 27.309 -18.840 -17.722 1.00 98.44 433 GLU A N 1
ATOM 3390 C CA . GLU A 1 433 ? 26.886 -17.785 -16.793 1.00 98.44 433 GLU A CA 1
ATOM 3391 C C . GLU A 1 433 ? 25.476 -17.288 -17.137 1.00 98.44 433 GLU A C 1
ATOM 3393 O O . GLU A 1 433 ? 24.629 -17.240 -16.251 1.00 98.44 433 GLU A O 1
ATOM 3398 N N . LEU A 1 434 ? 25.171 -17.040 -18.415 1.00 98.38 434 LEU A N 1
ATOM 3399 C CA . LEU A 1 434 ? 23.824 -16.655 -18.851 1.00 98.38 434 LEU A CA 1
ATOM 3400 C C . LEU A 1 434 ? 22.763 -17.700 -18.462 1.00 98.38 434 LEU A C 1
ATOM 3402 O O . LEU A 1 434 ? 21.709 -17.361 -17.926 1.00 98.38 434 LEU A O 1
ATOM 3406 N N . GLU A 1 435 ? 23.051 -18.985 -18.679 1.00 98.25 435 GLU A N 1
ATOM 3407 C CA . GLU A 1 435 ? 22.153 -20.075 -18.276 1.00 98.25 435 GLU A CA 1
ATOM 3408 C C . GLU A 1 435 ? 21.973 -20.165 -16.754 1.00 98.25 435 GLU A C 1
ATOM 3410 O O . GLU A 1 435 ? 20.918 -20.583 -16.268 1.00 98.25 435 GLU A O 1
ATOM 3415 N N . LEU A 1 436 ? 22.991 -19.785 -15.978 1.00 98.25 436 LEU A N 1
ATOM 3416 C CA . LEU A 1 436 ? 22.875 -19.673 -14.528 1.00 98.25 436 LEU A CA 1
ATOM 3417 C C . LEU A 1 436 ? 21.977 -18.493 -14.139 1.00 98.25 436 LEU A C 1
ATOM 3419 O O . LEU A 1 436 ? 21.081 -18.681 -13.320 1.00 98.25 436 LEU A O 1
ATOM 3423 N N . TRP A 1 437 ? 22.152 -17.327 -14.763 1.00 98.56 437 TRP A N 1
ATOM 3424 C CA . TRP A 1 437 ? 21.336 -16.133 -14.518 1.00 98.56 437 TRP A CA 1
ATOM 3425 C C . TRP A 1 437 ? 19.850 -16.395 -14.770 1.00 98.56 437 TRP A C 1
ATOM 3427 O O . TRP A 1 437 ? 19.008 -16.034 -13.949 1.00 98.56 437 TRP A O 1
ATOM 3437 N N . LYS A 1 438 ? 19.525 -17.132 -15.838 1.00 98.19 438 LYS A N 1
ATOM 3438 C CA . LYS A 1 438 ? 18.156 -17.595 -16.112 1.00 98.19 438 LYS A CA 1
ATOM 3439 C C . LYS A 1 438 ? 17.595 -18.459 -14.983 1.00 98.19 438 LYS A C 1
ATOM 3441 O O . LYS A 1 438 ? 16.476 -18.249 -14.528 1.00 98.19 438 LYS A O 1
ATOM 3446 N N . LYS A 1 439 ? 18.379 -19.420 -14.481 1.00 97.25 439 LYS A N 1
ATOM 3447 C CA . LYS A 1 439 ? 17.970 -20.292 -13.359 1.00 97.25 439 LYS A CA 1
ATOM 3448 C C . LYS A 1 439 ? 17.818 -19.541 -12.039 1.00 97.25 439 LYS A C 1
ATOM 3450 O O . LYS A 1 439 ? 17.062 -19.988 -11.182 1.00 97.25 439 LYS A O 1
ATOM 3455 N N . GLN A 1 440 ? 18.528 -18.429 -11.881 1.00 97.38 440 GLN A N 1
ATOM 3456 C CA . GLN A 1 440 ? 18.388 -17.508 -10.754 1.00 97.38 440 GLN A CA 1
ATOM 3457 C C . GLN A 1 440 ? 17.156 -16.595 -10.886 1.00 97.38 440 GLN A C 1
ATOM 3459 O O . GLN A 1 440 ? 16.849 -15.843 -9.967 1.00 97.38 440 GLN A O 1
ATOM 3464 N N . GLY A 1 441 ? 16.410 -16.693 -11.992 1.00 97.38 441 GLY A N 1
ATOM 3465 C CA . GLY A 1 441 ? 15.166 -15.960 -12.214 1.00 97.38 441 GLY A CA 1
ATOM 3466 C C . GLY A 1 441 ? 15.345 -14.618 -12.918 1.00 97.38 441 GLY A C 1
ATOM 3467 O O . GLY A 1 441 ? 14.401 -13.832 -12.950 1.00 97.38 441 GLY A O 1
ATOM 3468 N N . HIS A 1 442 ? 16.527 -14.327 -13.469 1.00 98.62 442 HIS A N 1
ATOM 3469 C CA . HIS A 1 442 ? 16.714 -13.165 -14.334 1.00 98.62 442 HIS A CA 1
ATOM 3470 C C . HIS A 1 442 ? 16.106 -13.420 -15.715 1.00 98.62 442 HIS A C 1
ATOM 3472 O O . HIS A 1 442 ? 16.200 -14.519 -16.264 1.00 98.62 442 HIS A O 1
ATOM 3478 N N . GLU A 1 443 ? 15.491 -12.387 -16.279 1.00 98.62 443 GLU A N 1
ATOM 3479 C CA . GLU A 1 443 ? 14.878 -12.430 -17.601 1.00 98.62 443 GLU A CA 1
ATOM 3480 C C . GLU A 1 443 ? 15.887 -12.026 -18.679 1.00 98.62 443 GLU A C 1
ATOM 3482 O O . GLU A 1 443 ? 16.638 -11.066 -18.500 1.00 98.62 443 GLU A O 1
ATOM 3487 N N . ILE A 1 444 ? 15.872 -12.730 -19.813 1.00 98.56 444 ILE A N 1
ATOM 3488 C CA . ILE A 1 444 ? 16.589 -12.332 -21.028 1.00 98.56 444 ILE A CA 1
ATOM 3489 C C . ILE A 1 444 ? 15.599 -11.624 -21.951 1.00 98.56 444 ILE A C 1
ATOM 3491 O O . ILE A 1 444 ? 14.557 -12.176 -22.297 1.00 98.56 444 ILE A O 1
ATOM 3495 N N . ALA A 1 445 ? 15.931 -10.401 -22.345 1.00 98.31 445 ALA A N 1
ATOM 3496 C CA . ALA A 1 445 ? 15.060 -9.499 -23.084 1.00 98.31 445 ALA A CA 1
ATOM 3497 C C . ALA A 1 445 ? 15.820 -8.818 -24.235 1.00 98.31 445 ALA A C 1
ATOM 3499 O O . ALA A 1 445 ? 17.049 -8.895 -24.321 1.00 98.31 445 ALA A O 1
ATOM 3500 N N . GLY A 1 446 ? 15.101 -8.144 -25.131 1.00 97.50 446 GLY A N 1
ATOM 3501 C CA . GLY A 1 446 ? 15.693 -7.382 -26.232 1.00 97.50 446 GLY A CA 1
ATOM 3502 C C . GLY A 1 446 ? 15.965 -5.922 -25.876 1.00 97.50 446 GLY A C 1
ATOM 3503 O O . GLY A 1 446 ? 15.185 -5.289 -25.172 1.00 97.50 446 GLY A O 1
ATOM 3504 N N . HIS A 1 447 ? 17.054 -5.367 -26.397 1.00 96.88 447 HIS A N 1
ATOM 3505 C CA . HIS A 1 447 ? 17.286 -3.922 -26.479 1.00 96.88 447 HIS A CA 1
ATOM 3506 C C . HIS A 1 447 ? 17.504 -3.561 -27.946 1.00 96.88 447 HIS A C 1
ATOM 3508 O O . HIS A 1 447 ? 18.309 -4.219 -28.612 1.00 96.88 447 HIS A O 1
ATOM 3514 N N . HIS A 1 448 ? 16.760 -2.598 -28.480 1.00 96.12 448 HIS A N 1
ATOM 3515 C CA . HIS A 1 448 ? 16.825 -2.215 -29.896 1.00 96.12 448 HIS A CA 1
ATOM 3516 C C . HIS A 1 448 ? 17.095 -0.729 -30.026 1.00 96.12 448 HIS A C 1
ATOM 3518 O O . HIS A 1 448 ? 16.453 0.096 -29.383 1.00 96.12 448 HIS A O 1
ATOM 3524 N N . HIS A 1 449 ? 18.035 -0.378 -30.886 1.00 94.25 449 HIS A N 1
ATOM 3525 C CA . HIS A 1 449 ? 18.280 0.982 -31.322 1.00 94.25 449 HIS A CA 1
ATOM 3526 C C . HIS A 1 449 ? 17.869 1.070 -32.781 1.00 94.25 449 HIS A C 1
ATOM 3528 O O . HIS A 1 449 ? 18.541 0.484 -33.612 1.00 94.25 449 HIS A O 1
ATOM 3534 N N . GLY A 1 450 ? 16.827 1.836 -33.113 1.00 93.25 450 GLY A N 1
ATOM 3535 C CA . GLY A 1 450 ? 16.429 2.069 -34.507 1.00 93.25 450 GLY A CA 1
ATOM 3536 C C . GLY A 1 450 ? 17.361 3.025 -35.268 1.00 93.25 450 GLY A C 1
ATOM 3537 O O . GLY A 1 450 ? 18.269 3.649 -34.702 1.00 93.25 450 GLY A O 1
ATOM 3538 N N . VAL A 1 451 ? 17.111 3.215 -36.569 1.00 93.38 451 VAL A N 1
ATOM 3539 C CA . VAL A 1 451 ? 17.990 4.029 -37.442 1.00 93.38 451 VAL A CA 1
ATOM 3540 C C . VAL A 1 451 ? 18.064 5.506 -37.042 1.00 93.38 451 VAL A C 1
ATOM 3542 O O . VAL A 1 451 ? 19.070 6.161 -37.314 1.00 93.38 451 VAL A O 1
ATOM 3545 N N . TRP A 1 452 ? 17.052 6.031 -36.348 1.00 92.00 452 TRP A N 1
ATOM 3546 C CA . TRP A 1 452 ? 17.029 7.411 -35.842 1.00 92.00 452 TRP A CA 1
ATOM 3547 C C . TRP A 1 452 ? 17.689 7.580 -34.472 1.00 92.00 452 TRP A C 1
ATOM 3549 O O . TRP A 1 452 ? 17.749 8.702 -33.957 1.00 92.00 452 TRP A O 1
ATOM 3559 N N . HIS A 1 453 ? 18.187 6.504 -33.857 1.00 91.31 453 HIS A N 1
ATOM 3560 C CA . HIS A 1 453 ? 18.767 6.592 -32.525 1.00 91.31 453 HIS A CA 1
ATOM 3561 C C . HIS A 1 453 ? 20.025 7.495 -32.534 1.00 91.31 453 HIS A C 1
ATOM 3563 O O . HIS A 1 453 ? 20.921 7.324 -33.380 1.00 91.31 453 HIS A O 1
ATOM 3569 N N . PRO A 1 454 ? 20.133 8.472 -31.605 1.00 89.31 454 PRO A N 1
ATOM 3570 C CA . PRO A 1 454 ? 21.264 9.398 -31.542 1.00 89.31 454 PRO A CA 1
ATOM 3571 C C . PRO A 1 454 ? 22.560 8.726 -31.078 1.00 89.31 454 PRO A C 1
ATOM 3573 O O . PRO A 1 454 ? 23.631 9.302 -31.259 1.00 89.31 454 PRO A O 1
ATOM 3576 N N . GLY A 1 455 ? 22.493 7.507 -30.540 1.00 88.25 455 GLY A N 1
ATOM 3577 C CA . GLY A 1 455 ? 23.633 6.627 -30.273 1.00 88.25 455 GLY A CA 1
ATOM 3578 C C . GLY A 1 455 ? 23.954 5.677 -31.435 1.00 88.25 455 GLY A C 1
ATOM 3579 O O . GLY A 1 455 ? 23.594 5.917 -32.592 1.00 88.25 455 GLY A O 1
ATOM 3580 N N . THR A 1 456 ? 24.666 4.597 -31.140 1.00 91.56 456 THR A N 1
ATOM 3581 C CA . THR A 1 456 ? 24.999 3.567 -32.134 1.00 91.56 456 THR A CA 1
ATOM 3582 C C . THR A 1 456 ? 23.739 2.816 -32.554 1.00 91.56 456 THR A C 1
ATOM 3584 O O . THR A 1 456 ? 22.960 2.413 -31.695 1.00 91.56 456 THR A O 1
ATOM 3587 N N . TRP A 1 457 ? 23.533 2.679 -33.864 1.00 94.06 457 TRP A N 1
ATOM 3588 C CA . TRP A 1 457 ? 22.491 1.825 -34.440 1.00 94.06 457 TRP A CA 1
ATOM 3589 C C . TRP A 1 457 ? 22.951 0.365 -34.389 1.00 94.06 457 TRP A C 1
ATOM 3591 O O . TRP A 1 457 ? 24.122 0.094 -34.658 1.00 94.06 457 TRP A O 1
ATOM 3601 N N . ASP A 1 458 ? 22.064 -0.564 -34.036 1.00 93.69 458 ASP A N 1
ATOM 3602 C CA . ASP A 1 458 ? 22.415 -1.988 -33.945 1.00 93.69 458 ASP A CA 1
ATOM 3603 C C . ASP A 1 458 ? 22.406 -2.730 -35.291 1.00 93.69 458 ASP A C 1
ATOM 3605 O O . ASP A 1 458 ? 22.830 -3.885 -35.351 1.00 93.69 458 ASP A O 1
ATOM 3609 N N . GLY A 1 459 ? 21.994 -2.055 -36.368 1.00 95.50 459 GLY A N 1
ATOM 3610 C CA . GLY A 1 459 ? 22.020 -2.571 -37.734 1.00 95.50 459 GLY A CA 1
ATOM 3611 C C . GLY A 1 459 ? 20.695 -3.160 -38.220 1.00 95.50 459 GLY A C 1
ATOM 3612 O O . GLY A 1 459 ? 20.634 -3.587 -39.374 1.00 95.50 459 GLY A O 1
ATOM 3613 N N . TYR A 1 460 ? 19.636 -3.167 -37.405 1.00 96.94 460 TYR A N 1
ATOM 3614 C CA . TYR A 1 460 ? 18.331 -3.716 -37.787 1.00 96.94 460 TYR A CA 1
ATOM 3615 C C . TYR A 1 460 ? 17.253 -2.628 -37.872 1.00 96.94 460 TYR A C 1
ATOM 3617 O O . TYR A 1 460 ? 17.309 -1.623 -37.170 1.00 96.94 460 TYR A O 1
ATOM 3625 N N . THR A 1 461 ? 16.289 -2.777 -38.781 1.00 96.31 461 THR A N 1
ATOM 3626 C CA . THR A 1 461 ? 15.134 -1.862 -38.908 1.00 96.31 461 THR A CA 1
ATOM 3627 C C . THR A 1 461 ? 14.060 -2.473 -39.804 1.00 96.31 461 THR A C 1
ATOM 3629 O O . THR A 1 461 ? 14.336 -3.371 -40.598 1.00 96.31 461 THR A O 1
ATOM 3632 N N . TYR A 1 462 ? 12.824 -1.990 -39.730 1.00 95.12 462 TYR A N 1
ATOM 3633 C CA . TYR A 1 462 ? 11.782 -2.370 -40.689 1.00 95.12 462 TYR A CA 1
ATOM 3634 C C . TYR A 1 462 ? 11.999 -1.761 -42.089 1.00 95.12 462 TYR A C 1
ATOM 3636 O O . TYR A 1 462 ? 11.385 -2.215 -43.058 1.00 95.12 462 TYR A O 1
ATOM 3644 N N . LEU A 1 463 ? 12.858 -0.742 -42.209 1.00 96.06 463 LEU A N 1
ATOM 3645 C CA . LEU A 1 463 ? 13.122 -0.060 -43.472 1.00 96.06 463 LEU A CA 1
ATOM 3646 C C . LEU A 1 463 ? 13.950 -0.905 -44.460 1.00 96.06 463 LEU A C 1
ATOM 3648 O O . LEU A 1 463 ? 14.810 -1.701 -44.061 1.00 96.06 463 LEU A O 1
ATOM 3652 N N . PRO A 1 464 ? 13.779 -0.675 -45.777 1.00 97.06 464 PRO A N 1
ATOM 3653 C CA . PRO A 1 464 ? 14.687 -1.200 -46.787 1.00 97.06 464 PRO A CA 1
ATOM 3654 C C . PRO A 1 464 ? 16.134 -0.702 -46.589 1.00 97.06 464 PRO A C 1
ATOM 3656 O O . PRO A 1 464 ? 16.338 0.436 -46.156 1.00 97.06 464 PRO A O 1
ATOM 3659 N N . PRO A 1 465 ? 17.155 -1.481 -47.006 1.00 97.31 465 PRO A N 1
ATOM 3660 C CA . PRO A 1 465 ? 18.561 -1.152 -46.757 1.00 97.31 465 PRO A CA 1
ATOM 3661 C C . PRO A 1 465 ? 18.982 0.232 -47.255 1.00 97.31 465 PRO A C 1
ATOM 3663 O O . PRO A 1 465 ? 19.696 0.954 -46.568 1.00 97.31 465 PRO A O 1
ATOM 3666 N N . PHE A 1 466 ? 18.526 0.623 -48.447 1.00 97.19 466 PHE A N 1
ATOM 3667 C CA . PHE A 1 466 ? 18.874 1.919 -49.029 1.00 97.19 466 PHE A CA 1
ATOM 3668 C C . PHE A 1 466 ? 18.368 3.093 -48.179 1.00 97.19 466 PHE A C 1
ATOM 3670 O O . PHE A 1 466 ? 19.112 4.041 -47.946 1.00 97.19 466 PHE A O 1
ATOM 3677 N N . GLU A 1 467 ? 17.130 3.020 -47.685 1.00 96.94 467 GLU A N 1
ATOM 3678 C CA . GLU A 1 467 ? 16.528 4.086 -46.875 1.00 96.94 467 GLU A CA 1
ATOM 3679 C C . GLU A 1 467 ? 17.219 4.209 -45.517 1.00 96.94 467 GLU A C 1
ATOM 3681 O O . GLU A 1 467 ? 17.593 5.310 -45.111 1.00 96.94 467 GLU A O 1
ATOM 3686 N N . ALA A 1 468 ? 17.468 3.073 -44.860 1.00 96.00 468 ALA A N 1
ATOM 3687 C CA . ALA A 1 468 ? 18.196 3.015 -43.598 1.00 96.00 468 ALA A CA 1
ATOM 3688 C C . ALA A 1 468 ? 19.587 3.662 -43.713 1.00 96.00 468 ALA A C 1
ATOM 3690 O O . ALA A 1 468 ? 19.948 4.517 -42.903 1.00 96.00 468 ALA A O 1
ATOM 3691 N N . MET A 1 469 ? 20.344 3.310 -44.759 1.00 96.50 469 MET A N 1
ATOM 3692 C CA . MET A 1 469 ? 21.683 3.858 -44.988 1.00 96.50 469 MET A CA 1
ATOM 3693 C C . MET A 1 469 ? 21.653 5.362 -45.274 1.00 96.50 469 MET A C 1
ATOM 3695 O O . MET A 1 469 ? 22.466 6.093 -44.719 1.00 96.50 469 MET A O 1
ATOM 3699 N N . VAL A 1 470 ? 20.683 5.853 -46.058 1.00 96.69 470 VAL A N 1
ATOM 3700 C CA . VAL A 1 470 ? 20.512 7.298 -46.297 1.00 96.69 470 VAL A CA 1
ATOM 3701 C C . VAL A 1 470 ? 20.254 8.052 -44.988 1.00 96.69 470 VAL A C 1
ATOM 3703 O O . VAL A 1 470 ? 20.830 9.122 -44.775 1.00 96.69 470 VAL A O 1
ATOM 3706 N N . ILE A 1 471 ? 19.428 7.502 -44.092 1.00 95.12 471 ILE A N 1
ATOM 3707 C CA . ILE A 1 471 ? 19.166 8.104 -42.777 1.00 95.12 471 ILE A CA 1
ATOM 3708 C C . ILE A 1 471 ? 20.455 8.164 -41.953 1.00 95.12 471 ILE A C 1
ATOM 3710 O O . ILE A 1 471 ? 20.804 9.241 -41.465 1.00 95.12 471 ILE A O 1
ATOM 3714 N N . ARG A 1 472 ? 21.202 7.059 -41.836 1.00 94.25 472 ARG A N 1
ATOM 3715 C CA . ARG A 1 472 ? 22.455 7.031 -41.060 1.00 94.25 472 ARG A CA 1
ATOM 3716 C C . ARG A 1 472 ? 23.519 7.967 -41.626 1.00 94.25 472 ARG A C 1
ATOM 3718 O O . ARG A 1 472 ? 24.083 8.755 -40.862 1.00 94.25 472 ARG A O 1
ATOM 3725 N N . ASP A 1 473 ? 23.711 7.967 -42.944 1.00 96.00 473 ASP A N 1
ATOM 3726 C CA . ASP A 1 473 ? 24.638 8.874 -43.626 1.00 96.00 473 ASP A CA 1
ATOM 3727 C C . ASP A 1 473 ? 24.264 10.341 -43.358 1.00 96.00 473 ASP A C 1
ATOM 3729 O O . ASP A 1 473 ? 25.135 11.163 -43.065 1.00 96.00 473 ASP A O 1
ATOM 3733 N N . SER A 1 474 ? 22.965 10.675 -43.365 1.00 96.44 474 SER A N 1
ATOM 3734 C CA . SER A 1 474 ? 22.486 12.030 -43.046 1.00 96.44 474 SER A CA 1
ATOM 3735 C C . SER A 1 474 ? 22.754 12.449 -41.593 1.00 96.44 474 SER A C 1
ATOM 3737 O O . SER A 1 474 ? 22.891 13.639 -41.308 1.00 96.44 474 SER A O 1
ATOM 3739 N N . MET A 1 475 ? 22.886 11.480 -40.682 1.00 95.06 475 MET A N 1
ATOM 3740 C CA . MET A 1 475 ? 23.272 11.688 -39.283 1.00 95.06 475 MET A CA 1
ATOM 3741 C C . MET A 1 475 ? 24.798 11.692 -39.084 1.00 95.06 475 MET A C 1
ATOM 3743 O O . MET A 1 475 ? 25.263 11.844 -37.953 1.00 95.06 475 MET A O 1
ATOM 3747 N N . GLY A 1 476 ? 25.584 11.524 -40.157 1.00 95.81 476 GLY A N 1
ATOM 3748 C CA . GLY A 1 476 ? 27.045 11.448 -40.109 1.00 95.81 476 GLY A CA 1
ATOM 3749 C C . GLY A 1 476 ? 27.567 10.137 -39.520 1.00 95.81 476 GLY A C 1
ATOM 3750 O O . GLY A 1 476 ? 28.639 10.126 -38.912 1.00 95.81 476 GLY A O 1
ATOM 3751 N N . LYS A 1 477 ? 26.803 9.049 -39.650 1.00 93.00 477 LYS A N 1
ATOM 3752 C CA . LYS A 1 477 ? 27.104 7.743 -39.058 1.00 93.00 477 LYS A CA 1
ATOM 3753 C C . LYS A 1 477 ? 27.132 6.651 -40.115 1.00 93.00 477 LYS A C 1
ATOM 3755 O O . LYS A 1 477 ? 26.483 6.770 -41.143 1.00 93.00 477 LYS A O 1
ATOM 3760 N N . ASN A 1 478 ? 27.906 5.601 -39.860 1.00 92.19 478 ASN A N 1
ATOM 3761 C CA . ASN A 1 478 ? 28.262 4.595 -40.859 1.00 92.19 478 ASN A CA 1
ATOM 3762 C C . ASN A 1 478 ? 28.151 3.154 -40.334 1.00 92.19 478 ASN A C 1
ATOM 3764 O O . ASN A 1 478 ? 28.917 2.284 -40.758 1.00 92.19 478 ASN A O 1
ATOM 3768 N N . GLU A 1 479 ? 27.250 2.894 -39.382 1.00 93.25 479 GLU A N 1
ATOM 3769 C CA . GLU A 1 479 ? 26.981 1.523 -38.947 1.00 93.25 479 GLU A CA 1
ATOM 3770 C C . GLU A 1 479 ? 26.391 0.685 -40.098 1.00 93.25 479 GLU A C 1
ATOM 3772 O O . GLU A 1 479 ? 25.625 1.211 -40.910 1.00 93.25 479 GLU A O 1
ATOM 3777 N N . PRO A 1 480 ? 26.750 -0.607 -40.209 1.00 94.06 480 PRO A N 1
ATOM 3778 C CA . PRO A 1 480 ? 26.272 -1.455 -41.294 1.00 94.06 480 PRO A CA 1
ATOM 3779 C C . PRO A 1 480 ? 24.799 -1.847 -41.116 1.00 94.06 480 PRO A C 1
ATOM 3781 O O . PRO A 1 480 ? 24.366 -2.154 -40.010 1.00 94.06 480 PRO A O 1
ATOM 3784 N N . TYR A 1 481 ? 24.066 -1.943 -42.229 1.00 96.88 481 TYR A N 1
ATOM 3785 C CA . TYR A 1 481 ? 22.777 -2.641 -42.275 1.00 96.88 481 TYR A CA 1
ATOM 3786 C C . TYR A 1 481 ? 23.001 -4.155 -42.158 1.00 96.88 481 TYR A C 1
ATOM 3788 O O . TYR A 1 481 ? 23.745 -4.735 -42.954 1.00 96.88 481 TYR A O 1
ATOM 3796 N N . LEU A 1 482 ? 22.344 -4.791 -41.191 1.00 96.81 482 LEU A N 1
ATOM 3797 C CA . LEU A 1 482 ? 22.474 -6.216 -40.874 1.00 96.81 482 LEU A CA 1
ATOM 3798 C C . LEU A 1 482 ? 21.207 -7.024 -41.178 1.00 96.81 482 LEU A C 1
ATOM 3800 O O . LEU A 1 482 ? 21.317 -8.222 -41.426 1.00 96.81 482 LEU A O 1
ATOM 3804 N N . GLY A 1 483 ? 20.030 -6.396 -41.213 1.00 97.56 483 GLY A N 1
ATOM 3805 C CA . GLY A 1 483 ? 18.783 -7.092 -41.527 1.00 97.56 483 GLY A CA 1
ATOM 3806 C C . GLY A 1 483 ? 17.533 -6.327 -41.112 1.00 97.56 483 GLY A C 1
ATOM 3807 O O . GLY A 1 483 ? 17.584 -5.149 -40.756 1.00 97.56 483 GLY A O 1
ATOM 3808 N N . ASN A 1 484 ? 16.399 -7.019 -41.151 1.00 97.19 484 ASN A N 1
ATOM 3809 C CA . ASN A 1 484 ? 15.120 -6.499 -40.682 1.00 97.19 484 ASN A CA 1
ATOM 3810 C C . ASN A 1 484 ? 14.809 -6.920 -39.229 1.00 97.19 484 ASN A C 1
ATOM 3812 O O . ASN A 1 484 ? 15.590 -7.616 -38.584 1.00 97.19 484 ASN A O 1
ATOM 3816 N N . LEU A 1 485 ? 13.647 -6.525 -38.699 1.00 96.44 485 LEU A N 1
ATOM 3817 C CA . LEU A 1 485 ? 13.261 -6.849 -37.316 1.00 96.44 485 LEU A CA 1
ATOM 3818 C C . LEU A 1 485 ? 12.987 -8.349 -37.060 1.00 96.44 485 LEU A C 1
ATOM 3820 O O . LEU A 1 485 ? 13.037 -8.788 -35.911 1.00 96.44 485 LEU A O 1
ATOM 3824 N N . PHE A 1 486 ? 12.727 -9.161 -38.092 1.00 95.62 486 PHE A N 1
ATOM 3825 C CA . PHE A 1 486 ? 12.716 -10.623 -37.945 1.00 95.62 486 PHE A CA 1
ATOM 3826 C C . PHE A 1 486 ? 14.134 -11.169 -37.773 1.00 95.62 486 PHE A C 1
ATOM 3828 O O . PHE A 1 486 ? 14.346 -12.048 -36.938 1.00 95.62 486 PHE A O 1
ATOM 3835 N N . ASP A 1 487 ? 15.100 -10.634 -38.524 1.00 97.31 487 ASP A N 1
ATOM 3836 C CA . ASP A 1 487 ? 16.509 -11.014 -38.389 1.00 97.31 487 ASP A CA 1
ATOM 3837 C C . ASP A 1 487 ? 17.040 -10.634 -36.997 1.00 97.31 487 ASP A C 1
ATOM 3839 O O . ASP A 1 487 ? 17.690 -11.451 -36.345 1.00 97.31 487 ASP A O 1
ATOM 3843 N N . TYR A 1 488 ? 16.676 -9.447 -36.493 1.00 96.94 488 TYR A N 1
ATOM 3844 C CA . TYR A 1 488 ? 16.949 -9.015 -35.116 1.00 96.94 488 TYR A CA 1
ATOM 3845 C C . TYR A 1 488 ? 16.467 -10.052 -34.091 1.00 96.94 488 TYR A C 1
ATOM 3847 O O . TYR A 1 488 ? 17.244 -10.533 -33.261 1.00 96.94 488 TYR A O 1
ATOM 3855 N N . GLN A 1 489 ? 15.193 -10.450 -34.187 1.00 94.69 489 GLN A N 1
ATOM 3856 C CA . GLN A 1 489 ? 14.600 -11.421 -33.270 1.00 94.69 489 GLN A CA 1
ATOM 3857 C C . GLN A 1 489 ? 15.296 -12.783 -33.366 1.00 94.69 489 GLN A C 1
ATOM 3859 O O . GLN A 1 489 ? 15.515 -13.438 -32.348 1.00 94.69 489 GLN A O 1
ATOM 3864 N N . PHE A 1 490 ? 15.654 -13.215 -34.577 1.00 96.06 490 PHE A N 1
ATOM 3865 C CA . PHE A 1 490 ? 16.360 -14.475 -34.791 1.00 96.06 490 PHE A CA 1
ATOM 3866 C C . PHE A 1 490 ? 17.739 -14.480 -34.124 1.00 96.06 490 PHE A C 1
ATOM 3868 O O . PHE A 1 490 ? 18.144 -15.498 -33.560 1.00 96.06 490 PHE A O 1
ATOM 3875 N N . VAL A 1 491 ? 18.449 -13.348 -34.145 1.00 96.69 491 VAL A N 1
ATOM 3876 C CA . VAL A 1 491 ? 19.726 -13.219 -33.438 1.00 96.69 491 VAL A CA 1
ATOM 3877 C C . VAL A 1 491 ? 19.512 -13.334 -31.931 1.00 96.69 491 VAL A C 1
ATOM 3879 O O . VAL A 1 491 ? 20.137 -14.194 -31.312 1.00 96.69 491 VAL A O 1
ATOM 3882 N N . LEU A 1 492 ? 18.589 -12.567 -31.345 1.00 96.88 492 LEU A N 1
ATOM 3883 C CA . LEU A 1 492 ? 18.328 -12.630 -29.900 1.00 96.88 492 LEU A CA 1
ATOM 3884 C C . LEU A 1 492 ? 17.822 -13.995 -29.424 1.00 96.88 492 LEU A C 1
ATOM 3886 O O . LEU A 1 492 ? 18.189 -14.434 -28.334 1.00 96.88 492 LEU A O 1
ATOM 3890 N N . ALA A 1 493 ? 17.070 -14.715 -30.261 1.00 95.81 493 ALA A N 1
ATOM 3891 C CA . ALA A 1 493 ? 16.651 -16.089 -29.981 1.00 95.81 493 ALA A CA 1
ATOM 3892 C C . ALA A 1 493 ? 17.839 -17.050 -29.771 1.00 95.81 493 ALA A C 1
ATOM 3894 O O . ALA A 1 493 ? 17.687 -18.126 -29.194 1.00 95.81 493 ALA A O 1
ATOM 3895 N N . GLY A 1 494 ? 19.039 -16.664 -30.220 1.00 95.69 494 GLY A N 1
ATOM 3896 C CA . GLY A 1 494 ? 20.284 -17.367 -29.940 1.00 95.69 494 GLY A CA 1
ATOM 3897 C C . GLY A 1 494 ? 20.765 -17.273 -28.487 1.00 95.69 494 GLY A C 1
ATOM 3898 O O . GLY A 1 494 ? 21.614 -18.083 -28.114 1.00 95.69 494 GLY A O 1
ATOM 3899 N N . LEU A 1 495 ? 20.264 -16.315 -27.701 1.00 96.75 495 LEU A N 1
ATOM 3900 C CA . LEU A 1 495 ? 20.465 -16.214 -26.250 1.00 96.75 495 LEU A CA 1
ATOM 3901 C C . LEU A 1 495 ? 19.315 -16.875 -25.491 1.00 96.75 495 LEU A C 1
ATOM 3903 O O . LEU A 1 495 ? 19.549 -17.641 -24.559 1.00 96.75 495 LEU A O 1
ATOM 3907 N N . ASP A 1 496 ? 18.080 -16.602 -25.911 1.00 96.75 496 ASP A N 1
ATOM 3908 C CA . ASP A 1 496 ? 16.889 -17.230 -25.351 1.00 96.75 496 ASP A CA 1
ATOM 3909 C C . ASP A 1 496 ? 15.770 -17.327 -26.403 1.00 96.75 496 ASP A C 1
ATOM 3911 O O . ASP A 1 496 ? 15.311 -16.296 -26.897 1.00 96.75 496 ASP A O 1
ATOM 3915 N N . PRO A 1 497 ? 15.284 -18.527 -26.771 1.00 95.06 497 PRO A N 1
ATOM 3916 C CA . PRO A 1 497 ? 14.174 -18.643 -27.715 1.00 95.06 497 PRO A CA 1
ATOM 3917 C C . PRO A 1 497 ? 12.863 -18.028 -27.197 1.00 95.06 497 PRO A C 1
ATOM 3919 O O . PRO A 1 497 ? 11.962 -17.793 -28.003 1.00 95.06 497 PRO A O 1
ATOM 3922 N N . GLU A 1 498 ? 12.746 -17.762 -25.892 1.00 93.25 498 GLU A N 1
ATOM 3923 C CA . GLU A 1 498 ? 11.562 -17.173 -25.262 1.00 93.25 498 GLU A CA 1
ATOM 3924 C C . GLU A 1 498 ? 11.626 -15.640 -25.134 1.00 93.25 498 GLU A C 1
ATOM 3926 O O . GLU A 1 498 ? 10.753 -15.068 -24.487 1.00 93.25 498 GLU A O 1
ATOM 3931 N N . VAL A 1 499 ? 12.596 -14.938 -25.747 1.00 96.75 499 VAL A N 1
ATOM 3932 C CA . VAL A 1 499 ? 12.626 -13.457 -25.715 1.00 96.75 499 VAL A CA 1
ATOM 3933 C C . VAL A 1 499 ? 11.338 -12.872 -26.309 1.00 96.75 499 VAL A C 1
ATOM 3935 O O . VAL A 1 499 ? 11.104 -12.953 -27.518 1.00 96.75 499 VAL A O 1
ATOM 3938 N N . HIS A 1 500 ? 10.541 -12.223 -25.457 1.00 96.88 500 HIS A N 1
ATOM 3939 C CA . HIS A 1 500 ? 9.276 -11.574 -25.822 1.00 96.88 500 HIS A CA 1
ATOM 3940 C C . HIS A 1 500 ? 9.048 -10.218 -25.128 1.00 96.88 500 HIS A C 1
ATOM 3942 O O . HIS A 1 500 ? 7.978 -9.618 -25.271 1.00 96.88 500 HIS A O 1
ATOM 3948 N N . SER A 1 501 ? 10.052 -9.725 -24.401 1.00 97.81 501 SER A N 1
ATOM 3949 C CA . SER A 1 501 ? 10.050 -8.426 -23.732 1.00 97.81 501 SER A CA 1
ATOM 3950 C C . SER A 1 501 ? 11.295 -7.607 -24.091 1.00 97.81 501 SER A C 1
ATOM 3952 O O . SER A 1 501 ? 12.273 -8.159 -24.610 1.00 97.81 501 SER A O 1
ATOM 3954 N N . GLY A 1 502 ? 11.288 -6.299 -23.823 1.00 96.44 502 GLY A N 1
ATOM 3955 C CA . GLY A 1 502 ? 12.478 -5.477 -24.023 1.00 96.44 502 GLY A CA 1
ATOM 3956 C C . GLY A 1 502 ? 12.299 -3.972 -23.861 1.00 96.44 502 GLY A C 1
ATOM 3957 O O . GLY A 1 502 ? 11.330 -3.510 -23.265 1.00 96.44 502 GLY A O 1
ATOM 3958 N N . CYS A 1 503 ? 13.268 -3.239 -24.405 1.00 95.81 503 CYS A N 1
ATOM 3959 C CA . CYS A 1 503 ? 13.188 -1.818 -24.725 1.00 95.81 503 CYS A CA 1
ATOM 3960 C C . CYS A 1 503 ? 13.489 -1.636 -26.213 1.00 95.81 503 CYS A C 1
ATOM 3962 O O . CYS A 1 503 ? 14.624 -1.835 -26.652 1.00 95.81 503 CYS A O 1
ATOM 3964 N N . MET A 1 504 ? 12.485 -1.272 -27.006 1.00 93.88 504 MET A N 1
ATOM 3965 C CA . MET A 1 504 ? 12.648 -1.144 -28.456 1.00 93.88 504 MET A CA 1
ATOM 3966 C C . MET A 1 504 ? 13.048 0.269 -28.923 1.00 93.88 504 MET A C 1
ATOM 3968 O O . MET A 1 504 ? 13.082 0.521 -30.127 1.00 93.88 504 MET A O 1
ATOM 3972 N N . ASN A 1 505 ? 13.312 1.198 -27.985 1.00 82.31 505 ASN A N 1
ATOM 3973 C CA . ASN A 1 505 ? 13.491 2.646 -28.219 1.00 82.31 505 ASN A CA 1
ATOM 3974 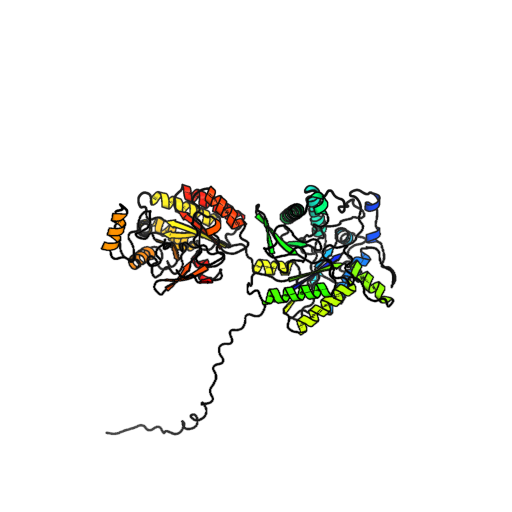C C . ASN A 1 505 ? 12.526 3.203 -29.285 1.00 82.31 505 ASN A C 1
ATOM 3976 O O . ASN A 1 505 ? 12.882 4.016 -30.143 1.00 82.31 505 ASN A O 1
ATOM 3980 N N . ASP A 1 506 ? 11.275 2.756 -29.207 1.00 74.62 506 ASP A N 1
ATOM 3981 C CA . ASP A 1 506 ? 10.214 3.000 -30.178 1.00 74.62 506 ASP A CA 1
ATOM 3982 C C . ASP A 1 506 ? 9.459 4.313 -29.887 1.00 74.62 506 ASP A C 1
ATOM 3984 O O . ASP A 1 506 ? 8.403 4.582 -30.459 1.00 74.62 506 ASP A O 1
ATOM 3988 N N . GLU A 1 507 ? 9.977 5.156 -28.986 1.00 79.19 507 GLU A N 1
ATOM 3989 C CA . GLU A 1 507 ? 9.347 6.394 -28.500 1.00 79.19 507 GLU A CA 1
ATOM 3990 C C . GLU A 1 507 ? 8.892 7.336 -29.623 1.00 79.19 507 GLU A C 1
ATOM 3992 O O . GLU A 1 507 ? 7.961 8.120 -29.447 1.00 79.19 507 GLU A O 1
ATOM 3997 N N . LYS A 1 508 ? 9.563 7.276 -30.779 1.00 78.62 508 LYS A N 1
ATOM 3998 C CA . LYS A 1 508 ? 9.273 8.105 -31.957 1.00 78.62 508 LYS A CA 1
ATOM 3999 C C . LYS A 1 508 ? 8.670 7.333 -33.126 1.00 78.62 508 LYS A C 1
ATOM 4001 O O . LYS A 1 508 ? 8.082 7.964 -34.000 1.00 78.62 508 LYS A O 1
ATOM 4006 N N . ASP A 1 509 ? 8.851 6.016 -33.168 1.00 87.06 509 ASP A N 1
ATOM 4007 C CA . ASP A 1 509 ? 8.371 5.164 -34.253 1.00 87.06 509 ASP A CA 1
ATOM 4008 C C . ASP A 1 509 ? 8.101 3.744 -33.748 1.00 87.06 509 ASP A C 1
ATOM 4010 O O . ASP A 1 509 ? 9.007 2.921 -33.604 1.00 87.06 509 ASP A O 1
ATOM 4014 N N . LYS A 1 510 ? 6.820 3.445 -33.525 1.00 87.75 510 LYS A N 1
ATOM 4015 C CA . LYS A 1 510 ? 6.346 2.134 -33.067 1.00 87.75 510 LYS A CA 1
ATOM 4016 C C . LYS A 1 510 ? 6.556 1.021 -34.098 1.00 87.75 510 LYS A C 1
ATOM 4018 O O . LYS A 1 510 ? 6.458 -0.157 -33.760 1.00 87.75 510 LYS A O 1
ATOM 4023 N N . ASN A 1 511 ? 6.896 1.347 -35.349 1.00 90.06 511 ASN A N 1
ATOM 4024 C CA . ASN A 1 511 ? 7.219 0.331 -36.352 1.00 90.06 511 ASN A CA 1
ATOM 4025 C C . ASN A 1 511 ? 8.556 -0.372 -36.094 1.00 90.06 511 ASN A C 1
ATOM 4027 O O . ASN A 1 511 ? 8.775 -1.444 -36.652 1.00 90.06 511 ASN A O 1
ATOM 4031 N N . GLU A 1 512 ? 9.408 0.180 -35.226 1.00 91.06 512 GLU A N 1
ATOM 4032 C CA . GLU A 1 512 ? 10.671 -0.438 -34.804 1.00 91.06 512 GLU A CA 1
ATOM 4033 C C . GLU A 1 512 ? 10.479 -1.614 -33.826 1.00 91.06 512 GLU A C 1
ATOM 4035 O O . GLU A 1 512 ? 11.452 -2.226 -33.398 1.00 91.06 512 GLU A O 1
ATOM 4040 N N . MET A 1 513 ? 9.238 -1.987 -33.490 1.00 92.25 513 MET A N 1
ATOM 4041 C CA . MET A 1 513 ? 8.967 -3.102 -32.584 1.00 92.25 513 MET A CA 1
ATOM 4042 C C . MET A 1 513 ? 8.959 -4.476 -33.292 1.00 92.25 513 MET A C 1
ATOM 4044 O O . MET A 1 513 ? 8.043 -4.763 -34.079 1.00 92.25 513 MET A O 1
ATOM 4048 N N . PRO A 1 514 ? 9.873 -5.407 -32.951 1.00 93.50 514 PRO A N 1
ATOM 4049 C CA . PRO A 1 514 ? 9.905 -6.746 -33.533 1.00 93.50 514 PRO A CA 1
ATOM 4050 C C . PRO A 1 514 ? 8.637 -7.559 -33.216 1.00 93.50 514 PRO A C 1
ATOM 4052 O O . PRO A 1 514 ? 8.033 -7.366 -32.157 1.00 93.50 514 PRO A O 1
ATOM 4055 N N . PRO A 1 515 ? 8.206 -8.491 -34.087 1.00 90.38 515 PRO A N 1
ATOM 4056 C CA . PRO A 1 515 ? 6.920 -9.183 -33.944 1.00 90.38 515 PRO A CA 1
ATOM 4057 C C . PRO A 1 515 ? 6.723 -9.987 -32.651 1.00 90.38 515 PRO A C 1
ATOM 4059 O O . PRO A 1 515 ? 5.590 -10.136 -32.211 1.00 90.38 515 PRO A O 1
ATOM 4062 N N . HIS A 1 516 ? 7.787 -10.520 -32.043 1.00 93.69 516 HIS A N 1
ATOM 4063 C CA . HIS A 1 516 ? 7.665 -11.343 -30.831 1.00 93.69 516 HIS A CA 1
ATOM 4064 C C . HIS A 1 516 ? 7.774 -10.535 -29.529 1.00 93.69 516 HIS A C 1
ATOM 4066 O O . HIS A 1 516 ? 7.467 -11.069 -28.467 1.00 93.69 516 HIS A O 1
ATOM 4072 N N . ILE A 1 517 ? 8.158 -9.255 -29.590 1.00 95.75 517 ILE A N 1
ATOM 4073 C CA . ILE A 1 517 ? 8.291 -8.393 -28.408 1.00 95.75 517 ILE A CA 1
ATOM 4074 C C . ILE A 1 517 ? 6.925 -7.825 -28.010 1.00 95.75 517 ILE A C 1
ATOM 4076 O O . ILE A 1 517 ? 6.535 -6.734 -28.413 1.00 95.75 517 ILE A O 1
ATOM 4080 N N . VAL A 1 518 ? 6.144 -8.569 -27.242 1.00 96.62 518 VAL A N 1
ATOM 4081 C CA . VAL A 1 518 ? 4.789 -8.147 -26.843 1.00 96.62 518 VAL A CA 1
ATOM 4082 C C . VAL A 1 518 ? 4.777 -7.240 -25.612 1.00 96.62 518 VAL A C 1
ATOM 4084 O O . VAL A 1 518 ? 3.783 -6.548 -25.374 1.00 96.62 518 VAL A O 1
ATOM 4087 N N . PHE A 1 519 ? 5.878 -7.218 -24.859 1.00 97.69 519 PHE A N 1
ATOM 4088 C CA . PHE A 1 519 ? 6.079 -6.391 -23.674 1.00 97.69 519 PHE A CA 1
ATOM 4089 C C . PHE A 1 519 ? 7.250 -5.437 -23.884 1.00 97.69 519 PHE A C 1
ATOM 4091 O O . PHE A 1 519 ? 8.309 -5.850 -24.345 1.00 97.69 519 PHE A O 1
ATOM 4098 N N . ASP A 1 520 ? 7.081 -4.169 -23.541 1.00 96.19 520 ASP A N 1
ATOM 4099 C CA . ASP A 1 520 ? 8.126 -3.176 -23.774 1.00 96.19 520 ASP A CA 1
ATOM 4100 C C . ASP A 1 520 ? 8.198 -2.137 -22.649 1.00 96.19 520 ASP A C 1
ATOM 4102 O O . ASP A 1 520 ? 7.221 -1.898 -21.938 1.00 96.19 520 ASP A O 1
ATOM 4106 N N . THR A 1 521 ? 9.362 -1.525 -22.449 1.00 95.81 521 THR A N 1
ATOM 4107 C CA . THR A 1 521 ? 9.547 -0.484 -21.428 1.00 95.81 521 THR A CA 1
ATOM 4108 C C . THR A 1 521 ? 9.731 0.917 -22.006 1.00 95.81 521 THR A C 1
ATOM 4110 O O . THR A 1 521 ? 9.838 1.873 -21.242 1.00 95.81 521 THR A O 1
ATOM 4113 N N . CYS A 1 522 ? 9.765 1.079 -23.331 1.00 88.50 522 CYS A N 1
ATOM 4114 C CA . CYS A 1 522 ? 10.248 2.286 -24.004 1.00 88.50 522 CYS A CA 1
ATOM 4115 C C . CYS A 1 522 ? 9.148 3.054 -24.742 1.00 88.50 522 CYS A C 1
ATOM 4117 O O . CYS A 1 522 ? 9.384 3.670 -25.772 1.00 88.50 522 CYS A O 1
ATOM 4119 N N . SER A 1 523 ? 7.944 3.107 -24.158 1.00 80.62 523 SER A N 1
ATOM 4120 C CA . SER A 1 523 ? 6.790 3.757 -24.794 1.00 80.62 523 SER A CA 1
ATOM 4121 C C . SER A 1 523 ? 6.946 5.265 -25.035 1.00 80.62 523 SER A C 1
ATOM 4123 O O . SER A 1 523 ? 6.287 5.793 -25.931 1.00 80.62 523 SER A O 1
ATOM 4125 N N . GLY A 1 524 ? 7.779 5.958 -24.251 1.00 85.50 524 GLY A N 1
ATOM 4126 C CA . GLY A 1 524 ? 7.873 7.425 -24.230 1.00 85.50 524 GLY A CA 1
ATOM 4127 C C . GLY A 1 524 ? 6.832 8.113 -23.338 1.00 85.50 524 GLY A C 1
ATOM 4128 O O . GLY A 1 524 ? 6.900 9.328 -23.129 1.00 85.50 524 GLY A O 1
ATOM 4129 N N . TYR A 1 525 ? 5.897 7.353 -22.763 1.00 91.94 525 TYR A N 1
ATOM 4130 C CA . TYR A 1 525 ? 4.809 7.871 -21.939 1.00 91.94 525 TYR A CA 1
ATOM 4131 C C . TYR A 1 525 ? 4.992 7.540 -20.458 1.00 91.94 525 TYR A C 1
ATOM 4133 O O . TYR A 1 525 ? 5.671 6.587 -20.080 1.00 91.94 525 TYR A O 1
ATOM 4141 N N . ALA A 1 526 ? 4.364 8.347 -19.611 1.00 94.62 526 ALA A N 1
ATOM 4142 C CA . ALA A 1 526 ? 4.144 8.044 -18.210 1.00 94.62 526 ALA A CA 1
ATOM 4143 C C . ALA A 1 526 ? 2.948 7.097 -18.047 1.00 94.62 526 ALA A C 1
ATOM 4145 O O . ALA A 1 526 ? 1.912 7.266 -18.689 1.00 94.62 526 ALA A O 1
ATOM 4146 N N . ASN A 1 527 ? 3.069 6.159 -17.110 1.00 96.31 527 ASN A N 1
ATOM 4147 C CA . ASN A 1 527 ? 2.046 5.161 -16.793 1.00 96.31 527 ASN A CA 1
ATOM 4148 C C . ASN A 1 527 ? 1.292 5.485 -15.489 1.00 96.31 527 ASN A C 1
ATOM 4150 O O . ASN A 1 527 ? 0.874 4.608 -14.732 1.00 96.31 527 ASN A O 1
ATOM 4154 N N . PHE A 1 528 ? 1.105 6.773 -15.222 1.00 93.19 528 PHE A N 1
ATOM 4155 C CA . PHE A 1 528 ? 0.275 7.301 -14.142 1.00 93.19 528 PHE A CA 1
ATOM 4156 C C . PHE A 1 528 ? -0.561 8.470 -14.672 1.00 93.19 528 PHE A C 1
ATOM 4158 O O . PHE A 1 528 ? -0.311 8.993 -15.757 1.00 93.19 528 PHE A O 1
ATOM 4165 N N . GLY A 1 529 ? -1.617 8.847 -13.951 1.00 91.25 529 GLY A N 1
ATOM 4166 C CA . GLY A 1 529 ? -2.521 9.908 -14.404 1.00 91.25 529 GLY A CA 1
ATOM 4167 C C . GLY A 1 529 ? -3.229 9.585 -15.732 1.00 91.25 529 GLY A C 1
ATOM 4168 O O . GLY A 1 529 ? -3.820 8.506 -15.888 1.00 91.25 529 GLY A O 1
ATOM 4169 N N . ALA A 1 530 ? -3.220 10.553 -16.655 1.00 89.88 530 ALA A N 1
ATOM 4170 C CA . ALA A 1 530 ? -3.860 10.453 -17.966 1.00 89.88 530 ALA A CA 1
ATOM 4171 C C . ALA A 1 530 ? -2.978 9.678 -18.978 1.00 89.88 530 ALA A C 1
ATOM 4173 O O . ALA A 1 530 ? -1.776 9.935 -19.031 1.00 89.88 530 ALA A O 1
ATOM 4174 N N . PRO A 1 531 ? -3.550 8.771 -19.801 1.00 90.31 531 PRO A N 1
ATOM 4175 C CA . PRO A 1 531 ? -2.812 8.059 -20.852 1.00 90.31 531 PRO A CA 1
ATOM 4176 C C . PRO A 1 531 ? -2.154 8.984 -21.887 1.00 90.31 531 PRO A C 1
ATOM 4178 O O . PRO A 1 531 ? -2.648 10.083 -22.143 1.00 90.31 531 PRO A O 1
ATOM 4181 N N . ASN A 1 532 ? -1.088 8.499 -22.538 1.00 89.62 532 ASN A N 1
ATOM 4182 C CA . ASN A 1 532 ? -0.294 9.208 -23.560 1.00 89.62 532 ASN A CA 1
ATOM 4183 C C . ASN A 1 532 ? 0.416 10.484 -23.065 1.00 89.62 532 ASN A C 1
ATOM 4185 O O . ASN A 1 532 ? 0.762 11.345 -23.874 1.00 89.62 532 ASN A O 1
ATOM 4189 N N . MET A 1 533 ? 0.626 10.645 -21.756 1.00 93.50 533 MET A N 1
ATOM 4190 C CA . MET A 1 533 ? 1.367 11.789 -21.221 1.00 93.50 533 MET A CA 1
ATOM 4191 C C . MET A 1 533 ? 2.872 11.588 -21.457 1.00 93.50 533 MET A C 1
ATOM 4193 O O . MET A 1 533 ? 3.452 10.702 -20.830 1.00 93.50 533 MET A O 1
ATOM 4197 N N . PRO A 1 534 ? 3.533 12.371 -22.330 1.00 93.25 534 PRO A N 1
ATOM 4198 C CA . PRO A 1 534 ? 4.960 12.211 -22.574 1.00 93.25 534 PRO A CA 1
ATOM 4199 C C . PRO A 1 534 ? 5.755 12.658 -21.350 1.00 93.25 534 PRO A C 1
ATOM 4201 O O . PRO A 1 534 ? 5.483 13.709 -20.765 1.00 93.25 534 PRO A O 1
ATOM 4204 N N . LEU A 1 535 ? 6.765 11.877 -20.983 1.00 94.12 535 LEU A N 1
ATOM 4205 C CA . LEU A 1 535 ? 7.668 12.220 -19.891 1.00 94.12 535 LEU A CA 1
ATOM 4206 C C . LEU A 1 535 ? 9.072 11.691 -20.212 1.00 94.12 535 LEU A C 1
ATOM 4208 O O . LEU A 1 535 ? 9.185 10.594 -20.755 1.00 94.12 535 LEU A O 1
ATOM 4212 N N . PRO A 1 536 ? 10.146 12.448 -19.942 1.00 93.50 536 PRO A N 1
ATOM 4213 C CA . PRO A 1 536 ? 11.505 11.990 -20.219 1.00 93.50 536 PRO A CA 1
ATOM 4214 C C . PRO A 1 536 ? 12.003 10.982 -19.174 1.00 93.50 536 PRO A C 1
ATOM 4216 O O . PRO A 1 536 ? 11.669 11.107 -17.996 1.00 93.50 536 PRO A O 1
ATOM 4219 N N . ASP A 1 537 ? 12.867 10.042 -19.574 1.00 92.44 537 ASP A N 1
ATOM 4220 C CA . ASP A 1 537 ? 13.351 8.970 -18.679 1.00 92.44 537 ASP A CA 1
ATOM 4221 C C . ASP A 1 537 ? 14.215 9.456 -17.517 1.00 92.44 537 ASP A C 1
ATOM 4223 O O . ASP A 1 537 ? 14.306 8.796 -16.485 1.00 92.44 537 ASP A O 1
ATOM 4227 N N . PHE A 1 538 ? 14.837 10.629 -17.642 1.00 94.25 538 PHE A N 1
ATOM 4228 C CA . PHE A 1 538 ? 15.613 11.212 -16.548 1.00 94.25 538 PHE A CA 1
ATOM 4229 C C . PHE A 1 538 ? 14.737 11.789 -15.428 1.00 94.25 538 PHE A C 1
ATOM 4231 O O . PHE A 1 538 ? 15.281 12.197 -14.402 1.00 94.25 538 PHE A O 1
ATOM 4238 N N . ASN A 1 539 ? 13.412 11.862 -15.608 1.00 96.50 539 ASN A N 1
ATOM 4239 C CA . ASN A 1 539 ? 12.496 12.219 -14.532 1.00 96.50 539 ASN A CA 1
ATOM 4240 C C . ASN A 1 539 ? 12.198 10.969 -13.678 1.00 96.50 539 ASN A C 1
ATOM 4242 O O . ASN A 1 539 ? 11.568 10.043 -14.194 1.00 96.50 539 ASN A O 1
ATOM 4246 N N . PRO A 1 540 ? 12.558 10.949 -12.378 1.00 97.00 540 PRO A N 1
ATOM 4247 C CA . PRO A 1 540 ? 12.267 9.819 -11.493 1.00 97.00 540 PRO A CA 1
ATOM 4248 C C . PRO A 1 540 ? 10.783 9.441 -11.434 1.00 97.00 540 PRO A C 1
ATOM 4250 O O . PRO A 1 540 ? 10.443 8.274 -11.270 1.00 97.00 540 PRO A O 1
ATOM 4253 N N . GLU A 1 541 ? 9.880 10.407 -11.616 1.00 96.31 541 GLU A N 1
ATOM 4254 C CA . GLU A 1 541 ? 8.440 10.150 -11.608 1.00 96.31 541 GLU A CA 1
ATOM 4255 C C . GLU A 1 541 ? 8.007 9.226 -12.759 1.00 96.31 541 GLU A C 1
ATOM 4257 O O . GLU A 1 541 ? 7.056 8.465 -12.591 1.00 96.31 541 GLU A O 1
ATOM 4262 N N . LYS A 1 542 ? 8.731 9.204 -13.894 1.00 96.94 542 LYS A N 1
ATOM 4263 C CA . LYS A 1 542 ? 8.422 8.313 -15.032 1.00 96.94 542 LYS A CA 1
ATOM 4264 C C . LYS A 1 542 ? 8.487 6.836 -14.649 1.00 96.94 542 LYS A C 1
ATOM 4266 O O . LYS A 1 542 ? 7.754 6.036 -15.220 1.00 96.94 542 LYS A O 1
ATOM 4271 N N . GLY A 1 543 ? 9.297 6.477 -13.652 1.00 97.50 543 GLY A N 1
ATOM 4272 C CA . GLY A 1 543 ? 9.379 5.107 -13.153 1.00 97.50 543 GLY A CA 1
ATOM 4273 C C . GLY A 1 543 ? 8.085 4.603 -12.512 1.00 97.50 543 GLY A C 1
ATOM 4274 O O . GLY A 1 543 ? 7.894 3.395 -12.414 1.00 97.50 543 GLY A O 1
ATOM 4275 N N . ARG A 1 544 ? 7.168 5.484 -12.095 1.00 97.00 544 ARG A N 1
ATOM 4276 C CA . ARG A 1 544 ? 5.895 5.088 -11.484 1.00 97.00 544 ARG A CA 1
ATOM 4277 C C . ARG A 1 544 ? 4.933 4.501 -12.521 1.00 97.00 544 ARG A C 1
ATOM 4279 O O . ARG A 1 544 ? 4.546 5.163 -13.481 1.00 97.00 544 ARG A O 1
ATOM 4286 N N . ASN A 1 545 ? 4.457 3.290 -12.252 1.00 97.56 545 ASN A N 1
ATOM 4287 C CA . ASN A 1 545 ? 3.404 2.630 -13.015 1.00 97.56 545 ASN A CA 1
ATOM 4288 C C . ASN A 1 545 ? 2.196 2.353 -12.112 1.00 97.56 545 ASN A C 1
ATOM 4290 O O . ASN A 1 545 ? 2.218 1.433 -11.292 1.00 97.56 545 ASN A O 1
ATOM 4294 N N . ASP A 1 546 ? 1.133 3.131 -12.308 1.00 93.00 546 ASP A N 1
ATOM 4295 C CA . ASP A 1 546 ? -0.198 2.879 -11.743 1.00 93.00 546 ASP A CA 1
ATOM 4296 C C . ASP A 1 546 ? -1.047 2.007 -12.687 1.00 93.00 546 ASP A C 1
ATOM 4298 O O . ASP A 1 546 ? -2.110 1.519 -12.320 1.00 93.00 546 ASP A O 1
ATOM 4302 N N . TYR A 1 547 ? -0.639 1.851 -13.944 1.00 93.12 547 TYR A N 1
ATOM 4303 C CA . TYR A 1 547 ? -1.290 0.992 -14.928 1.00 93.12 547 TYR A CA 1
ATOM 4304 C C . TYR A 1 547 ? -0.273 0.513 -15.970 1.00 93.12 547 TYR A C 1
ATOM 4306 O O . TYR A 1 547 ? 0.797 1.100 -16.113 1.00 93.12 547 TYR A O 1
ATOM 4314 N N . ALA A 1 548 ? -0.609 -0.538 -16.714 1.00 96.25 548 ALA A N 1
ATOM 4315 C CA . ALA A 1 548 ? 0.085 -0.906 -17.942 1.00 96.25 548 ALA A CA 1
ATOM 4316 C C . ALA A 1 548 ? -0.603 -0.236 -19.138 1.00 96.25 548 ALA A C 1
ATOM 4318 O O . ALA A 1 548 ? -1.829 -0.298 -19.280 1.00 96.25 548 ALA A O 1
ATOM 4319 N N . SER A 1 549 ? 0.172 0.409 -20.004 1.00 96.25 549 SER A N 1
ATOM 4320 C CA . SER A 1 549 ? -0.354 0.935 -21.267 1.00 96.25 549 SER A CA 1
ATOM 4321 C C . SER A 1 549 ? -0.574 -0.222 -22.242 1.00 96.25 549 SER A C 1
ATOM 4323 O O . SER A 1 549 ? 0.276 -1.103 -22.322 1.00 96.25 549 SER A O 1
ATOM 4325 N N . ILE A 1 550 ? -1.687 -0.242 -22.979 1.00 95.69 550 ILE A N 1
ATOM 4326 C CA . ILE A 1 550 ? -2.012 -1.304 -23.950 1.00 95.69 550 ILE A CA 1
ATOM 4327 C C . ILE A 1 550 ? -2.492 -0.719 -25.282 1.00 95.69 550 ILE A C 1
ATOM 4329 O O . ILE A 1 550 ? -3.222 0.269 -25.307 1.00 95.69 550 ILE A O 1
ATOM 4333 N N . GLY A 1 551 ? -2.102 -1.318 -26.406 1.00 93.62 551 GLY A N 1
ATOM 4334 C CA . GLY A 1 551 ? -2.452 -0.799 -27.729 1.00 93.62 551 GLY A CA 1
ATOM 4335 C C . GLY A 1 551 ? -1.979 -1.688 -28.884 1.00 93.62 551 GLY A C 1
ATOM 4336 O O . GLY A 1 551 ? -1.023 -2.450 -28.720 1.00 93.62 551 GLY A O 1
ATOM 4337 N N . PRO A 1 552 ? -2.651 -1.639 -30.049 1.00 94.44 552 PRO A N 1
ATOM 4338 C CA . PRO A 1 552 ? -2.240 -2.389 -31.228 1.00 94.44 552 PRO A CA 1
ATOM 4339 C C . PRO A 1 552 ? -1.127 -1.664 -31.997 1.00 94.44 552 PRO A C 1
ATOM 4341 O O . PRO A 1 552 ? -1.278 -0.505 -32.369 1.00 94.44 552 PRO A O 1
ATOM 4344 N N . VAL A 1 553 ? -0.048 -2.376 -32.318 1.00 92.00 553 VAL A N 1
ATOM 4345 C CA . VAL A 1 553 ? 1.034 -1.923 -33.207 1.00 92.00 553 VAL A CA 1
ATOM 4346 C C . VAL A 1 553 ? 1.316 -3.028 -34.214 1.00 92.00 553 VAL A C 1
ATOM 4348 O O . VAL A 1 553 ? 1.552 -4.175 -33.830 1.00 92.00 553 VAL A O 1
ATOM 4351 N N . ASN A 1 554 ? 1.275 -2.705 -35.509 1.00 90.00 554 ASN A N 1
ATOM 4352 C CA . ASN A 1 554 ? 1.476 -3.672 -36.597 1.00 90.00 554 ASN A CA 1
ATOM 4353 C C . ASN A 1 554 ? 0.578 -4.920 -36.490 1.00 90.00 554 ASN A C 1
ATOM 4355 O O . ASN A 1 554 ? 0.992 -6.035 -36.795 1.00 90.00 554 ASN A O 1
ATOM 4359 N N . GLY A 1 555 ? -0.668 -4.730 -36.037 1.00 92.00 555 GLY A N 1
ATOM 4360 C CA . GLY A 1 555 ? -1.650 -5.807 -35.869 1.00 92.00 555 GLY A CA 1
ATOM 4361 C C . GLY A 1 555 ? -1.453 -6.679 -34.622 1.00 92.00 555 GLY A C 1
ATOM 4362 O O . GLY A 1 555 ? -2.191 -7.646 -34.450 1.00 92.00 555 GLY A O 1
ATOM 4363 N N . ILE A 1 556 ? -0.502 -6.340 -33.747 1.00 94.75 556 ILE A N 1
ATOM 4364 C CA . ILE A 1 556 ? -0.201 -7.065 -32.507 1.00 94.75 556 ILE A CA 1
ATOM 4365 C C . ILE A 1 556 ? -0.558 -6.171 -31.323 1.00 94.75 556 ILE A C 1
ATOM 4367 O O . ILE A 1 556 ? -0.137 -5.018 -31.269 1.00 94.75 556 ILE A O 1
ATOM 4371 N N . VAL A 1 557 ? -1.334 -6.692 -30.372 1.00 94.88 557 VAL A N 1
ATOM 4372 C CA . VAL A 1 557 ? -1.605 -5.988 -29.112 1.00 94.88 557 VAL A CA 1
ATOM 4373 C C . VAL A 1 557 ? -0.379 -6.107 -28.221 1.00 94.88 557 VAL A C 1
ATOM 4375 O O . VAL A 1 557 ? 0.067 -7.215 -27.926 1.00 94.88 557 VAL A O 1
ATOM 4378 N N . ARG A 1 558 ? 0.154 -4.965 -27.798 1.00 95.69 558 ARG A N 1
ATOM 4379 C CA . ARG A 1 558 ? 1.355 -4.881 -26.969 1.00 95.69 558 ARG A CA 1
ATOM 4380 C C . ARG A 1 558 ? 1.054 -4.146 -25.677 1.00 95.69 558 ARG A C 1
ATOM 4382 O O . ARG A 1 558 ? 0.067 -3.408 -25.595 1.00 95.69 558 ARG A O 1
ATOM 4389 N N . LYS A 1 559 ? 1.893 -4.385 -24.673 1.00 96.88 559 LYS A N 1
ATOM 4390 C CA . LYS A 1 559 ? 1.802 -3.733 -23.368 1.00 96.88 559 LYS A CA 1
ATOM 4391 C C . LYS A 1 559 ? 3.107 -3.035 -23.028 1.00 96.88 559 LYS A C 1
ATOM 4393 O O . LYS A 1 559 ? 4.177 -3.584 -23.283 1.00 96.88 559 LYS A O 1
ATOM 4398 N N . TRP A 1 560 ? 3.002 -1.871 -22.397 1.00 96.88 560 TRP A N 1
ATOM 4399 C CA . TRP A 1 560 ? 4.157 -1.083 -21.998 1.00 96.88 560 TRP A CA 1
ATOM 4400 C C . TRP A 1 560 ? 4.168 -0.765 -20.509 1.00 96.88 560 TRP A C 1
ATOM 4402 O O . TRP A 1 560 ? 3.146 -0.364 -19.939 1.00 96.88 560 TRP A O 1
ATOM 4412 N N . LEU A 1 561 ? 5.358 -0.861 -19.918 1.00 97.69 561 LEU A N 1
ATOM 4413 C CA . LEU A 1 561 ? 5.712 -0.213 -18.658 1.00 97.69 561 LEU A CA 1
ATOM 4414 C C . LEU A 1 561 ? 6.530 1.052 -18.940 1.00 97.69 561 LEU A C 1
ATOM 4416 O O . LEU A 1 561 ? 7.213 1.154 -19.953 1.00 97.69 561 LEU A O 1
ATOM 4420 N N . ALA A 1 562 ? 6.455 2.025 -18.044 1.00 97.12 562 ALA A N 1
ATOM 4421 C CA . ALA A 1 562 ? 7.343 3.174 -18.012 1.00 97.12 562 ALA A CA 1
ATOM 4422 C C . ALA A 1 562 ? 8.502 2.897 -17.044 1.00 97.12 562 ALA A C 1
ATOM 4424 O O . ALA A 1 562 ? 8.371 2.101 -16.107 1.00 97.12 562 ALA A O 1
ATOM 4425 N N . HIS A 1 563 ? 9.639 3.549 -17.262 1.00 97.81 563 HIS A N 1
ATOM 4426 C CA . HIS A 1 563 ? 10.805 3.440 -16.395 1.00 97.81 563 HIS A CA 1
ATOM 4427 C C . HIS A 1 563 ? 11.497 4.798 -16.244 1.00 97.81 563 HIS A C 1
ATOM 4429 O O . HIS A 1 563 ? 11.309 5.695 -17.064 1.00 97.81 563 HIS A O 1
ATOM 4435 N N . ALA A 1 564 ? 12.310 4.940 -15.200 1.00 97.62 564 ALA A N 1
ATOM 4436 C CA . ALA A 1 564 ? 13.247 6.047 -15.046 1.00 97.62 564 ALA A CA 1
ATOM 4437 C C . ALA A 1 564 ? 14.695 5.548 -15.149 1.00 97.62 564 ALA A C 1
ATOM 4439 O O . ALA A 1 564 ? 15.025 4.444 -14.708 1.00 97.62 564 ALA A O 1
ATOM 4440 N N . THR A 1 565 ? 15.583 6.366 -15.706 1.00 96.88 565 THR A N 1
ATOM 4441 C CA . THR A 1 565 ? 17.018 6.062 -15.776 1.00 96.88 565 THR A CA 1
ATOM 4442 C C . THR A 1 565 ? 17.695 6.287 -14.431 1.00 96.88 565 THR A C 1
ATOM 4444 O O . THR A 1 565 ? 17.541 7.355 -13.843 1.00 96.88 565 THR A O 1
ATOM 4447 N N . VAL A 1 566 ? 18.508 5.323 -14.002 1.00 98.12 566 VAL A N 1
ATOM 4448 C CA . VAL A 1 566 ? 19.376 5.366 -12.820 1.00 98.12 566 VAL A CA 1
ATOM 4449 C C . VAL A 1 566 ? 20.819 5.141 -13.273 1.00 98.12 566 VAL A C 1
ATOM 4451 O O . VAL A 1 566 ? 21.319 4.018 -13.347 1.00 98.12 566 VAL A O 1
ATOM 4454 N N . MET A 1 567 ? 21.480 6.234 -13.650 1.00 95.88 567 MET A N 1
ATOM 4455 C CA . MET A 1 567 ? 22.826 6.235 -14.240 1.00 95.88 567 MET A CA 1
ATOM 4456 C C . MET A 1 567 ? 23.832 7.061 -13.433 1.00 95.88 567 MET A C 1
ATOM 4458 O O . MET A 1 567 ? 25.024 7.043 -13.734 1.00 95.88 567 MET A O 1
ATOM 4462 N N . ASN A 1 568 ? 23.367 7.806 -12.432 1.00 97.44 568 ASN A N 1
ATOM 4463 C CA . ASN A 1 568 ? 24.187 8.593 -11.517 1.00 97.44 568 ASN A CA 1
ATOM 4464 C C . ASN A 1 568 ? 23.507 8.709 -10.141 1.00 97.44 568 ASN A C 1
ATOM 4466 O O . ASN A 1 568 ? 22.350 8.320 -9.974 1.00 97.44 568 ASN A O 1
ATOM 4470 N N . ASP A 1 569 ? 24.236 9.247 -9.164 1.00 96.88 569 ASP A N 1
ATOM 4471 C CA . ASP A 1 569 ? 23.787 9.341 -7.770 1.00 96.88 569 ASP A CA 1
ATOM 4472 C C . ASP A 1 569 ? 22.511 10.177 -7.595 1.00 96.88 569 ASP A C 1
ATOM 4474 O O . ASP A 1 569 ? 21.635 9.788 -6.823 1.00 96.88 569 ASP A O 1
ATOM 4478 N N . ASP A 1 570 ? 22.365 11.278 -8.338 1.00 97.69 570 ASP A N 1
ATOM 4479 C CA . ASP A 1 570 ? 21.174 12.134 -8.263 1.00 97.69 570 ASP A CA 1
ATOM 4480 C C . ASP A 1 570 ? 19.928 11.384 -8.748 1.00 97.69 570 ASP A C 1
ATOM 4482 O O . ASP A 1 570 ? 18.859 11.460 -8.141 1.00 97.69 570 ASP A O 1
ATOM 4486 N N . GLN A 1 571 ? 20.070 10.607 -9.822 1.00 97.94 571 GLN A N 1
ATOM 4487 C CA . GLN A 1 571 ? 18.999 9.764 -10.345 1.00 97.94 571 GLN A CA 1
ATOM 4488 C C . GLN A 1 571 ? 18.662 8.604 -9.404 1.00 97.94 571 GLN A C 1
ATOM 4490 O O . GLN A 1 571 ? 17.484 8.309 -9.216 1.00 97.94 571 GLN A O 1
ATOM 4495 N N . ALA A 1 572 ? 19.661 7.976 -8.774 1.00 98.06 572 ALA A N 1
ATOM 4496 C CA . ALA A 1 572 ? 19.436 6.938 -7.768 1.00 98.06 572 ALA A CA 1
ATOM 4497 C C . ALA A 1 572 ? 18.675 7.488 -6.550 1.00 98.06 572 ALA A C 1
ATOM 4499 O O . ALA A 1 572 ? 17.698 6.887 -6.104 1.00 98.06 572 ALA A O 1
ATOM 4500 N N . ALA A 1 573 ? 19.063 8.669 -6.058 1.00 97.44 573 ALA A N 1
ATOM 4501 C CA . ALA A 1 573 ? 18.374 9.345 -4.963 1.00 97.44 573 ALA A CA 1
ATOM 4502 C C . ALA A 1 573 ? 16.943 9.753 -5.348 1.00 97.44 573 ALA A C 1
ATOM 4504 O O . ALA A 1 573 ? 16.011 9.548 -4.570 1.00 97.44 573 ALA A O 1
ATOM 4505 N N . GLY A 1 574 ? 16.748 10.288 -6.556 1.00 97.56 574 GLY A N 1
ATOM 4506 C CA . GLY A 1 574 ? 15.424 10.619 -7.081 1.00 97.56 574 GLY A CA 1
ATOM 4507 C C . GLY A 1 574 ? 14.519 9.390 -7.192 1.00 97.56 574 GLY A C 1
ATOM 4508 O O . GLY A 1 574 ? 13.357 9.445 -6.788 1.00 97.56 574 GLY A O 1
ATOM 4509 N N . ALA A 1 575 ? 15.062 8.269 -7.671 1.00 98.00 575 ALA A N 1
ATOM 4510 C CA . ALA A 1 575 ? 14.345 7.003 -7.756 1.00 98.00 575 ALA A CA 1
ATOM 4511 C C . ALA A 1 575 ? 13.958 6.460 -6.374 1.00 98.00 575 ALA A C 1
ATOM 4513 O O . ALA A 1 575 ? 12.803 6.091 -6.168 1.00 98.00 575 ALA A O 1
ATOM 4514 N N . ALA A 1 576 ? 14.878 6.491 -5.405 1.00 96.88 576 ALA A N 1
ATOM 4515 C CA . ALA A 1 576 ? 14.607 6.103 -4.020 1.00 96.88 576 ALA A CA 1
ATOM 4516 C C . ALA A 1 576 ? 13.496 6.955 -3.390 1.00 96.88 576 ALA A C 1
ATOM 4518 O O . ALA A 1 576 ? 12.554 6.422 -2.805 1.00 96.88 576 ALA A O 1
ATOM 4519 N N . GLN A 1 577 ? 13.550 8.278 -3.570 1.00 93.88 577 GLN A N 1
ATOM 4520 C CA . GLN A 1 577 ? 12.515 9.189 -3.076 1.00 93.88 577 GLN A CA 1
ATOM 4521 C C . GLN A 1 577 ? 11.155 8.945 -3.730 1.00 93.88 577 GLN A C 1
ATOM 4523 O O . GLN A 1 577 ? 10.129 9.085 -3.064 1.00 93.88 577 GLN A O 1
ATOM 4528 N N . MET A 1 578 ? 11.126 8.614 -5.023 1.00 95.25 578 MET A N 1
ATOM 4529 C CA . MET A 1 578 ? 9.879 8.313 -5.717 1.00 95.25 578 MET A CA 1
ATOM 4530 C C . MET A 1 578 ? 9.305 6.976 -5.243 1.00 95.25 578 MET A C 1
ATOM 4532 O O . MET A 1 578 ? 8.150 6.934 -4.826 1.00 95.25 578 MET A O 1
ATOM 4536 N N . PHE A 1 579 ? 10.114 5.914 -5.206 1.00 94.25 579 PHE A N 1
ATOM 4537 C CA . PHE A 1 579 ? 9.697 4.604 -4.703 1.00 94.25 579 PHE A CA 1
ATOM 4538 C C . PHE A 1 579 ? 9.178 4.683 -3.263 1.00 94.25 579 PHE A C 1
ATOM 4540 O O . PHE A 1 579 ? 8.111 4.156 -2.964 1.00 94.25 579 PHE A O 1
ATOM 4547 N N . ALA A 1 580 ? 9.876 5.410 -2.382 1.00 87.19 580 ALA A N 1
ATOM 4548 C CA . ALA A 1 580 ? 9.473 5.589 -0.987 1.00 87.19 580 ALA A CA 1
ATOM 4549 C C . ALA A 1 580 ? 8.079 6.213 -0.830 1.00 87.19 580 ALA A C 1
ATOM 4551 O O . ALA A 1 580 ? 7.429 5.958 0.173 1.00 87.19 580 ALA A O 1
ATOM 4552 N N . LYS A 1 581 ? 7.626 7.020 -1.796 1.00 85.50 581 LYS A N 1
ATOM 4553 C CA . LYS A 1 581 ? 6.316 7.689 -1.777 1.00 85.50 581 LYS A CA 1
ATOM 4554 C C . LYS A 1 581 ? 5.216 6.875 -2.451 1.00 85.50 581 LYS A C 1
ATOM 4556 O O . LYS A 1 581 ? 4.067 7.309 -2.441 1.00 85.50 581 LYS A O 1
ATOM 4561 N N . MET A 1 582 ? 5.542 5.755 -3.097 1.00 87.00 582 MET A N 1
ATOM 4562 C CA . MET A 1 582 ? 4.554 4.951 -3.806 1.00 87.00 582 MET A CA 1
ATOM 4563 C C . MET A 1 582 ? 3.752 4.108 -2.811 1.00 87.00 582 MET A C 1
ATOM 4565 O O . MET A 1 582 ? 4.318 3.224 -2.170 1.00 87.00 582 MET A O 1
ATOM 4569 N N . PRO A 1 583 ? 2.426 4.314 -2.704 1.00 72.38 583 PRO A N 1
ATOM 4570 C CA . PRO A 1 583 ? 1.610 3.479 -1.832 1.00 72.38 583 PRO A CA 1
ATOM 4571 C C . PRO A 1 583 ? 1.352 2.091 -2.438 1.00 72.38 583 PRO A C 1
ATOM 4573 O O . PRO A 1 583 ? 0.982 1.167 -1.720 1.00 72.38 583 PRO A O 1
ATOM 4576 N N . TRP A 1 584 ? 1.517 1.955 -3.759 1.00 82.81 584 TRP A N 1
ATOM 4577 C CA . TRP A 1 584 ? 1.269 0.744 -4.537 1.00 82.81 584 TRP A CA 1
ATOM 4578 C C . TRP A 1 584 ? 1.884 0.875 -5.944 1.00 82.81 584 TRP A C 1
ATOM 4580 O O . TRP A 1 584 ? 2.444 1.917 -6.293 1.00 82.81 584 TRP A O 1
ATOM 4590 N N . GLY A 1 585 ? 1.683 -0.152 -6.771 1.00 91.25 585 GLY A N 1
ATOM 4591 C CA . GLY A 1 585 ? 1.984 -0.133 -8.201 1.00 91.25 585 GLY A CA 1
ATOM 4592 C C . GLY A 1 585 ? 3.315 -0.802 -8.502 1.00 91.25 585 GLY A C 1
ATOM 4593 O O . GLY A 1 585 ? 3.755 -1.682 -7.758 1.00 91.25 585 GLY A O 1
ATOM 4594 N N . VAL A 1 586 ? 3.944 -0.391 -9.602 1.00 96.50 586 VAL A N 1
ATOM 4595 C CA . VAL A 1 586 ? 5.273 -0.877 -9.983 1.00 96.50 586 VAL A CA 1
ATOM 4596 C C . VAL A 1 586 ? 6.209 0.287 -10.252 1.00 96.50 586 VAL A C 1
ATOM 4598 O O . VAL A 1 586 ? 5.878 1.180 -11.032 1.00 96.50 586 VAL A O 1
ATOM 4601 N N . TYR A 1 587 ? 7.393 0.271 -9.648 1.00 98.19 587 TYR A N 1
ATOM 4602 C CA . TYR A 1 587 ? 8.459 1.188 -10.033 1.00 98.19 587 TYR A CA 1
ATOM 4603 C C . TYR A 1 587 ? 9.414 0.535 -11.034 1.00 98.19 587 TYR A C 1
ATOM 4605 O O . TYR A 1 587 ? 9.961 -0.537 -10.780 1.00 98.19 587 TYR A O 1
ATOM 4613 N N . GLY A 1 588 ? 9.610 1.184 -12.176 1.00 98.38 588 GLY A N 1
ATOM 4614 C CA . GLY A 1 588 ? 10.556 0.777 -13.204 1.00 98.38 588 GLY A CA 1
ATOM 4615 C C . GLY A 1 588 ? 11.832 1.596 -13.140 1.00 98.38 588 GLY A C 1
ATOM 4616 O O . GLY A 1 588 ? 11.786 2.822 -13.255 1.00 98.38 588 GLY A O 1
ATOM 4617 N N . ALA A 1 589 ? 12.973 0.926 -13.014 1.00 98.44 589 ALA A N 1
ATOM 4618 C CA . ALA A 1 589 ? 14.281 1.561 -13.112 1.00 98.44 589 ALA A CA 1
ATOM 4619 C C . ALA A 1 589 ? 15.128 0.889 -14.188 1.00 98.44 589 ALA A C 1
ATOM 4621 O O . ALA A 1 589 ? 15.126 -0.336 -14.320 1.00 98.44 589 ALA A O 1
ATOM 4622 N N . VAL A 1 590 ? 15.890 1.692 -14.925 1.00 98.00 590 VAL A N 1
ATOM 4623 C CA . VAL A 1 590 ? 16.816 1.200 -15.943 1.00 98.00 590 VAL A CA 1
ATOM 4624 C C . VAL A 1 590 ? 18.213 1.763 -15.759 1.00 98.00 590 VAL A C 1
ATOM 4626 O O . VAL A 1 590 ? 18.389 2.906 -15.342 1.00 98.00 590 VAL A O 1
ATOM 4629 N N . THR A 1 591 ? 19.222 0.981 -16.110 1.00 97.62 591 THR A N 1
ATOM 4630 C CA . THR A 1 591 ? 20.611 1.439 -16.206 1.00 97.62 591 THR A CA 1
ATOM 4631 C C . THR A 1 591 ? 21.287 0.818 -17.421 1.00 97.62 591 THR A C 1
ATOM 4633 O O . THR A 1 591 ? 20.733 -0.093 -18.037 1.00 97.62 591 THR A O 1
ATOM 4636 N N . HIS A 1 592 ? 22.496 1.266 -17.750 1.00 95.56 592 HIS A N 1
ATOM 4637 C CA . HIS A 1 592 ? 23.350 0.549 -18.691 1.00 95.56 592 HIS A CA 1
ATOM 4638 C C . HIS A 1 592 ? 24.384 -0.301 -17.950 1.00 95.56 592 HIS A C 1
ATOM 4640 O O . HIS A 1 592 ? 24.798 0.005 -16.828 1.00 95.56 592 HIS A O 1
ATOM 4646 N N . SER A 1 593 ? 24.873 -1.344 -18.616 1.00 94.19 593 SER A N 1
ATOM 4647 C CA . SER A 1 593 ? 25.976 -2.188 -18.145 1.00 94.19 593 SER A CA 1
ATOM 4648 C C . SER A 1 593 ? 27.338 -1.472 -18.248 1.00 94.19 593 SER A C 1
ATOM 4650 O O . SER A 1 593 ? 28.249 -1.945 -18.921 1.00 94.19 593 SER A O 1
ATOM 4652 N N . VAL A 1 594 ? 27.477 -0.293 -17.638 1.00 92.19 594 VAL A N 1
ATOM 4653 C CA . VAL A 1 594 ? 28.699 0.528 -17.624 1.00 92.19 594 VAL A CA 1
ATOM 4654 C C . VAL A 1 594 ? 29.055 0.833 -16.175 1.00 92.19 594 VAL A C 1
ATOM 4656 O O . VAL A 1 594 ? 28.209 1.329 -15.441 1.00 92.19 594 VAL A O 1
ATOM 4659 N N . ALA A 1 595 ? 30.312 0.609 -15.775 1.00 87.56 595 ALA A N 1
ATOM 4660 C CA . ALA A 1 595 ? 30.736 0.604 -14.368 1.00 87.56 595 ALA A CA 1
ATOM 4661 C C . ALA A 1 595 ? 30.209 1.783 -13.520 1.00 87.56 595 ALA A C 1
ATOM 4663 O O . ALA A 1 595 ? 29.613 1.551 -12.473 1.00 87.56 595 ALA A O 1
ATOM 4664 N N . LEU A 1 596 ? 30.368 3.028 -13.992 1.00 85.69 596 LEU A N 1
ATOM 4665 C CA . LEU A 1 596 ? 29.890 4.221 -13.275 1.00 85.69 596 LEU A CA 1
ATOM 4666 C C . LEU A 1 596 ? 28.365 4.246 -13.083 1.00 85.69 596 LEU A C 1
ATOM 4668 O O . LEU A 1 596 ? 27.881 4.705 -12.054 1.00 85.69 596 LEU A O 1
ATOM 4672 N N . GLN A 1 597 ? 27.610 3.759 -14.067 1.00 93.75 597 GLN A N 1
ATOM 4673 C CA . GLN A 1 597 ? 26.148 3.711 -14.001 1.00 93.75 597 GLN A CA 1
ATOM 4674 C C . GLN A 1 597 ? 25.675 2.538 -13.141 1.00 93.75 597 GLN A C 1
ATOM 4676 O O . GLN A 1 597 ? 24.721 2.672 -12.375 1.00 93.75 597 GLN A O 1
ATOM 4681 N N . SER A 1 598 ? 26.396 1.416 -13.201 1.00 94.12 598 SER A N 1
ATOM 4682 C CA . SER A 1 598 ? 26.163 0.263 -12.338 1.00 94.12 598 SER A CA 1
ATOM 4683 C C . SER A 1 598 ? 26.324 0.622 -10.862 1.00 94.12 598 SER A C 1
ATOM 4685 O O . SER A 1 598 ? 25.510 0.188 -10.057 1.00 94.12 598 SER A O 1
ATOM 4687 N N . ASP A 1 599 ? 27.303 1.456 -10.496 1.00 95.62 599 ASP A N 1
ATOM 4688 C CA . ASP A 1 599 ? 27.478 1.901 -9.106 1.00 95.62 599 ASP A CA 1
ATOM 4689 C C . ASP A 1 599 ? 26.261 2.698 -8.595 1.00 95.62 599 ASP A C 1
ATOM 4691 O O . ASP A 1 599 ? 25.834 2.513 -7.455 1.00 95.62 599 ASP A O 1
ATOM 4695 N N . ALA A 1 600 ? 25.657 3.542 -9.439 1.00 97.50 600 ALA A N 1
ATOM 4696 C CA . ALA A 1 600 ? 24.435 4.270 -9.095 1.00 97.50 600 ALA A CA 1
ATOM 4697 C C . ALA A 1 600 ? 23.220 3.339 -8.953 1.00 97.50 600 ALA A C 1
ATOM 4699 O O . ALA A 1 600 ? 22.454 3.463 -7.997 1.00 97.50 600 ALA A O 1
ATOM 4700 N N . MET A 1 601 ? 23.062 2.375 -9.865 1.00 98.31 601 MET A N 1
ATOM 4701 C CA . MET A 1 601 ? 22.005 1.366 -9.757 1.00 98.31 601 MET A CA 1
ATOM 4702 C C . MET A 1 601 ? 22.177 0.506 -8.499 1.00 98.31 601 MET A C 1
ATOM 4704 O O . MET A 1 601 ? 21.201 0.254 -7.805 1.00 98.31 601 MET A O 1
ATOM 4708 N N . ILE A 1 602 ? 23.407 0.127 -8.140 1.00 98.44 602 ILE A N 1
ATOM 4709 C CA . ILE A 1 602 ? 23.689 -0.617 -6.905 1.00 98.44 602 ILE A CA 1
ATOM 4710 C C . ILE A 1 602 ? 23.250 0.172 -5.666 1.00 98.44 602 ILE A C 1
ATOM 4712 O O . ILE A 1 602 ? 22.614 -0.407 -4.792 1.00 98.44 602 ILE A O 1
ATOM 4716 N N . LYS A 1 603 ? 23.497 1.487 -5.604 1.00 97.88 603 LYS A N 1
ATOM 4717 C CA . LYS A 1 603 ? 22.993 2.327 -4.498 1.00 97.88 603 LYS A CA 1
ATOM 4718 C C . LYS A 1 603 ? 21.467 2.310 -4.409 1.00 97.88 603 LYS A C 1
ATOM 4720 O O . LYS A 1 603 ? 20.910 2.295 -3.316 1.00 97.88 603 LYS A O 1
ATOM 4725 N N . PHE A 1 604 ? 20.783 2.304 -5.552 1.00 98.50 604 PHE A N 1
ATOM 4726 C CA . PHE A 1 604 ? 19.329 2.169 -5.575 1.00 98.50 604 PHE A CA 1
ATOM 4727 C C . PHE A 1 604 ? 18.873 0.764 -5.141 1.00 98.50 604 PHE A C 1
ATOM 4729 O O . PHE A 1 604 ? 17.902 0.645 -4.400 1.00 98.50 604 PHE A O 1
ATOM 4736 N N . MET A 1 605 ? 19.601 -0.294 -5.514 1.00 98.62 605 MET A N 1
ATOM 4737 C CA . MET A 1 605 ? 19.356 -1.661 -5.035 1.00 98.62 605 MET A CA 1
ATOM 4738 C C . MET A 1 605 ? 19.576 -1.800 -3.524 1.00 98.62 605 MET A C 1
ATOM 4740 O O . MET A 1 605 ? 18.792 -2.480 -2.874 1.00 98.62 605 MET A O 1
ATOM 4744 N N . ASP A 1 606 ? 20.588 -1.142 -2.951 1.00 98.19 606 ASP A N 1
ATOM 4745 C CA . ASP A 1 606 ? 20.807 -1.111 -1.498 1.00 98.19 606 ASP A CA 1
ATOM 4746 C C . ASP A 1 606 ? 19.576 -0.526 -0.782 1.00 98.19 606 ASP A C 1
ATOM 4748 O O . ASP A 1 606 ? 19.035 -1.145 0.133 1.00 98.19 606 ASP A O 1
ATOM 4752 N N . PHE A 1 607 ? 19.059 0.608 -1.271 1.00 97.50 607 PHE A N 1
ATOM 4753 C CA . PHE A 1 607 ? 17.817 1.204 -0.770 1.00 97.50 607 PHE A CA 1
ATOM 4754 C C . PHE A 1 607 ? 16.606 0.264 -0.917 1.00 97.50 607 PHE A C 1
ATOM 4756 O O . PHE A 1 607 ? 15.800 0.140 0.005 1.00 97.50 607 PHE A O 1
ATOM 4763 N N . LEU A 1 608 ? 16.457 -0.410 -2.064 1.00 96.81 608 LEU A N 1
ATOM 4764 C CA . LEU A 1 608 ? 15.364 -1.363 -2.269 1.00 96.81 608 LEU A CA 1
ATOM 4765 C C . LEU A 1 608 ? 15.469 -2.551 -1.308 1.00 96.81 608 LEU A C 1
ATOM 4767 O O . LEU A 1 608 ? 14.455 -2.955 -0.754 1.00 96.81 608 LEU A O 1
ATOM 4771 N N . HIS A 1 609 ? 16.672 -3.068 -1.051 1.00 95.50 609 HIS A N 1
ATOM 4772 C CA . HIS A 1 609 ? 16.892 -4.184 -0.129 1.00 95.50 609 HIS A CA 1
ATOM 4773 C C . HIS A 1 609 ? 16.537 -3.825 1.320 1.00 95.50 609 HIS A C 1
ATOM 4775 O O . HIS A 1 609 ? 15.987 -4.653 2.039 1.00 95.50 609 HIS A O 1
ATOM 4781 N N . GLU A 1 610 ? 16.762 -2.580 1.748 1.00 88.81 610 GLU A N 1
ATOM 4782 C CA . GLU A 1 610 ? 16.294 -2.105 3.059 1.00 88.81 610 GLU A CA 1
ATOM 4783 C C . GLU A 1 610 ? 14.760 -2.161 3.197 1.00 88.81 610 GLU A C 1
ATOM 4785 O O . GLU A 1 610 ? 14.242 -2.293 4.308 1.00 88.81 610 GLU A O 1
ATOM 4790 N N . ARG A 1 611 ? 14.021 -2.065 2.082 1.00 85.38 611 ARG A N 1
ATOM 4791 C CA . ARG A 1 611 ? 12.546 -2.074 2.043 1.00 85.38 611 ARG A CA 1
ATOM 4792 C C . ARG A 1 611 ? 11.945 -3.423 1.663 1.00 85.38 611 ARG A C 1
ATOM 4794 O O . ARG A 1 611 ? 10.818 -3.707 2.056 1.00 85.38 611 ARG A O 1
ATOM 4801 N N . ASP A 1 612 ? 12.695 -4.240 0.942 1.00 90.00 612 ASP A N 1
ATOM 4802 C CA . ASP A 1 612 ? 12.340 -5.582 0.495 1.00 90.00 612 ASP A CA 1
ATOM 4803 C C . ASP A 1 612 ? 13.524 -6.544 0.729 1.00 90.00 612 ASP A C 1
ATOM 4805 O O . ASP A 1 612 ? 14.201 -6.950 -0.221 1.00 90.00 612 ASP A O 1
ATOM 4809 N N . PRO A 1 613 ? 13.811 -6.920 1.995 1.00 82.75 613 PRO A N 1
ATOM 4810 C CA . PRO A 1 613 ? 15.004 -7.705 2.331 1.00 82.75 613 PRO A CA 1
ATOM 4811 C C . PRO A 1 613 ? 15.023 -9.110 1.722 1.00 82.75 613 PRO A C 1
ATOM 4813 O O . PRO A 1 613 ? 16.078 -9.737 1.648 1.00 82.75 613 PRO A O 1
ATOM 4816 N N . LEU A 1 614 ? 13.853 -9.616 1.328 1.00 87.81 614 LEU A N 1
ATOM 4817 C CA . LEU A 1 614 ? 13.669 -10.948 0.756 1.00 87.81 614 LEU A CA 1
ATOM 4818 C C . LEU A 1 614 ? 13.504 -10.926 -0.772 1.00 87.81 614 LEU A C 1
ATOM 4820 O O . LEU A 1 614 ? 13.364 -11.993 -1.368 1.00 87.81 614 LEU A O 1
ATOM 4824 N N . GLY A 1 615 ? 13.502 -9.747 -1.407 1.00 90.56 615 GLY A N 1
ATOM 4825 C CA . GLY A 1 615 ? 13.275 -9.610 -2.848 1.00 90.56 615 GLY A CA 1
ATOM 4826 C C . GLY A 1 615 ? 11.864 -10.022 -3.297 1.00 90.56 615 GLY A C 1
ATOM 4827 O O . GLY A 1 615 ? 11.633 -10.286 -4.479 1.00 90.56 615 GLY A O 1
ATOM 4828 N N . GLU A 1 616 ? 10.898 -10.101 -2.376 1.00 90.69 616 GLU A N 1
ATOM 4829 C CA . GLU A 1 616 ? 9.543 -10.601 -2.629 1.00 90.69 616 GLU A CA 1
ATOM 4830 C C . GLU A 1 616 ? 8.727 -9.673 -3.531 1.00 90.69 616 GLU A C 1
ATOM 4832 O O . GLU A 1 616 ? 7.745 -10.120 -4.133 1.00 90.69 616 GLU A O 1
ATOM 4837 N N . HIS A 1 617 ? 9.146 -8.417 -3.685 1.00 93.88 617 HIS A N 1
ATOM 4838 C CA . HIS A 1 617 ? 8.523 -7.406 -4.540 1.00 93.88 617 HIS A CA 1
ATOM 4839 C C . HIS A 1 617 ? 9.301 -7.165 -5.843 1.00 93.88 617 HIS A C 1
ATOM 4841 O O . HIS A 1 617 ? 8.809 -6.470 -6.737 1.00 93.88 617 HIS A O 1
ATOM 4847 N N . SER A 1 618 ? 10.470 -7.792 -6.001 1.00 97.75 618 SER A N 1
ATOM 4848 C CA . SER A 1 618 ? 11.235 -7.770 -7.245 1.00 97.75 618 SER A CA 1
ATOM 4849 C C . SER A 1 618 ? 10.586 -8.658 -8.309 1.00 97.75 618 SER A C 1
ATOM 4851 O O . SER A 1 618 ? 10.309 -9.843 -8.083 1.00 97.75 618 SER A O 1
ATOM 4853 N N . ARG A 1 619 ? 10.325 -8.097 -9.487 1.00 97.94 619 ARG A N 1
ATOM 4854 C CA . ARG A 1 619 ? 9.731 -8.801 -10.630 1.00 97.94 619 ARG A CA 1
ATOM 4855 C C . ARG A 1 619 ? 10.473 -8.461 -11.912 1.00 97.94 619 ARG A C 1
ATOM 4857 O O . ARG A 1 619 ? 11.029 -7.372 -12.050 1.00 97.94 619 ARG A O 1
ATOM 4864 N N . THR A 1 620 ? 10.447 -9.376 -12.871 1.00 98.62 620 THR A N 1
ATOM 4865 C CA . THR A 1 620 ? 10.865 -9.057 -14.241 1.00 98.62 620 THR A CA 1
ATOM 4866 C C . THR A 1 620 ? 9.727 -8.376 -15.009 1.00 98.62 620 THR A C 1
ATOM 4868 O O . THR A 1 620 ? 8.567 -8.408 -14.579 1.00 98.62 620 THR A O 1
ATOM 4871 N N . VAL A 1 621 ? 10.031 -7.745 -16.146 1.00 98.38 621 VAL A N 1
ATOM 4872 C CA . VAL A 1 621 ? 9.020 -7.055 -16.970 1.00 98.38 621 VAL A CA 1
ATOM 4873 C C . VAL A 1 621 ? 7.905 -8.020 -17.382 1.00 98.38 621 VAL A C 1
ATOM 4875 O O . VAL A 1 621 ? 6.720 -7.693 -17.250 1.00 98.38 621 VAL A O 1
ATOM 4878 N N . SER A 1 622 ? 8.268 -9.232 -17.808 1.00 97.94 622 SER A N 1
ATOM 4879 C CA . SER A 1 622 ? 7.289 -10.247 -18.208 1.00 97.94 622 SER A CA 1
ATOM 4880 C C . SER A 1 622 ? 6.461 -10.784 -17.048 1.00 97.94 622 SER A C 1
ATOM 4882 O O . SER A 1 622 ? 5.273 -11.049 -17.227 1.00 97.94 622 SER A O 1
ATOM 4884 N N . GLU A 1 623 ? 7.024 -10.894 -15.842 1.00 96.12 623 GLU A N 1
ATOM 4885 C CA . GLU A 1 623 ? 6.245 -11.284 -14.662 1.00 96.12 623 GLU A CA 1
ATOM 4886 C C . GLU A 1 623 ? 5.160 -10.250 -14.339 1.00 96.12 623 GLU A C 1
ATOM 4888 O O . GLU A 1 623 ? 4.033 -10.625 -14.019 1.00 96.12 623 GLU A O 1
ATOM 4893 N N . ILE A 1 624 ? 5.460 -8.954 -14.472 1.00 95.69 624 ILE A N 1
ATOM 4894 C CA . ILE A 1 624 ? 4.492 -7.880 -14.205 1.00 95.69 624 ILE A CA 1
ATOM 4895 C C . ILE A 1 624 ? 3.369 -7.868 -15.245 1.00 95.69 624 ILE A C 1
ATOM 4897 O O . ILE A 1 624 ? 2.187 -7.900 -14.890 1.00 95.69 624 ILE A O 1
ATOM 4901 N N . LEU A 1 625 ? 3.729 -7.805 -16.530 1.00 95.62 625 LEU A N 1
ATOM 4902 C CA . LEU A 1 625 ? 2.768 -7.641 -17.626 1.00 95.62 625 LEU A CA 1
ATOM 4903 C C . LEU A 1 625 ? 2.024 -8.937 -17.973 1.00 95.62 625 LEU A C 1
ATOM 4905 O O . LEU A 1 625 ? 0.862 -8.887 -18.398 1.00 95.62 625 LEU A O 1
ATOM 4909 N N . GLY A 1 626 ? 2.671 -10.086 -17.771 1.00 88.44 626 GLY A N 1
ATOM 4910 C CA . GLY A 1 626 ? 2.105 -11.414 -17.985 1.00 88.44 626 GLY A CA 1
ATOM 4911 C C . GLY A 1 626 ? 1.139 -11.841 -16.881 1.00 88.44 626 GLY A C 1
ATOM 4912 O O . GLY A 1 626 ? 0.101 -12.425 -17.185 1.00 88.44 626 GLY A O 1
ATOM 4913 N N . ALA A 1 627 ? 1.425 -11.509 -15.615 1.00 79.31 627 ALA A N 1
ATOM 4914 C CA . ALA A 1 627 ? 0.535 -11.834 -14.495 1.00 79.31 627 ALA A CA 1
ATOM 4915 C C . ALA A 1 627 ? -0.622 -10.834 -14.309 1.00 79.31 627 ALA A C 1
ATOM 4917 O O . ALA A 1 627 ? -1.518 -11.091 -13.508 1.00 79.31 627 ALA A O 1
ATOM 4918 N N . GLY A 1 628 ? -0.616 -9.702 -15.024 1.00 80.44 628 GLY A N 1
ATOM 4919 C CA . GLY A 1 628 ? -1.661 -8.682 -14.904 1.00 80.44 628 GLY A CA 1
ATOM 4920 C C . GLY A 1 628 ? -1.653 -7.978 -13.544 1.00 80.44 628 GLY A C 1
ATOM 4921 O O . GLY A 1 628 ? -2.712 -7.715 -12.982 1.00 80.44 628 GLY A O 1
ATOM 4922 N N . LEU A 1 629 ? -0.462 -7.684 -13.003 1.00 80.56 629 LEU A N 1
ATOM 4923 C CA . LEU A 1 629 ? -0.316 -7.040 -11.685 1.00 80.56 629 LEU A CA 1
ATOM 4924 C C . LEU A 1 629 ? -0.821 -5.590 -11.652 1.00 80.56 629 LEU A C 1
ATOM 4926 O O . LEU A 1 629 ? -1.013 -5.022 -10.579 1.00 80.56 629 LEU A O 1
ATOM 4930 N N . LEU A 1 630 ? -1.009 -4.983 -12.823 1.00 86.56 630 LEU A N 1
ATOM 4931 C CA . LEU A 1 630 ? -1.476 -3.616 -12.984 1.00 86.56 630 LEU A CA 1
ATOM 4932 C C . LEU A 1 630 ? -2.776 -3.593 -13.794 1.00 86.56 630 LEU A C 1
ATOM 4934 O O . LEU A 1 630 ? -2.931 -4.399 -14.716 1.00 86.56 630 LEU A O 1
ATOM 4938 N N . PRO A 1 631 ? -3.689 -2.645 -13.514 1.00 84.19 631 PRO A N 1
ATOM 4939 C CA . PRO A 1 631 ? -4.796 -2.374 -14.420 1.00 84.19 631 PRO A CA 1
ATOM 4940 C C . PRO A 1 631 ? -4.256 -1.932 -15.784 1.00 84.19 631 PRO A C 1
ATOM 4942 O O . PRO A 1 631 ? -3.179 -1.346 -15.877 1.00 84.19 631 PRO A O 1
ATOM 4945 N N . GLU A 1 632 ? -5.016 -2.174 -16.845 1.00 92.81 632 GLU A N 1
ATOM 4946 C CA . GLU A 1 632 ? -4.616 -1.821 -18.208 1.00 92.81 632 GLU A CA 1
ATOM 4947 C C . GLU A 1 632 ? -5.364 -0.572 -18.680 1.00 92.81 632 GLU A C 1
ATOM 4949 O O . GLU A 1 632 ? -6.572 -0.439 -18.459 1.00 92.81 632 GLU A O 1
ATOM 4954 N N . LYS A 1 633 ? -4.662 0.352 -19.347 1.00 92.56 633 LYS A N 1
ATOM 4955 C CA . LYS A 1 633 ? -5.282 1.517 -19.992 1.00 92.56 633 LYS A CA 1
ATOM 4956 C C . LYS A 1 633 ? -4.892 1.610 -21.463 1.00 92.56 633 LYS A C 1
ATOM 4958 O O . LYS A 1 633 ? -3.704 1.528 -21.780 1.00 92.56 633 LYS A O 1
ATOM 4963 N N . PRO A 1 634 ? -5.867 1.824 -22.362 1.00 92.25 634 PRO A N 1
ATOM 4964 C CA . PRO A 1 634 ? -5.579 1.933 -23.776 1.00 92.25 634 PRO A CA 1
ATOM 4965 C C . PRO A 1 634 ? -4.788 3.208 -24.076 1.00 92.25 634 PRO A C 1
ATOM 4967 O O . PRO A 1 634 ? -5.130 4.296 -23.601 1.00 92.25 634 PRO A O 1
ATOM 4970 N N . ILE A 1 635 ? -3.766 3.064 -24.909 1.00 88.50 635 ILE A N 1
ATOM 4971 C CA . ILE A 1 635 ? -3.062 4.161 -25.571 1.00 88.50 635 ILE A CA 1
ATOM 4972 C C . ILE A 1 635 ? -3.370 4.134 -27.070 1.00 88.50 635 ILE A C 1
ATOM 4974 O O . ILE A 1 635 ? -3.837 3.122 -27.597 1.00 88.50 635 ILE A O 1
ATOM 4978 N N . ASN A 1 636 ? -3.146 5.259 -27.750 1.00 80.88 636 ASN A N 1
ATOM 4979 C CA . ASN A 1 636 ? -3.197 5.319 -29.212 1.00 80.88 636 ASN A CA 1
ATOM 4980 C C . ASN A 1 636 ? -1.755 5.518 -29.701 1.00 80.88 636 ASN A C 1
ATOM 4982 O O . ASN A 1 636 ? -1.343 6.675 -29.816 1.00 80.88 636 ASN A O 1
ATOM 4986 N N . PRO A 1 637 ? -0.990 4.415 -29.813 1.00 69.56 637 PRO A N 1
ATOM 4987 C CA . PRO A 1 637 ? 0.459 4.440 -29.985 1.00 69.56 637 PRO A CA 1
ATOM 4988 C C . PRO A 1 637 ? 0.908 5.026 -31.326 1.00 69.56 637 PRO A C 1
ATOM 4990 O O . PRO A 1 637 ? 0.124 4.979 -32.305 1.00 69.56 637 PRO A O 1
#

pLDDT: mean 84.55, std 16.56, range [28.86, 98.81]

Foldseek 3Di:
DDDDDDDDDDDPPDPPDPPPDDPPPPPPPPPPPPQAAAEEAEEAELDLDDADPAPPPVQQADCCQLPPDDDAFQDQDDHHLNLSLQLVVVLQVLQQVFAFLVRHTFAYAYEYELQLLVLQLDPPRHPSSPVPHPSVVSQHAYAYELAWDDHYPPGGTLNNPPLDLVSLLVSVVSRLVSQQSRDDDPARRVNSQHEYEYQVRSCVHLNAQRSVVSNLVSCVVSPAAEYEYAFQDHDDDDDPPDDSQDFDQWWDWDFDLVGRIHTYHYAFYFAWLDDPPPGSGYHHLVRLLVVVVVSLVVSVPDPQQLTRGYHHHYDYSSFLSSQVSSCVVVDHRGTRVVRSNSNSVSSRVVSVVPHRYHHHHSVRSVVSNCVSQPAAFEAEEADADLDDPPSVQLVVLVVVLLVLCLQQLFEYAYADQLVVLCVQVVDPVSLVVLVVNVVSVYHYEHDADALQRLDDHSQEEQDDQVVSQVSQVVSVHDDHRDYYLVVRLVSSVSSPVQHQAHAQLCCPPLRSDRPRNQEHANVQAAQDDDPPHGDDQQQLNSQFHQAWEWEDDPNHIHTYHYAHEQQAQVSLVNNLSNSSPDSYYYGYYYYYSHNSSSVRVSSSSVSVCVVRVNNPSHDHRCRCVVVVVHHYDYDPD

Secondary structure (DSSP, 8-state):
----------S-SSSSSS--S----------PPPPPPEEEEEEEEE-------TT-HHHHT--HHHHPPPPPTTSPPPS-HHHHHHHHHHHHHHHTT---TTSPPP-EEEEE-HHHHHHHH-TTT-SGGGSS--TTTTT-EEEEE-S----SSS----TTS-SSHHHHHHHHHHHHHHHHH-EETTEEGGGG--EEE--TTTHHHH-HHHHHHHHHHHHHHTT--EEEESSS---SSPPBTB-TTS--SB-EEEE-TTS-EEEEEE-B--B-S---SSSTT-B-HHHHHHHHHHHHHHHHH---TT--BEEEEEEEHHHHHHHHHHHTTTPPP-SHHHHHHHHHHHHHHHHHTT--EEE--HHHHHHHHHHHSPPPEEEEEEEE-S-GGGHHHHHHHHHHHHHHHHHTT--EEEEE-HHHHHHHHT-HHHHHHHHHHHHTTPEEEEE---TT-SS---SB-SS-HHHHHHHHHHTT--PPP-B-HHHHHHHHTTT-TT--EEE---SS-GGG--TT--EES--SB-BSSSTT-B--TTSGGGGEESSEEEEEETTEEEEE---EE--SHHHHHHHHHHHHT-SSSEEEEEEES-HHHHHHHHHHHHHHHHH-TT-TTB--HHHHHHHT-S-EEE---

Sequence (637 aa):
MNSIENMSKTAVLCFLALFSAGIAIADDAAFAPAQEPVYVVIMNHVEGDRTCPEGDALCLASVEYQTAKLPPPGMVAKPSYALDVAGNDLIYRILLNYSDSAGQKPKLFIEPTGEWWQTYAHPFYGGKAFDKYNYLALGNEFGIQGHAIMYSGINFGWYDSPHTEEGVERKFKDLDFFAAHARLGDRAVNNGKTFTGGWKIERQGLGDAYAEYVIDHVAFALGYRISFEDHDGHMKDEPTGINNLYASPFVYRAVYPDGVQMTKLDMNGSITGHCQGSTPRCETPEEAAERLDRTLQARAADPDPRKVYFFGFTTHSNGVWNDFNMAATGKPLEGEGRGLTAIMDVMQHRVANGAKVKFVTPMELAAIFEARNTAPSYFLAVHNEPVVRDLGVNYEALKRLVEKANDYHMKLTLMFTPPWTEFIKSDRTRAMELELWKKQGHEIAGHHHGVWHPGTWDGYTYLPPFEAMVIRDSMGKNEPYLGNLFDYQFVLAGLDPEVHSGCMNDEKDKNEMPPHIVFDTCSGYANFGAPNMPLPDFNPEKGRNDYASIGPVNGIVRKWLAHATVMNDDQAAGAAQMFAKMPWGVYGAVTHSVALQSDAMIKFMDFLHERDPLGEHSRTVSEILGAGLLPEKPINP